Protein AF-A0AAN6L8X5-F1 (afdb_monomer)

Radius of gyration: 24.96 Å; Cα contacts (8 Å, |Δi|>4): 840; chains: 1; bounding box: 61×48×76 Å

Nearest PDB structures (foldseek):
  3a3d-assembly1_A  TM=3.861E-01  e=4.926E-01  Haemophilus influenzae
  4qfw-assembly2_B  TM=2.317E-01  e=5.188E-02  Yersinia pestis
  4w77-assembly3_A  TM=3.077E-01  e=1.398E+00  synthetic construct
  4zf5-assembly2_B  TM=2.383E-01  e=9.518E-01  Aequorea victoria
  2rh7-assembly1_B  TM=3.268E-01  e=8.555E+00  Renilla reniformis

Foldseek 3Di:
DWWKKKFWKWKKAFDDDDDDDPDPQDDWDWDDTPQKIWIAGADQDPQRIWIARNVPRHTFWTDNFQAWDAAPDDPPRIWTHGFNDWDQDPQWTWTWDWTADPVGTIMIMIIIMHMDGPDDDDDWWYTKDWTDDPDAPQQKWKDFAPPPDTDPLPDAADPQDQCNHSVFQWRWDWQVNGPQGKMKMARLVFQKIKMKGFFPFDADDPDDDQALDAEEALNRRIWTWTWGPPPHTTTIIGPPYKGACHDDRDRPHGIRHYYYDPDHPRMHMTTIMMIIDGDNDPVVVVVVNVCSSCVSVVDDDDPDPPVVVLVVLLVVLLVQQDQDPNATWGFLDADPDPRHRDGRDQDDDPSHCGLVSLVSLLVVCVVPVVVSSNVSSVRSVVD

Solvent-accessible surface area (backbone atoms only — not comparable to full-atom values): 21533 Å² total; per-residue (Å²): 132,89,66,28,26,37,23,60,13,25,36,44,44,69,70,94,79,93,74,91,70,89,72,78,90,56,75,71,48,76,51,68,24,80,68,29,31,41,39,38,27,31,43,94,54,83,59,24,28,34,32,29,34,67,88,76,66,49,71,68,29,42,31,68,54,56,38,70,48,81,55,92,85,57,100,70,36,66,31,58,23,41,32,65,41,70,47,82,55,99,80,19,50,31,33,31,31,57,28,58,38,98,88,69,50,52,43,38,38,44,32,38,35,36,60,46,67,93,84,74,84,84,89,68,41,16,50,48,68,48,48,35,50,103,61,81,74,83,53,46,36,44,46,47,44,69,53,83,67,79,35,58,86,82,61,90,52,64,84,87,45,77,82,20,55,73,84,59,50,41,41,28,40,39,36,94,73,25,89,57,50,38,28,36,43,31,39,72,84,79,19,46,33,42,35,43,32,68,30,96,66,73,67,42,63,85,66,88,70,91,51,48,60,76,48,70,45,75,63,45,48,29,37,8,42,26,38,34,48,66,96,47,36,24,38,37,56,39,77,39,33,34,26,16,55,43,41,95,60,32,78,91,40,44,60,31,45,42,36,62,68,96,52,86,91,54,69,54,77,54,26,10,38,40,42,50,56,78,42,96,44,69,69,59,46,56,52,49,53,50,47,55,54,46,66,69,64,57,70,89,79,79,89,68,59,70,67,55,57,48,47,55,52,51,52,51,47,60,69,51,50,43,69,62,96,84,42,59,41,48,60,64,40,56,44,82,91,85,56,52,79,70,39,83,49,88,42,66,64,98,92,17,60,51,63,65,51,20,50,51,30,29,54,48,12,68,76,70,67,40,55,71,38,26,50,52,16,47,50,42,71,77,108

Secondary structure (DSSP, 8-state):
---EEEE--EEEE------------PPPEEEEETTEEEEE--SS-S-SEEEEETTT--EEEEES--EEEE-SSSSS-EEEE--SEEEEETTEEEEEEEEE-TT--EEEEEE--EEE-TT-----------B--SS-TTSEEEEESS--S-EETT----TTSTT--SS-SB-BEEGGG-SS--EEEEETTT-EEEEEEESS-----SS---SS--EE-TT----EEEEE-SSS-EEEEESSPPEESS-SS-TTSSEE-EE----TT------EEEEEEE-S-HHHHHHHHHHHHHHHH--------HHHHHHHHHHHHHHH-EEETTEEE--SEE-TTT--EEE----EETTEEHHHHHHHHHHHHHHH--HHHHHHHHHHH--

Sequence (383 aa):
MKFSSLAAVAALAATNTLARHLQPRQEPVTLQSGDYELVITPGDAEPSVAMRETASGTVLFVEEQPLQILLNGDVTNTANGKYAAVVTEDGALVGTGDVLSASGSVFSFKTATRSHPMADSQSGVQLPLHLWPDQPARSSRLRISGSWHLVRLQGTRSPGVLAGDLNNNYFYIREMRMPLPFVMMQDSTSGQHLSLGPQDASPASPVDEPNGNWWIDEGITYASLGAQRVPSTKLAIVYPGIEGEKNYINPAAPFVYRSHPVTNGVTHSYSFRINAAPSADFGLDVRQSWRYHHDMVNPEIASVPANDVYRASIDLLGFYGADYNGWPGFPFSCNLPDGDIREITFQMGFIGQQLPAAHLLLRDGYLTGQSNLADMGRRILDF

pLDDT: mean 77.01, std 19.14, range [24.61, 97.38]

Structure (mmCIF, N/CA/C/O backbone):
data_AF-A0AAN6L8X5-F1
#
_entry.id   AF-A0AAN6L8X5-F1
#
loop_
_atom_site.group_PDB
_atom_site.id
_atom_site.type_symbol
_atom_site.label_atom_id
_atom_site.label_alt_id
_atom_site.label_comp_id
_atom_site.label_asym_id
_atom_site.label_entity_id
_atom_site.label_seq_id
_atom_site.pdbx_PDB_ins_code
_atom_site.Cartn_x
_atom_site.Cartn_y
_atom_site.Cartn_z
_atom_site.occupancy
_atom_site.B_iso_or_equiv
_atom_site.auth_seq_id
_atom_site.auth_comp_id
_atom_site.auth_asym_id
_atom_site.auth_atom_id
_atom_site.pdbx_PDB_model_num
ATOM 1 N N . MET A 1 1 ? -13.142 16.633 -14.896 1.00 27.97 1 MET A N 1
ATOM 2 C CA . MET A 1 1 ? -11.721 16.373 -15.214 1.00 27.97 1 MET A CA 1
ATOM 3 C C . MET A 1 1 ? -11.650 14.992 -15.828 1.00 27.97 1 MET A C 1
ATOM 5 O O . MET A 1 1 ? -12.413 14.139 -15.388 1.00 27.97 1 MET A O 1
ATOM 9 N N . LYS A 1 2 ? -10.810 14.789 -16.845 1.00 24.64 2 LYS A N 1
ATOM 10 C CA . LYS A 1 2 ? -10.403 13.435 -17.227 1.00 24.64 2 LYS A CA 1
ATOM 11 C C . LYS A 1 2 ? -9.330 12.992 -16.232 1.00 24.64 2 LYS A C 1
ATOM 13 O O . LYS A 1 2 ? -8.522 13.821 -15.825 1.00 24.64 2 LYS A O 1
ATOM 18 N N . PHE A 1 3 ? -9.352 11.725 -15.851 1.00 29.25 3 PHE A N 1
ATOM 19 C CA . PHE A 1 3 ? -8.258 11.067 -15.145 1.00 29.25 3 PHE A CA 1
ATOM 20 C C . PHE A 1 3 ? -7.893 9.809 -15.927 1.00 29.25 3 PHE A C 1
ATOM 22 O O . PHE A 1 3 ? -8.706 9.284 -16.694 1.00 29.25 3 PHE A O 1
ATOM 29 N N . SER A 1 4 ? -6.661 9.363 -15.750 1.00 30.55 4 SER A N 1
ATOM 30 C CA . SER A 1 4 ? -5.992 8.419 -16.638 1.00 30.55 4 SER A CA 1
ATOM 31 C C . SER A 1 4 ? -5.134 7.487 -15.807 1.00 30.55 4 SER A C 1
ATOM 33 O O . SER A 1 4 ? -4.302 7.936 -15.018 1.00 30.55 4 SER A O 1
ATOM 35 N N . SER A 1 5 ? -5.356 6.186 -15.976 1.00 28.25 5 SER A N 1
ATOM 36 C CA . SER A 1 5 ? -4.703 5.163 -15.166 1.00 28.25 5 SER A CA 1
ATOM 37 C C . SER A 1 5 ? -4.109 4.039 -16.004 1.00 28.25 5 SER A C 1
ATOM 39 O O . SER A 1 5 ? -4.535 3.783 -17.137 1.00 28.25 5 SER A O 1
ATOM 41 N N . LEU A 1 6 ? -3.090 3.397 -15.441 1.00 28.36 6 LEU A N 1
ATOM 42 C CA . LEU A 1 6 ? -2.337 2.292 -16.028 1.00 28.36 6 LEU A CA 1
ATOM 43 C C . LEU A 1 6 ? -2.210 1.191 -14.970 1.00 28.36 6 LEU A C 1
ATOM 45 O O . LEU A 1 6 ? -1.718 1.449 -13.873 1.00 28.36 6 LEU A O 1
ATOM 49 N N . ALA A 1 7 ? -2.653 -0.026 -15.271 1.00 27.33 7 ALA A N 1
ATOM 50 C CA . ALA A 1 7 ? -2.494 -1.169 -14.372 1.00 27.33 7 ALA A CA 1
ATOM 51 C C . ALA A 1 7 ? -1.092 -1.781 -14.547 1.00 27.33 7 ALA A C 1
ATOM 53 O O . ALA A 1 7 ? -0.765 -2.154 -15.677 1.00 27.33 7 ALA A O 1
ATOM 54 N N . ALA A 1 8 ? -0.288 -1.865 -13.464 1.00 28.52 8 ALA A N 1
ATOM 55 C CA . ALA A 1 8 ? 1.081 -2.472 -13.406 1.00 28.52 8 ALA A CA 1
ATOM 56 C C . ALA A 1 8 ? 1.635 -3.225 -11.956 1.00 28.52 8 ALA A C 1
ATOM 58 O O . ALA A 1 8 ? 2.113 -2.522 -10.130 1.00 28.52 8 ALA A O 1
ATOM 59 N N . VAL A 1 9 ? 1.625 -4.587 -12.569 1.00 28.22 9 VAL A N 1
ATOM 60 C CA . VAL A 1 9 ? 1.765 -5.316 -13.976 1.00 28.22 9 VAL A CA 1
ATOM 61 C C . VAL A 1 9 ? 2.654 -6.621 -14.402 1.00 28.22 9 VAL A C 1
ATOM 63 O O . VAL A 1 9 ? 3.324 -6.485 -15.411 1.00 28.22 9 VAL A O 1
ATOM 66 N N . ALA A 1 10 ? 2.702 -7.884 -13.871 1.00 30.39 10 ALA A N 1
ATOM 67 C CA . ALA A 1 10 ? 3.521 -9.106 -14.261 1.00 30.39 10 ALA A CA 1
ATOM 68 C C . ALA A 1 10 ? 3.290 -10.476 -13.522 1.00 30.39 10 ALA A C 1
ATOM 70 O O . ALA A 1 10 ? 2.243 -10.625 -12.914 1.00 30.39 10 ALA A O 1
ATOM 71 N N . ALA A 1 11 ? 4.238 -11.453 -13.636 1.00 26.97 11 ALA A N 1
ATOM 72 C CA . ALA A 1 11 ? 4.412 -12.777 -12.972 1.00 26.97 11 ALA A CA 1
ATOM 73 C C . ALA A 1 11 ? 5.887 -13.330 -13.038 1.00 26.97 11 ALA A C 1
ATOM 75 O O . ALA A 1 11 ? 6.664 -12.873 -13.883 1.00 26.97 11 ALA A O 1
ATOM 76 N N . LEU A 1 12 ? 6.261 -14.339 -12.211 1.00 28.70 12 LEU A N 1
ATOM 77 C CA . LEU A 1 12 ? 7.632 -14.926 -12.073 1.00 28.70 12 LEU A CA 1
ATOM 78 C C . LEU A 1 12 ? 7.730 -16.451 -12.369 1.00 28.70 12 LEU A C 1
ATOM 80 O O . LEU A 1 12 ? 6.858 -17.210 -11.941 1.00 28.70 12 LEU A O 1
ATOM 84 N N . ALA A 1 13 ? 8.826 -16.917 -12.992 1.00 27.70 13 ALA A N 1
ATOM 85 C CA . ALA A 1 13 ? 9.200 -18.343 -13.079 1.00 27.70 13 ALA A CA 1
ATOM 86 C C . ALA A 1 13 ? 10.732 -18.580 -13.116 1.00 27.70 13 ALA A C 1
ATOM 88 O O . ALA A 1 13 ? 11.485 -17.747 -13.620 1.00 27.70 13 ALA A O 1
ATOM 89 N N . ALA A 1 14 ? 11.194 -19.741 -12.632 1.00 26.75 14 ALA A N 1
ATOM 90 C CA . ALA A 1 14 ? 12.594 -20.181 -12.719 1.00 26.75 14 ALA A CA 1
ATOM 91 C C . ALA A 1 14 ? 12.763 -21.280 -13.787 1.00 26.75 14 ALA A C 1
ATOM 93 O O . ALA A 1 14 ? 12.100 -22.316 -13.716 1.00 26.75 14 ALA A O 1
ATOM 94 N N . THR A 1 15 ? 13.652 -21.081 -14.770 1.00 30.70 15 THR A N 1
ATOM 95 C CA . THR A 1 15 ? 13.952 -22.087 -15.811 1.00 30.70 15 THR A CA 1
ATOM 96 C C . THR A 1 15 ? 15.445 -22.144 -16.155 1.00 30.70 15 THR A C 1
ATOM 98 O O . THR A 1 15 ? 16.135 -21.129 -16.169 1.00 30.70 15 THR A O 1
ATOM 101 N N . ASN A 1 16 ? 15.954 -23.348 -16.445 1.00 29.39 16 ASN A N 1
ATOM 102 C CA . ASN A 1 16 ? 17.363 -23.590 -16.776 1.00 29.39 16 ASN A CA 1
ATOM 103 C C . ASN A 1 16 ? 17.564 -23.758 -18.291 1.00 29.39 16 ASN A C 1
ATOM 105 O O . ASN A 1 16 ? 17.591 -24.884 -18.789 1.00 29.39 16 ASN A O 1
ATOM 109 N N . THR A 1 17 ? 17.780 -22.660 -19.021 1.00 34.81 17 THR A N 1
ATOM 110 C CA . THR A 1 17 ? 18.290 -22.728 -20.406 1.00 34.81 17 THR A CA 1
ATOM 111 C C . THR A 1 17 ? 19.145 -21.513 -20.749 1.00 34.81 17 THR A C 1
ATOM 113 O O . THR A 1 17 ? 18.705 -20.379 -20.597 1.00 34.81 17 THR A O 1
ATOM 116 N N . LEU A 1 18 ? 20.370 -21.740 -21.235 1.00 35.28 18 LEU A N 1
ATOM 117 C CA . LEU A 1 18 ? 21.362 -20.683 -21.454 1.00 35.28 18 LEU A CA 1
ATOM 118 C C . LEU A 1 18 ? 21.709 -20.566 -22.948 1.00 35.28 18 LEU A C 1
ATOM 120 O O . LEU A 1 18 ? 22.565 -21.286 -23.457 1.00 35.28 18 LEU A O 1
ATOM 124 N N . ALA A 1 19 ? 21.030 -19.659 -23.658 1.00 30.92 19 ALA A N 1
ATOM 125 C CA . ALA A 1 19 ? 21.279 -19.385 -25.076 1.00 30.92 19 ALA A CA 1
ATOM 126 C C . ALA A 1 19 ? 20.909 -17.937 -25.459 1.00 30.92 19 ALA A C 1
ATOM 128 O O . ALA A 1 19 ? 19.864 -17.685 -26.058 1.00 30.92 19 ALA A O 1
ATOM 129 N N . ARG A 1 20 ? 21.782 -16.964 -25.153 1.00 38.56 20 ARG A N 1
ATOM 130 C CA . ARG A 1 20 ? 21.631 -15.581 -25.649 1.00 38.56 20 ARG A CA 1
ATOM 131 C C . ARG A 1 20 ? 21.895 -15.514 -27.159 1.00 38.56 20 ARG A C 1
ATOM 133 O O . ARG A 1 20 ? 23.014 -15.253 -27.592 1.00 38.56 20 ARG A O 1
ATOM 140 N N . HIS A 1 21 ? 20.858 -15.725 -27.967 1.00 38.75 21 HIS A N 1
ATOM 141 C CA . HIS A 1 21 ? 20.820 -15.162 -29.316 1.00 38.75 21 HIS A CA 1
ATOM 142 C C . HIS A 1 21 ? 20.677 -13.638 -29.226 1.00 38.75 21 HIS A C 1
ATOM 144 O O . HIS A 1 21 ? 19.890 -13.132 -28.427 1.00 38.75 21 HIS A O 1
ATOM 150 N N . LEU A 1 22 ? 21.417 -12.916 -30.068 1.00 38.94 22 LEU A N 1
ATOM 151 C CA . LEU A 1 22 ? 21.209 -11.486 -30.290 1.00 38.94 22 LEU A CA 1
ATOM 152 C C . LEU A 1 22 ? 19.864 -11.300 -31.003 1.00 38.94 22 LEU A C 1
ATOM 154 O O . LEU A 1 22 ? 19.776 -11.452 -32.221 1.00 38.94 22 LEU A O 1
ATOM 158 N N . GLN A 1 23 ? 18.812 -11.015 -30.237 1.00 49.84 23 GLN A N 1
ATOM 159 C CA . GLN A 1 23 ? 17.533 -10.599 -30.804 1.00 49.84 23 GLN A CA 1
ATOM 160 C C . GLN A 1 23 ? 17.700 -9.229 -31.490 1.00 49.84 23 GLN A C 1
ATOM 162 O O . GLN A 1 23 ? 18.494 -8.404 -31.025 1.00 49.84 23 GLN A O 1
ATOM 167 N N . PRO A 1 24 ? 17.006 -8.976 -32.615 1.00 51.03 24 PRO A N 1
ATOM 168 C CA . PRO A 1 24 ? 17.066 -7.680 -33.279 1.00 51.03 24 PRO A CA 1
ATOM 169 C C . PRO A 1 24 ? 16.532 -6.590 -32.347 1.00 51.03 24 PRO A C 1
ATOM 171 O O . PRO A 1 24 ? 15.583 -6.821 -31.599 1.00 51.03 24 PRO A O 1
ATOM 174 N N . ARG A 1 25 ? 17.118 -5.387 -32.417 1.00 59.53 25 ARG A N 1
ATOM 175 C CA . ARG A 1 25 ? 16.628 -4.226 -31.666 1.00 59.53 25 ARG A CA 1
ATOM 176 C C . ARG A 1 25 ? 15.164 -3.976 -32.032 1.00 59.53 25 ARG A C 1
ATOM 178 O O . ARG A 1 25 ? 14.868 -3.630 -33.172 1.00 59.53 25 ARG A O 1
ATOM 185 N N . GLN A 1 26 ? 14.279 -4.155 -31.061 1.00 74.25 26 GLN A N 1
ATOM 186 C CA . GLN A 1 26 ? 12.863 -3.858 -31.202 1.00 74.25 26 GLN A CA 1
ATOM 187 C C . GLN A 1 26 ? 12.611 -2.369 -30.899 1.00 74.25 26 GLN A C 1
ATOM 189 O O . GLN A 1 26 ? 13.264 -1.780 -30.038 1.00 74.25 26 GLN A O 1
ATOM 194 N N . GLU A 1 27 ? 11.687 -1.756 -31.639 1.00 81.69 27 GLU A N 1
ATOM 195 C CA . GLU A 1 27 ? 11.293 -0.354 -31.448 1.00 81.69 27 GLU A CA 1
ATOM 196 C C . GLU A 1 27 ? 10.488 -0.147 -30.146 1.00 81.69 27 GLU A C 1
ATOM 198 O O . GLU A 1 27 ? 9.870 -1.099 -29.655 1.00 81.69 27 GLU A O 1
ATOM 203 N N . PRO A 1 28 ? 10.457 1.078 -29.580 1.00 85.94 28 PRO A N 1
ATOM 204 C CA . PRO A 1 28 ? 9.641 1.383 -28.408 1.00 85.94 28 PRO A CA 1
ATOM 205 C C . PRO A 1 28 ? 8.152 1.128 -28.666 1.00 85.94 28 PRO A C 1
ATOM 207 O O . PRO A 1 28 ? 7.621 1.494 -29.716 1.00 85.94 28 PRO A O 1
ATOM 210 N N . VAL A 1 29 ? 7.461 0.556 -27.680 1.00 89.75 29 VAL A N 1
ATOM 211 C CA . VAL A 1 29 ? 6.019 0.277 -27.742 1.00 89.75 29 VAL A CA 1
ATOM 212 C C . VAL A 1 29 ? 5.287 1.198 -26.770 1.00 89.75 29 VAL A C 1
ATOM 214 O O . VAL A 1 29 ? 5.741 1.386 -25.639 1.00 89.75 29 VAL A O 1
ATOM 217 N N . THR A 1 30 ? 4.171 1.795 -27.199 1.00 88.62 30 THR A N 1
ATOM 218 C CA . THR A 1 30 ? 3.439 2.800 -26.412 1.00 88.62 30 THR A CA 1
ATOM 219 C C . THR A 1 30 ? 2.013 2.377 -26.065 1.00 88.62 30 THR A C 1
ATOM 221 O O . THR A 1 30 ? 1.383 1.580 -26.759 1.00 88.62 30 THR A O 1
ATOM 224 N N . LEU A 1 31 ? 1.505 2.915 -24.956 1.00 85.62 31 LEU A N 1
ATOM 225 C CA . LEU A 1 31 ? 0.158 2.688 -24.442 1.00 85.62 31 LEU A CA 1
ATOM 226 C C . LEU A 1 31 ? -0.405 4.000 -23.903 1.00 85.62 31 LEU A C 1
ATOM 228 O O . LEU A 1 31 ? 0.054 4.515 -22.882 1.00 85.62 31 LEU A O 1
ATOM 232 N N . GLN A 1 32 ? -1.411 4.539 -24.586 1.00 85.19 32 GLN A N 1
ATOM 233 C CA . GLN A 1 32 ? -2.042 5.794 -24.196 1.00 85.19 32 GLN A CA 1
ATOM 234 C C . GLN A 1 32 ? -3.137 5.568 -23.141 1.00 85.19 32 GLN A C 1
ATOM 236 O O . GLN A 1 32 ? -3.928 4.624 -23.226 1.00 85.19 32 GLN A O 1
ATOM 241 N N . SER A 1 33 ? -3.204 6.468 -22.160 1.00 82.31 33 SER A N 1
ATOM 242 C CA . SER A 1 33 ? -4.281 6.573 -21.178 1.00 82.31 33 SER A CA 1
ATOM 243 C C . SER A 1 33 ? -4.623 8.051 -20.999 1.00 82.31 33 SER A C 1
ATOM 245 O O . SER A 1 33 ? -3.868 8.809 -20.393 1.00 82.31 33 SER A O 1
ATOM 247 N N . GLY A 1 34 ? -5.752 8.481 -21.568 1.00 83.06 34 GLY A N 1
ATOM 248 C CA . GLY A 1 34 ? -6.164 9.887 -21.562 1.00 83.06 34 GLY A CA 1
ATOM 249 C C . GLY A 1 34 ? -5.117 10.812 -22.192 1.00 83.06 34 GLY A C 1
ATOM 250 O O . GLY A 1 34 ? -4.750 10.643 -23.355 1.00 83.06 34 GLY A O 1
ATOM 251 N N . ASP A 1 35 ? -4.663 11.794 -21.414 1.00 83.69 35 ASP A N 1
ATOM 252 C CA . ASP A 1 35 ? -3.731 12.837 -21.854 1.00 83.69 35 ASP A CA 1
ATOM 253 C C . ASP A 1 35 ? -2.241 12.446 -21.625 1.00 83.69 35 ASP A C 1
ATOM 255 O O . ASP A 1 35 ? -1.339 13.263 -21.826 1.00 83.69 35 ASP A O 1
ATOM 259 N N . TYR A 1 36 ? -1.978 11.186 -21.238 1.00 85.06 36 TYR A N 1
ATOM 260 C CA . TYR A 1 36 ? -0.645 10.616 -20.999 1.00 85.06 36 TYR A CA 1
ATOM 261 C C . TYR A 1 36 ? -0.388 9.337 -21.814 1.00 85.06 36 TYR A C 1
ATOM 263 O O . TYR A 1 36 ? -1.306 8.585 -22.148 1.00 85.06 36 TYR A O 1
ATOM 271 N N . GLU A 1 37 ? 0.887 9.035 -22.057 1.00 86.81 37 GLU A N 1
ATOM 272 C CA . GLU A 1 37 ? 1.368 7.768 -22.619 1.00 86.81 37 GLU A CA 1
ATOM 273 C C . GLU A 1 37 ? 2.371 7.077 -21.684 1.00 86.81 37 GLU A C 1
ATOM 275 O O . GLU A 1 37 ? 3.183 7.731 -21.027 1.00 86.81 37 GLU A O 1
ATOM 280 N N . LEU A 1 38 ? 2.343 5.743 -21.657 1.00 87.31 38 LEU A N 1
ATOM 281 C CA . LEU A 1 38 ? 3.457 4.914 -21.207 1.00 87.31 38 LEU A CA 1
ATOM 282 C C . LEU A 1 38 ? 4.240 4.437 -22.432 1.00 87.31 38 LEU A C 1
ATOM 284 O O . LEU A 1 38 ? 3.647 3.950 -23.391 1.00 87.31 38 LEU A O 1
ATOM 288 N N . VAL A 1 39 ? 5.561 4.546 -22.376 1.00 88.69 39 VAL A N 1
ATOM 289 C CA . VAL A 1 39 ? 6.516 4.103 -23.395 1.00 88.69 39 VAL A CA 1
ATOM 290 C C . VAL A 1 39 ? 7.398 3.028 -22.770 1.00 88.69 39 VAL A C 1
ATOM 292 O O . VAL A 1 39 ? 7.983 3.260 -21.710 1.00 88.69 39 VAL A O 1
ATOM 295 N N . ILE A 1 40 ? 7.513 1.869 -23.416 1.00 88.56 40 ILE A N 1
ATOM 296 C CA . ILE A 1 40 ? 8.405 0.785 -22.993 1.00 88.56 40 ILE A CA 1
ATOM 297 C C . ILE A 1 40 ? 9.413 0.510 -24.112 1.00 88.56 40 ILE A C 1
ATOM 299 O O . ILE A 1 40 ? 9.027 0.227 -25.248 1.00 88.56 40 ILE A O 1
ATOM 303 N N . THR A 1 41 ? 10.702 0.581 -23.786 1.00 89.31 41 THR A N 1
ATOM 304 C CA . THR A 1 41 ? 11.815 0.325 -24.705 1.00 89.31 41 THR A CA 1
ATOM 305 C C . THR A 1 41 ? 12.472 -1.017 -24.354 1.00 89.31 41 THR A C 1
ATOM 307 O O . THR A 1 41 ? 13.076 -1.125 -23.288 1.00 89.31 41 THR A O 1
ATOM 310 N N . PRO A 1 42 ? 12.369 -2.052 -25.205 1.00 86.75 42 PRO A N 1
ATOM 311 C CA . PRO A 1 42 ? 13.086 -3.313 -25.006 1.00 86.75 42 PRO A CA 1
ATOM 312 C C . PRO A 1 42 ? 14.590 -3.208 -25.323 1.00 86.75 42 PRO A C 1
ATOM 314 O O . PRO A 1 42 ? 15.038 -2.361 -26.101 1.00 86.75 42 PRO A O 1
ATOM 317 N N . GLY A 1 43 ? 15.367 -4.135 -24.762 1.00 83.31 43 GLY A N 1
ATOM 318 C CA . GLY A 1 43 ? 16.819 -4.233 -24.915 1.00 83.31 43 GLY A CA 1
ATOM 319 C C . GLY A 1 43 ? 17.598 -3.266 -24.020 1.00 83.31 43 GLY A C 1
ATOM 320 O O . GLY A 1 43 ? 17.068 -2.692 -23.075 1.00 83.31 43 GLY A O 1
ATOM 321 N N . ASP A 1 44 ? 18.885 -3.076 -24.318 1.00 77.12 44 ASP A N 1
ATOM 322 C CA . ASP A 1 44 ? 19.800 -2.294 -23.470 1.00 77.12 44 ASP A CA 1
ATOM 323 C C . ASP A 1 44 ? 19.604 -0.765 -23.545 1.00 77.12 44 ASP A C 1
ATOM 325 O O . ASP A 1 44 ? 20.260 -0.030 -22.808 1.00 77.12 44 ASP A O 1
ATOM 329 N N . ALA A 1 45 ? 18.702 -0.264 -24.395 1.00 69.75 45 ALA A N 1
ATOM 330 C CA . ALA A 1 45 ? 18.448 1.169 -24.560 1.00 69.75 45 ALA A CA 1
ATOM 331 C C . ALA A 1 45 ? 17.885 1.832 -23.286 1.00 69.75 45 ALA A C 1
ATOM 333 O O . ALA A 1 45 ? 17.219 1.180 -22.485 1.00 69.75 45 ALA A O 1
ATOM 334 N N . GLU A 1 46 ? 18.119 3.139 -23.127 1.00 69.50 46 GLU A N 1
ATOM 335 C CA . GLU A 1 46 ? 17.504 3.952 -22.069 1.00 69.50 46 GLU A CA 1
ATOM 336 C C . GLU A 1 46 ? 16.589 5.044 -22.649 1.00 69.50 46 GLU A C 1
ATOM 338 O O . GLU A 1 46 ? 16.913 5.613 -23.699 1.00 69.50 46 GLU A O 1
ATOM 343 N N . PRO A 1 47 ? 15.480 5.391 -21.968 1.00 64.44 47 PRO A N 1
ATOM 344 C CA . PRO A 1 47 ? 14.936 4.725 -20.780 1.00 64.44 47 PRO A CA 1
ATOM 345 C C . PRO A 1 47 ? 14.160 3.440 -21.129 1.00 64.44 47 PRO A C 1
ATOM 347 O O . PRO A 1 47 ? 13.368 3.431 -22.079 1.00 64.44 47 PRO A O 1
ATOM 350 N N . SER A 1 48 ? 14.330 2.383 -20.329 1.00 79.75 48 SER A N 1
ATOM 351 C CA . SER A 1 48 ? 13.578 1.120 -20.474 1.00 79.75 48 SER A CA 1
ATOM 352 C C . SER A 1 48 ? 12.061 1.286 -20.300 1.00 79.75 48 SER A C 1
ATOM 354 O O . SER A 1 48 ? 11.282 0.670 -21.024 1.00 79.75 48 SER A O 1
ATOM 356 N N . VAL A 1 49 ? 11.619 2.137 -19.369 1.00 85.69 49 VAL A N 1
ATOM 357 C CA . VAL A 1 49 ? 10.217 2.563 -19.215 1.00 85.69 49 VAL A CA 1
ATOM 358 C C . VAL A 1 49 ? 10.174 4.067 -18.972 1.00 85.69 49 VAL A C 1
ATOM 360 O O . VAL A 1 49 ? 10.953 4.590 -18.177 1.00 85.69 49 VAL A O 1
ATOM 363 N N . ALA A 1 50 ? 9.239 4.774 -19.602 1.00 85.44 50 ALA A N 1
ATOM 364 C CA . ALA A 1 50 ? 8.948 6.171 -19.293 1.00 85.44 50 ALA A CA 1
ATOM 365 C C . ALA A 1 50 ? 7.453 6.473 -19.430 1.00 85.44 50 ALA A C 1
ATOM 367 O O . ALA A 1 50 ? 6.801 5.947 -20.326 1.00 85.44 50 ALA A O 1
ATOM 368 N N . MET A 1 51 ? 6.915 7.369 -18.603 1.00 84.25 51 MET A N 1
ATOM 369 C CA . MET A 1 51 ? 5.557 7.902 -18.778 1.00 84.25 51 MET A CA 1
ATOM 370 C C . MET A 1 51 ? 5.609 9.402 -19.048 1.00 84.25 51 MET A C 1
ATOM 372 O O . MET A 1 51 ? 6.400 10.119 -18.426 1.00 84.25 51 MET A O 1
ATOM 376 N N . ARG A 1 52 ? 4.794 9.874 -19.993 1.00 84.62 52 ARG A N 1
ATOM 377 C CA . ARG A 1 52 ? 4.876 11.225 -20.563 1.00 84.62 52 ARG A CA 1
ATOM 378 C C . ARG A 1 52 ? 3.495 11.839 -20.745 1.00 84.62 52 ARG A C 1
ATOM 380 O O . ARG A 1 52 ? 2.532 11.127 -21.007 1.00 84.62 52 ARG A O 1
ATOM 387 N N . GLU A 1 53 ? 3.397 13.156 -20.630 1.00 83.44 53 GLU A N 1
ATOM 388 C CA . GLU A 1 53 ? 2.207 13.915 -21.027 1.00 83.44 53 GLU A CA 1
ATOM 389 C C . GLU A 1 53 ? 2.205 14.087 -22.551 1.00 83.44 53 GLU A C 1
ATOM 391 O O . GLU A 1 53 ? 3.106 14.713 -23.115 1.00 83.44 53 GLU A O 1
ATOM 396 N N . THR A 1 54 ? 1.189 13.553 -23.231 1.00 85.44 54 THR A N 1
ATOM 397 C CA . THR A 1 54 ? 1.140 13.472 -24.702 1.00 85.44 54 THR A CA 1
ATOM 398 C C . THR A 1 54 ? 1.113 14.854 -25.365 1.00 85.44 54 THR A C 1
ATOM 400 O O . THR A 1 54 ? 1.616 15.021 -26.472 1.00 85.44 54 THR A O 1
ATOM 403 N N . ALA A 1 55 ? 0.548 15.862 -24.692 1.00 84.44 55 ALA A N 1
ATOM 404 C CA . ALA A 1 55 ? 0.403 17.215 -25.232 1.00 84.44 55 ALA A CA 1
ATOM 405 C C . ALA A 1 55 ? 1.682 18.072 -25.153 1.00 84.44 55 ALA A C 1
ATOM 407 O O . ALA A 1 55 ? 1.858 18.968 -25.977 1.00 84.44 55 ALA A O 1
ATOM 408 N N . SER A 1 56 ? 2.556 17.828 -24.170 1.00 83.50 56 SER A N 1
ATOM 409 C CA . SER A 1 56 ? 3.768 18.632 -23.937 1.00 83.50 56 SER A CA 1
ATOM 410 C C . SER A 1 56 ? 5.072 17.875 -24.200 1.00 83.50 56 SER A C 1
ATOM 412 O O . SER A 1 56 ? 6.126 18.497 -24.318 1.00 83.50 56 SER A O 1
ATOM 414 N N . GLY A 1 57 ? 5.024 16.539 -24.257 1.00 83.75 57 GLY A N 1
ATOM 415 C CA . GLY A 1 57 ? 6.208 15.679 -24.256 1.00 83.75 57 GLY A CA 1
ATOM 416 C C . GLY A 1 57 ? 6.923 15.611 -22.900 1.00 83.75 57 GLY A C 1
ATOM 417 O O . GLY A 1 57 ? 7.962 14.957 -22.801 1.00 83.75 57 GL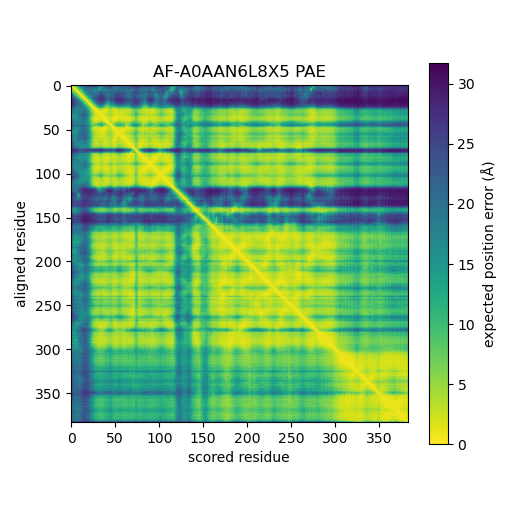Y A O 1
ATOM 418 N N . THR A 1 58 ? 6.394 16.260 -21.853 1.00 80.38 58 THR A N 1
ATOM 419 C CA . THR A 1 58 ? 6.998 16.259 -20.512 1.00 80.38 58 THR A CA 1
ATOM 420 C C . THR A 1 58 ? 7.044 14.838 -19.969 1.00 80.38 58 THR A C 1
ATOM 422 O O . THR A 1 58 ? 6.016 14.168 -19.890 1.00 80.38 58 THR A O 1
ATOM 425 N N . VAL A 1 59 ? 8.230 14.383 -19.569 1.00 80.12 59 VAL A N 1
ATOM 426 C CA . VAL A 1 59 ? 8.427 13.078 -18.929 1.00 80.12 59 VAL A CA 1
ATOM 427 C C . VAL A 1 59 ? 8.108 13.202 -17.439 1.00 80.12 59 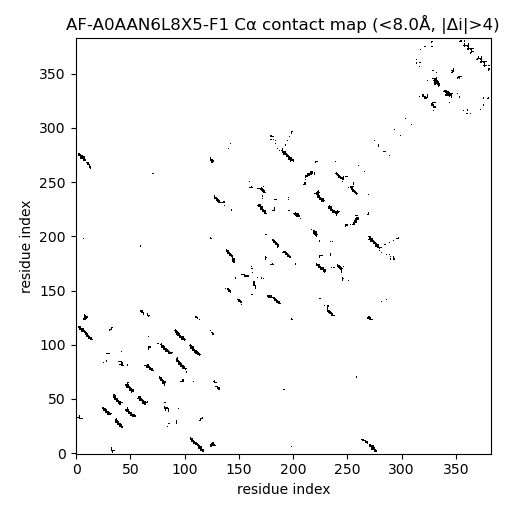VAL A C 1
ATOM 429 O O . VAL A 1 59 ? 8.717 14.015 -16.748 1.00 80.12 59 VAL A O 1
ATOM 432 N N . LEU A 1 60 ? 7.163 12.401 -16.943 1.00 74.31 60 LEU A N 1
ATOM 433 C CA . LEU A 1 60 ? 6.778 12.366 -15.528 1.00 74.31 60 LEU A CA 1
ATOM 434 C C . LEU A 1 60 ? 7.628 11.361 -14.748 1.00 74.31 60 LEU A C 1
ATOM 436 O O . LEU A 1 60 ? 8.049 11.647 -13.633 1.00 74.31 60 LEU A O 1
ATOM 440 N N . PHE A 1 61 ? 7.911 10.194 -15.329 1.00 76.00 61 PHE A N 1
ATOM 441 C CA . PHE A 1 61 ? 8.848 9.242 -14.738 1.00 76.00 61 PHE A CA 1
ATOM 442 C C . PHE A 1 61 ? 9.670 8.500 -15.786 1.00 76.00 61 PHE A C 1
ATOM 444 O O . PHE A 1 61 ? 9.270 8.380 -16.946 1.00 76.00 61 PHE A O 1
ATOM 451 N N . VAL A 1 62 ? 10.791 7.958 -15.315 1.00 78.12 62 VAL A N 1
ATOM 452 C CA . VAL A 1 62 ? 11.647 6.972 -15.977 1.00 78.12 62 VAL A CA 1
ATOM 453 C C . VAL A 1 62 ? 11.903 5.838 -14.983 1.00 78.12 62 VAL A C 1
ATOM 455 O O . VAL A 1 62 ? 12.086 6.106 -13.797 1.00 78.12 62 VAL A O 1
ATOM 458 N N . GLU A 1 63 ? 11.949 4.601 -15.470 1.00 79.69 63 GLU A N 1
ATOM 459 C CA . GLU A 1 63 ? 12.639 3.491 -14.811 1.00 79.69 63 GLU A CA 1
ATOM 460 C C . GLU A 1 63 ? 13.556 2.815 -15.841 1.00 79.69 63 GLU A C 1
ATOM 462 O O . GLU A 1 63 ? 13.127 2.435 -16.932 1.00 79.69 63 GLU A O 1
ATOM 467 N N . GLU A 1 64 ? 14.834 2.704 -15.497 1.00 81.88 64 GLU A N 1
ATOM 468 C CA . GLU A 1 64 ? 15.896 2.149 -16.345 1.00 81.88 64 GLU A CA 1
ATOM 469 C C . GLU A 1 64 ? 15.994 0.629 -16.173 1.00 81.88 64 GLU A C 1
ATOM 471 O O . GLU A 1 64 ? 16.340 -0.098 -17.104 1.00 81.88 64 GLU A O 1
ATOM 476 N N . GLN A 1 65 ? 15.648 0.128 -14.984 1.00 80.69 65 GLN A N 1
ATOM 477 C CA . GLN A 1 65 ? 15.782 -1.276 -14.596 1.00 80.69 65 GLN A CA 1
ATOM 478 C C . GLN A 1 65 ? 14.445 -1.785 -14.028 1.00 80.69 65 GLN A C 1
ATOM 480 O O . GLN A 1 65 ? 14.314 -1.952 -12.816 1.00 80.69 65 GLN A O 1
ATOM 485 N N . PRO A 1 66 ? 13.420 -1.996 -14.879 1.00 79.94 66 PRO A N 1
ATOM 486 C CA . PRO A 1 66 ? 12.050 -2.311 -14.456 1.00 79.94 66 PRO A CA 1
ATOM 487 C C . PRO A 1 66 ? 11.846 -3.769 -14.010 1.00 79.94 66 PRO A C 1
ATOM 489 O O . PRO A 1 66 ? 10.737 -4.149 -13.636 1.00 79.94 66 PRO A O 1
ATOM 492 N N . LEU A 1 67 ? 12.890 -4.601 -14.072 1.00 85.19 67 LEU A N 1
ATOM 493 C CA . LEU A 1 67 ? 12.916 -5.929 -13.465 1.00 85.19 67 LEU A CA 1
ATOM 494 C C . LEU A 1 67 ? 13.907 -5.895 -12.301 1.00 85.19 67 LEU A C 1
ATOM 496 O O . LEU A 1 67 ? 15.101 -5.722 -12.533 1.00 85.19 67 LEU A O 1
ATOM 500 N N . GLN A 1 68 ? 13.432 -6.051 -11.065 1.00 81.62 68 GLN A N 1
ATOM 501 C CA . GLN A 1 68 ? 14.278 -6.083 -9.865 1.00 81.62 68 GLN A CA 1
ATOM 502 C C . GLN A 1 68 ? 13.823 -7.211 -8.939 1.00 81.62 68 GLN A C 1
ATOM 504 O O . GLN A 1 68 ? 12.624 -7.460 -8.800 1.00 81.62 68 GLN A O 1
ATOM 509 N N . ILE A 1 69 ? 14.774 -7.883 -8.292 1.00 82.94 69 ILE A N 1
ATOM 510 C CA . ILE A 1 69 ? 14.515 -8.879 -7.247 1.00 82.94 69 ILE A CA 1
ATOM 511 C C . ILE A 1 69 ? 15.474 -8.673 -6.075 1.00 82.94 69 ILE A C 1
ATOM 513 O O . ILE A 1 69 ? 16.675 -8.474 -6.268 1.00 82.94 69 ILE A O 1
ATOM 517 N N . LEU A 1 70 ? 14.939 -8.739 -4.852 1.00 81.06 70 LEU A N 1
ATOM 518 C CA . LEU A 1 70 ? 15.740 -8.863 -3.639 1.00 81.06 70 LEU A CA 1
ATOM 519 C C . LEU A 1 70 ? 15.860 -10.347 -3.279 1.00 81.06 70 LEU A C 1
ATOM 521 O O . LEU A 1 70 ? 14.858 -11.042 -3.121 1.00 81.06 70 LEU A O 1
ATOM 525 N N . LEU A 1 71 ? 17.091 -10.814 -3.138 1.00 78.81 71 LEU A N 1
ATOM 526 C CA . LEU A 1 71 ? 17.451 -12.170 -2.755 1.00 78.81 71 LEU A CA 1
ATOM 527 C C . LEU A 1 71 ? 17.923 -12.186 -1.299 1.00 78.81 71 LEU A C 1
ATOM 529 O O . LEU A 1 71 ? 18.424 -11.190 -0.783 1.00 78.81 71 LEU A O 1
ATOM 533 N N . ASN A 1 72 ? 17.770 -13.329 -0.638 1.00 75.56 72 ASN A N 1
ATOM 534 C CA . ASN A 1 72 ? 18.300 -13.554 0.701 1.00 75.56 72 ASN A CA 1
ATOM 535 C C . ASN A 1 72 ? 19.594 -14.370 0.598 1.00 75.56 72 ASN A C 1
ATOM 537 O O . ASN A 1 72 ? 19.524 -15.570 0.327 1.00 75.56 72 ASN A O 1
ATOM 541 N N . GLY A 1 73 ? 20.756 -13.742 0.816 1.00 62.50 73 GLY A N 1
ATOM 542 C CA . GLY A 1 73 ? 21.965 -14.501 1.151 1.00 62.50 73 GLY A CA 1
ATOM 543 C C . GLY A 1 73 ? 23.330 -13.930 0.765 1.00 62.50 73 GLY A C 1
ATOM 544 O O . GLY A 1 73 ? 24.312 -14.600 1.072 1.00 62.50 73 GLY A O 1
ATOM 545 N N . ASP A 1 74 ? 23.446 -12.762 0.119 1.00 41.50 74 ASP A N 1
ATOM 546 C CA . ASP A 1 74 ? 24.755 -12.305 -0.388 1.00 41.50 74 ASP A CA 1
ATOM 547 C C . ASP A 1 74 ? 24.983 -10.782 -0.317 1.00 41.50 74 ASP A C 1
ATOM 549 O O . ASP A 1 74 ? 24.065 -9.985 -0.123 1.00 41.50 74 ASP A O 1
ATOM 553 N N . VAL A 1 75 ? 26.242 -10.355 -0.453 1.00 41.50 75 VAL A N 1
ATOM 554 C CA . VAL A 1 75 ? 26.710 -8.989 -0.134 1.00 41.50 75 VAL A CA 1
ATOM 555 C C . VAL A 1 75 ? 26.076 -7.911 -1.034 1.00 41.50 75 VAL A C 1
ATOM 557 O O . VAL A 1 75 ? 25.976 -6.751 -0.637 1.00 41.50 75 VAL A O 1
ATOM 560 N N . THR A 1 76 ? 25.566 -8.293 -2.207 1.00 49.88 76 THR A N 1
ATOM 561 C CA . THR A 1 76 ? 24.679 -7.473 -3.048 1.00 49.88 76 THR A CA 1
ATOM 562 C C . THR A 1 76 ? 23.334 -8.180 -3.235 1.00 49.88 76 THR A C 1
ATOM 564 O O . THR A 1 76 ? 23.112 -8.850 -4.242 1.00 49.88 76 THR A O 1
ATOM 567 N N . ASN A 1 77 ? 22.430 -8.039 -2.260 1.00 67.31 77 ASN A N 1
ATOM 568 C CA . ASN A 1 77 ? 21.137 -8.741 -2.252 1.00 67.31 77 ASN A CA 1
ATOM 569 C C . ASN A 1 77 ? 20.176 -8.354 -3.401 1.00 67.31 77 ASN A C 1
ATOM 571 O O . ASN A 1 77 ? 19.193 -9.059 -3.597 1.00 67.31 77 ASN A O 1
ATOM 575 N N . THR A 1 78 ? 20.405 -7.276 -4.159 1.00 76.25 78 THR A N 1
ATOM 576 C CA . THR A 1 78 ? 19.521 -6.880 -5.276 1.00 76.25 78 THR A CA 1
ATOM 577 C C . THR A 1 78 ? 20.111 -7.279 -6.627 1.00 76.25 78 THR A C 1
ATOM 579 O O . THR A 1 78 ? 21.256 -6.938 -6.922 1.00 76.25 78 THR A O 1
ATOM 582 N N . ALA A 1 79 ? 19.314 -7.940 -7.469 1.00 80.38 79 ALA A N 1
ATOM 583 C CA . ALA A 1 79 ? 19.630 -8.205 -8.872 1.00 80.38 79 ALA A CA 1
ATOM 584 C C . ALA A 1 79 ? 18.598 -7.526 -9.789 1.00 80.38 79 ALA A C 1
ATOM 586 O O . ALA A 1 79 ? 17.403 -7.538 -9.492 1.00 80.38 79 ALA A O 1
ATOM 587 N N . ASN A 1 80 ? 19.068 -6.951 -10.902 1.00 84.81 80 ASN A N 1
ATOM 588 C CA . ASN A 1 80 ? 18.290 -6.067 -11.775 1.00 84.81 80 ASN A CA 1
ATOM 589 C C . ASN A 1 80 ? 18.378 -6.482 -13.256 1.00 84.81 80 ASN A C 1
ATOM 591 O O . ASN A 1 80 ? 19.330 -7.147 -13.669 1.00 84.81 80 ASN A O 1
ATOM 595 N N . GLY A 1 81 ? 17.410 -6.050 -14.067 1.00 83.44 81 GLY A N 1
ATOM 596 C CA . GLY A 1 81 ? 17.337 -6.333 -15.501 1.00 83.44 81 GLY A CA 1
ATOM 597 C C . GLY A 1 81 ? 16.321 -5.469 -16.258 1.00 83.44 81 GLY A C 1
ATOM 598 O O . GLY A 1 81 ? 15.719 -4.540 -15.712 1.00 83.44 81 GLY A O 1
ATOM 599 N N . LYS A 1 82 ? 16.145 -5.794 -17.542 1.00 88.06 82 LYS A N 1
ATOM 600 C CA . LYS A 1 82 ? 15.316 -5.074 -18.522 1.00 88.06 82 LYS A CA 1
ATOM 601 C C . LYS A 1 82 ? 14.437 -6.037 -19.318 1.00 88.06 82 LYS A C 1
ATOM 603 O O . LYS A 1 82 ? 14.682 -7.243 -19.331 1.00 88.06 82 LYS A O 1
ATOM 608 N N . TYR A 1 83 ? 13.456 -5.505 -20.045 1.00 88.56 83 TYR A N 1
ATOM 609 C CA . TYR A 1 83 ? 12.709 -6.288 -21.029 1.00 88.56 83 TYR A CA 1
ATOM 610 C C . TYR A 1 83 ? 13.605 -6.691 -22.197 1.00 88.56 83 TYR A C 1
ATOM 612 O O . TYR A 1 83 ? 14.189 -5.836 -22.855 1.00 88.56 83 TYR A O 1
ATOM 620 N N . ALA A 1 84 ? 13.670 -7.987 -22.486 1.00 89.69 84 ALA A N 1
ATOM 621 C CA . ALA A 1 84 ? 14.238 -8.502 -23.726 1.00 89.69 84 ALA A CA 1
ATOM 622 C C . ALA A 1 84 ? 13.309 -8.212 -24.919 1.00 89.69 84 ALA A C 1
ATOM 624 O O . ALA A 1 84 ? 13.783 -7.844 -25.989 1.00 89.69 84 ALA A O 1
ATOM 625 N N . ALA A 1 85 ? 11.992 -8.317 -24.711 1.00 89.00 85 ALA A N 1
ATOM 626 C CA . ALA A 1 85 ? 10.965 -8.047 -25.716 1.00 89.00 85 ALA A CA 1
ATOM 627 C C . ALA A 1 85 ? 9.713 -7.422 -25.082 1.00 89.00 85 ALA A C 1
ATOM 629 O O . ALA A 1 85 ? 9.446 -7.639 -23.897 1.00 89.00 85 ALA A O 1
ATOM 630 N N . VAL A 1 86 ? 8.939 -6.674 -25.876 1.00 89.00 86 VAL A N 1
ATOM 631 C CA . VAL A 1 86 ? 7.623 -6.126 -25.493 1.00 89.00 86 VAL A CA 1
ATOM 632 C C . VAL A 1 86 ? 6.636 -6.319 -26.642 1.00 89.00 86 VAL A C 1
ATOM 634 O O . VAL A 1 86 ? 6.861 -5.826 -27.740 1.00 89.00 86 VAL A O 1
ATOM 637 N N . VAL A 1 87 ? 5.527 -7.013 -26.421 1.00 87.44 87 VAL A N 1
ATOM 638 C CA . VAL A 1 87 ? 4.492 -7.278 -27.436 1.00 87.44 87 VAL A CA 1
ATOM 639 C C . VAL A 1 87 ? 3.148 -6.685 -27.019 1.00 87.44 87 VAL A C 1
ATOM 641 O O . VAL A 1 87 ? 2.956 -6.317 -25.866 1.00 87.44 87 VAL A O 1
ATOM 644 N N . THR A 1 88 ? 2.202 -6.558 -27.952 1.00 86.12 88 THR A N 1
ATOM 645 C CA . THR A 1 88 ? 0.812 -6.203 -27.620 1.00 86.12 88 THR A CA 1
ATOM 646 C C . THR A 1 88 ? -0.053 -7.460 -27.654 1.00 86.12 88 THR A C 1
ATOM 648 O O . THR A 1 88 ? -0.297 -8.004 -28.728 1.00 86.12 88 THR A O 1
ATOM 651 N N . GLU A 1 89 ? -0.513 -7.916 -26.489 1.00 84.56 89 GLU A N 1
ATOM 652 C CA . GLU A 1 89 ? -1.392 -9.085 -26.316 1.00 84.56 89 GLU A CA 1
ATOM 653 C C . GLU A 1 89 ? -2.720 -8.620 -25.700 1.00 84.56 89 GLU A C 1
ATOM 655 O O . GLU A 1 89 ? -2.724 -7.961 -24.662 1.00 84.56 89 GLU A O 1
ATOM 660 N N . ASP A 1 90 ? -3.854 -8.921 -26.339 1.00 82.69 90 ASP A N 1
ATOM 661 C CA . ASP A 1 90 ? -5.214 -8.621 -25.849 1.00 82.69 90 ASP A CA 1
ATOM 662 C C . ASP A 1 90 ? -5.437 -7.176 -25.351 1.00 82.69 90 ASP A C 1
ATOM 664 O O . ASP A 1 90 ? -6.162 -6.945 -24.381 1.00 82.69 90 ASP A O 1
ATOM 668 N N . GLY A 1 91 ? -4.787 -6.187 -25.975 1.00 76.25 91 GLY A N 1
ATOM 669 C CA . GLY A 1 91 ? -4.851 -4.777 -25.562 1.00 76.25 91 GLY A CA 1
ATOM 670 C C . GLY A 1 91 ? -3.973 -4.410 -24.355 1.00 76.25 91 GLY A C 1
ATOM 671 O O . GLY A 1 91 ? -4.205 -3.377 -23.729 1.00 76.25 91 GLY A O 1
ATOM 672 N N . ALA A 1 92 ? -2.981 -5.236 -24.017 1.00 81.94 92 ALA A N 1
ATOM 673 C CA . ALA A 1 92 ? -1.957 -4.959 -23.013 1.00 81.94 92 ALA A CA 1
ATOM 674 C C . ALA A 1 92 ? -0.545 -4.936 -23.620 1.00 81.94 92 ALA A C 1
ATOM 676 O O . ALA A 1 92 ? -0.253 -5.714 -24.527 1.00 81.94 92 ALA A O 1
ATOM 677 N N . LEU A 1 93 ? 0.355 -4.113 -23.069 1.00 85.31 93 LEU A N 1
ATOM 678 C CA . LEU A 1 93 ? 1.793 -4.207 -23.355 1.00 85.31 93 LEU A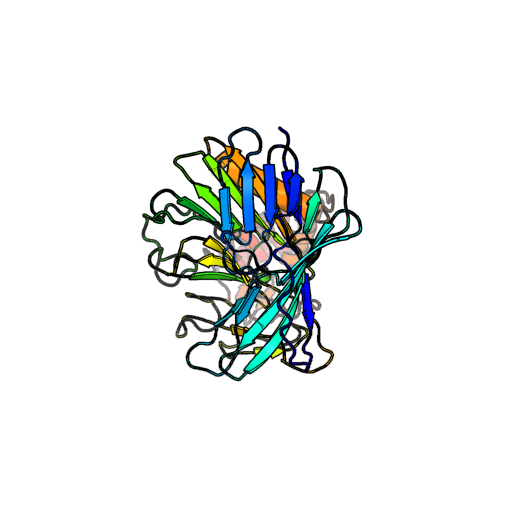 CA 1
ATOM 679 C C . LEU A 1 93 ? 2.426 -5.304 -22.505 1.00 85.31 93 LEU A C 1
ATOM 681 O O . LEU A 1 93 ? 2.649 -5.106 -21.315 1.00 85.31 93 LEU A O 1
ATOM 685 N N . VAL A 1 94 ? 2.716 -6.449 -23.109 1.00 85.62 94 VAL A N 1
ATOM 686 C CA . VAL A 1 94 ? 3.359 -7.598 -22.471 1.00 85.62 94 VAL A CA 1
ATOM 687 C C . VAL A 1 94 ? 4.867 -7.529 -22.658 1.00 85.62 94 VAL A C 1
ATOM 689 O O . VAL A 1 94 ? 5.380 -7.818 -23.735 1.00 85.62 94 VAL A O 1
ATOM 692 N N . GLY A 1 95 ? 5.585 -7.125 -21.612 1.00 86.75 95 GLY A N 1
ATOM 693 C CA . GLY A 1 95 ? 7.041 -7.210 -21.560 1.00 86.75 95 GLY A CA 1
ATOM 694 C C . GLY A 1 95 ? 7.501 -8.584 -21.078 1.00 86.75 95 GLY A C 1
ATOM 695 O O . GLY A 1 95 ? 6.832 -9.245 -20.290 1.00 86.75 95 GLY A O 1
ATOM 696 N N . THR A 1 96 ? 8.670 -9.030 -21.513 1.00 87.88 96 THR A N 1
ATOM 697 C CA . THR A 1 96 ? 9.313 -10.248 -20.994 1.00 87.88 96 THR A CA 1
ATOM 698 C C . THR A 1 96 ? 10.811 -10.031 -20.877 1.00 87.88 96 THR A C 1
ATOM 700 O O . THR A 1 96 ? 11.402 -9.410 -21.762 1.00 87.88 96 THR A O 1
ATOM 703 N N . GLY A 1 97 ? 11.438 -10.539 -19.821 1.00 87.50 97 GLY A N 1
ATOM 704 C CA . GLY A 1 97 ? 12.888 -10.461 -19.636 1.00 87.50 97 GLY A CA 1
ATOM 705 C C . GLY A 1 97 ? 13.369 -11.235 -18.413 1.00 87.50 97 GLY A C 1
ATOM 706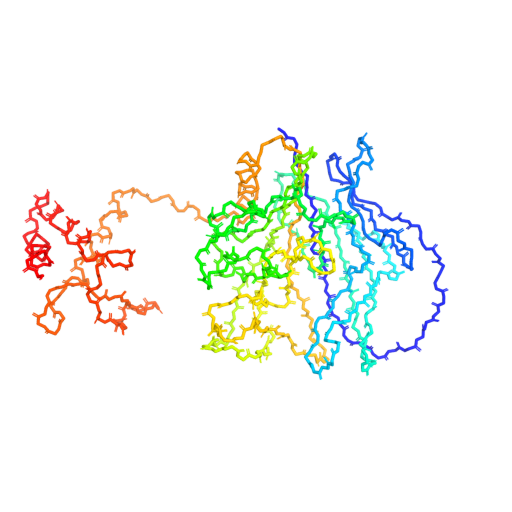 O O . GLY A 1 97 ? 12.570 -11.632 -17.567 1.00 87.50 97 GLY A O 1
ATOM 707 N N . ASP A 1 98 ? 14.682 -11.429 -18.331 1.00 85.50 98 ASP A N 1
ATOM 708 C CA . ASP A 1 98 ? 15.332 -12.213 -17.281 1.00 85.50 98 ASP A CA 1
ATOM 709 C C . ASP A 1 98 ? 16.237 -11.339 -16.406 1.00 85.50 98 ASP A C 1
ATOM 711 O O . ASP A 1 98 ? 16.936 -10.447 -16.896 1.00 85.50 98 ASP A O 1
ATOM 715 N N . VAL A 1 99 ? 16.287 -11.660 -15.115 1.00 83.50 99 VAL A N 1
ATOM 716 C CA . VAL A 1 99 ? 17.263 -11.133 -14.154 1.00 83.50 99 VAL A CA 1
ATOM 717 C C . VAL A 1 99 ? 18.231 -12.247 -13.757 1.00 83.50 99 VAL A C 1
ATOM 719 O O . VAL A 1 99 ? 17.813 -13.373 -13.491 1.00 83.50 99 VAL A O 1
ATOM 722 N N . LEU A 1 100 ? 19.526 -11.930 -13.703 1.00 84.69 100 LEU A N 1
ATOM 723 C CA . LEU A 1 100 ? 20.595 -12.852 -13.310 1.00 84.69 100 LEU A CA 1
ATOM 724 C C . LEU A 1 100 ? 21.161 -12.435 -11.946 1.00 84.69 100 LEU A C 1
ATOM 726 O O . LEU A 1 100 ? 21.580 -11.288 -11.783 1.00 84.69 100 LEU A O 1
ATOM 730 N N . SER A 1 101 ? 21.203 -13.347 -10.973 1.00 80.19 101 SER A N 1
ATOM 731 C CA . SER A 1 101 ? 21.855 -13.089 -9.681 1.00 80.19 101 SER A CA 1
ATOM 732 C C . SER A 1 101 ? 23.383 -13.140 -9.781 1.00 80.19 101 SER A C 1
ATOM 734 O O . SER A 1 101 ? 23.945 -13.775 -10.673 1.00 80.19 101 SER A O 1
ATOM 736 N N . ALA A 1 102 ? 24.074 -12.562 -8.792 1.00 79.31 102 ALA A N 1
ATOM 737 C CA . ALA A 1 102 ? 25.523 -12.732 -8.629 1.00 79.31 102 ALA A CA 1
ATOM 738 C C . ALA A 1 102 ? 25.944 -14.214 -8.490 1.00 79.31 102 ALA A C 1
ATOM 740 O O . ALA A 1 102 ? 27.037 -14.592 -8.904 1.00 79.31 102 ALA A O 1
ATOM 741 N N . SER A 1 103 ? 25.050 -15.061 -7.966 1.00 77.62 103 SER A N 1
ATOM 742 C CA . SER A 1 103 ? 25.210 -16.517 -7.853 1.00 77.62 103 SER A CA 1
ATOM 743 C C . SER A 1 103 ? 24.853 -17.309 -9.125 1.00 77.62 103 SER A C 1
ATOM 745 O O . SER A 1 103 ? 24.965 -18.533 -9.125 1.00 77.62 103 SER A O 1
ATOM 747 N N . GLY A 1 104 ? 24.446 -16.644 -10.213 1.00 81.25 104 GLY A N 1
ATOM 748 C CA . GLY A 1 104 ? 24.143 -17.272 -11.505 1.00 81.25 104 GLY A CA 1
ATOM 749 C C . GLY A 1 104 ? 22.721 -17.829 -11.667 1.00 81.25 104 GLY A C 1
ATOM 750 O O . GLY A 1 104 ? 22.435 -18.451 -12.688 1.00 81.25 104 GLY A O 1
ATOM 751 N N . SER A 1 105 ? 21.824 -17.602 -10.705 1.00 80.12 105 SER A N 1
ATOM 752 C CA . SER A 1 105 ? 20.407 -17.974 -10.805 1.00 80.12 105 SER A CA 1
ATOM 753 C C . SER A 1 105 ? 19.660 -17.041 -11.759 1.00 80.12 105 SER A C 1
ATOM 755 O O . SER A 1 105 ? 19.838 -15.823 -11.699 1.00 80.12 105 SER A O 1
ATOM 757 N N . VAL A 1 106 ? 18.797 -17.607 -12.607 1.00 83.31 106 VAL A N 1
ATOM 758 C CA . VAL A 1 106 ? 17.977 -16.867 -13.580 1.00 83.31 106 VAL A CA 1
ATOM 759 C C . VAL A 1 106 ? 16.532 -16.769 -13.092 1.00 83.31 106 VAL A C 1
ATOM 761 O O . VAL A 1 106 ? 15.923 -17.773 -12.723 1.00 83.31 106 VAL A O 1
ATOM 764 N N . PHE A 1 107 ? 15.987 -15.555 -13.125 1.00 80.56 107 PHE A N 1
ATOM 765 C CA . PHE A 1 107 ? 14.622 -15.223 -12.731 1.00 80.56 107 PHE A CA 1
ATOM 766 C C . PHE A 1 107 ? 13.892 -14.599 -13.920 1.00 80.56 107 PHE A C 1
ATOM 768 O O . PHE A 1 107 ? 14.198 -13.467 -14.300 1.00 80.56 107 PHE A O 1
ATOM 775 N N . SER A 1 108 ? 12.941 -15.323 -14.509 1.00 81.62 108 SER A N 1
ATOM 776 C CA . SER A 1 108 ? 12.170 -14.849 -15.661 1.00 81.62 108 SER A CA 1
ATOM 777 C C . SER A 1 108 ? 10.929 -14.082 -15.211 1.00 81.62 108 SER A C 1
ATOM 779 O O . SER A 1 108 ? 10.139 -14.579 -14.405 1.00 81.62 108 SER A O 1
ATOM 781 N N . PHE A 1 109 ? 10.733 -12.892 -15.775 1.00 83.31 109 PHE A N 1
ATOM 782 C CA . PHE A 1 109 ? 9.577 -12.024 -15.553 1.00 83.31 109 PHE A CA 1
ATOM 783 C C . PHE A 1 109 ? 8.731 -11.949 -16.835 1.00 83.31 109 PHE A C 1
ATOM 785 O O . PHE A 1 109 ? 9.247 -11.566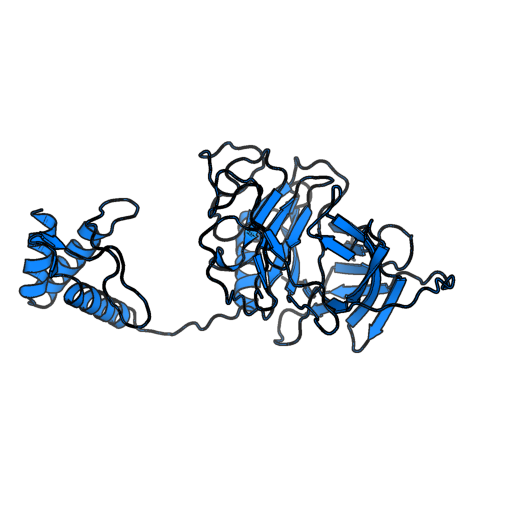 -17.890 1.00 83.31 109 PHE A O 1
ATOM 792 N N . LYS A 1 110 ? 7.421 -12.229 -16.749 1.00 83.25 110 LYS A N 1
ATOM 793 C CA . LYS A 1 110 ? 6.440 -11.832 -17.783 1.00 83.25 110 LYS A CA 1
ATOM 794 C C . LYS A 1 110 ? 5.574 -10.710 -17.245 1.00 83.25 110 LYS A C 1
ATOM 796 O O . LYS A 1 110 ? 4.798 -10.928 -16.327 1.00 83.25 110 LYS A O 1
ATOM 801 N N . THR A 1 111 ? 5.679 -9.537 -17.846 1.00 80.69 111 THR A N 1
ATOM 802 C CA . THR A 1 111 ? 4.884 -8.351 -17.547 1.00 80.69 111 THR A CA 1
ATOM 803 C C . THR A 1 111 ? 3.691 -8.213 -18.483 1.00 80.69 111 THR A C 1
ATOM 805 O O . THR A 1 111 ? 3.622 -8.853 -19.527 1.00 80.69 111 THR A O 1
ATOM 808 N N . ALA A 1 112 ? 2.718 -7.407 -18.080 1.00 80.62 112 ALA A N 1
ATOM 809 C CA . ALA A 1 112 ? 1.678 -6.846 -18.937 1.00 80.62 112 ALA A CA 1
ATOM 810 C C . ALA A 1 112 ? 1.459 -5.380 -18.509 1.00 80.62 112 ALA A C 1
ATOM 812 O O . ALA A 1 112 ? 2.025 -4.938 -17.512 1.00 80.62 112 ALA A O 1
ATOM 813 N N . THR A 1 113 ? 0.667 -4.587 -19.225 1.00 80.31 113 THR A N 1
ATOM 814 C CA . THR A 1 113 ? 0.208 -3.261 -18.764 1.00 80.31 113 THR A CA 1
ATOM 815 C C . THR A 1 113 ? -1.029 -2.866 -19.558 1.00 80.31 113 THR A C 1
ATOM 817 O O . THR A 1 113 ? -1.027 -3.007 -20.777 1.00 80.31 113 THR A O 1
ATOM 820 N N . ARG A 1 114 ? -2.076 -2.365 -18.894 1.00 81.56 114 ARG A N 1
ATOM 821 C CA . ARG A 1 114 ? -3.356 -1.970 -19.521 1.00 81.56 114 ARG A CA 1
ATOM 822 C C . ARG A 1 114 ? -3.724 -0.539 -19.147 1.00 81.56 114 ARG A C 1
ATOM 824 O O . ARG A 1 114 ? -3.596 -0.180 -17.977 1.00 81.56 114 ARG A O 1
ATOM 831 N N . SER A 1 115 ? -4.221 0.262 -20.090 1.00 77.69 115 SER A N 1
ATOM 832 C CA . SER A 1 115 ? -4.823 1.560 -19.770 1.00 77.69 115 SER A CA 1
ATOM 833 C C . SER A 1 115 ? -6.279 1.375 -19.344 1.00 77.69 115 SER A C 1
ATOM 835 O O . SER A 1 115 ? -7.028 0.623 -19.961 1.00 77.69 115 SER A O 1
ATOM 837 N N . HIS A 1 116 ? -6.665 2.033 -18.251 1.00 66.38 116 HIS A N 1
ATOM 838 C CA . HIS A 1 116 ? -7.984 1.883 -17.638 1.00 66.38 116 HIS A CA 1
ATOM 839 C C . HIS A 1 116 ? -8.755 3.214 -17.683 1.00 66.38 116 HIS A C 1
ATOM 841 O O . HIS A 1 116 ? -8.314 4.192 -17.060 1.00 66.38 116 HIS A O 1
ATOM 847 N N . PRO A 1 117 ? -9.897 3.282 -18.401 1.00 51.84 117 PRO A N 1
ATOM 848 C CA . PRO A 1 117 ? -10.810 4.414 -18.322 1.00 51.84 117 PRO A CA 1
ATOM 849 C C . PRO A 1 117 ? -11.534 4.418 -16.970 1.00 51.84 117 PRO A C 1
ATOM 851 O O . PRO A 1 117 ? -11.738 3.382 -16.343 1.00 51.84 117 PRO A O 1
ATOM 854 N N . MET A 1 118 ? -11.951 5.600 -16.519 1.00 45.44 118 MET A N 1
ATOM 855 C CA . MET A 1 118 ? -12.415 5.837 -15.145 1.00 45.44 118 MET A CA 1
ATOM 856 C C . MET A 1 118 ? -13.849 5.336 -14.832 1.00 45.44 118 MET A C 1
ATOM 858 O O . MET A 1 118 ? -14.539 5.954 -14.023 1.00 45.44 118 MET A O 1
ATOM 862 N N . ALA A 1 119 ? -14.324 4.283 -15.508 1.00 31.19 119 ALA A N 1
ATOM 863 C CA . ALA A 1 119 ? -15.735 3.871 -15.505 1.00 31.19 119 ALA A CA 1
ATOM 864 C C . ALA A 1 119 ? -16.002 2.356 -15.396 1.00 31.19 119 ALA A C 1
ATOM 866 O O . ALA A 1 119 ? -17.102 1.996 -14.985 1.00 31.19 119 ALA A O 1
ATOM 867 N N . ASP A 1 120 ? -15.040 1.485 -15.726 1.00 30.92 120 ASP A N 1
ATOM 868 C CA . ASP A 1 120 ? -15.248 0.029 -15.742 1.00 30.92 120 ASP A CA 1
ATOM 869 C C . ASP A 1 120 ? -14.458 -0.707 -14.650 1.00 30.92 120 ASP A C 1
ATOM 871 O O . ASP A 1 120 ? -13.351 -0.322 -14.255 1.00 30.92 120 ASP A O 1
ATOM 875 N N . SER A 1 121 ? -15.058 -1.794 -14.166 1.00 35.84 121 SER A N 1
ATOM 876 C CA . SER A 1 121 ? -14.489 -2.697 -13.163 1.00 35.84 121 SER A CA 1
ATOM 877 C C . SER A 1 121 ? -13.892 -3.955 -13.810 1.00 35.84 121 SER A C 1
ATOM 879 O O . SER 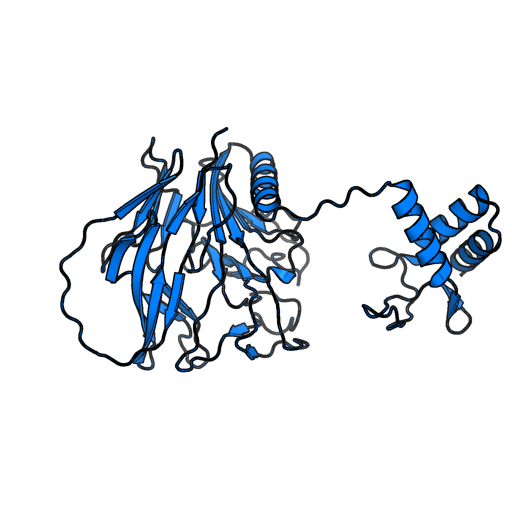A 1 121 ? -14.322 -4.363 -14.886 1.00 35.84 121 SER A O 1
ATOM 881 N N . GLN A 1 122 ? -12.967 -4.602 -13.087 1.00 29.52 122 GLN A N 1
ATOM 882 C CA . GLN A 1 122 ? -12.266 -5.861 -13.413 1.00 29.52 122 GLN A CA 1
ATOM 883 C C . GLN A 1 122 ? -11.046 -5.787 -14.366 1.00 29.52 122 GLN A C 1
ATOM 885 O O . GLN A 1 122 ? -10.927 -4.922 -15.229 1.00 29.52 122 GLN A O 1
ATOM 890 N N . SER A 1 123 ? -10.151 -6.776 -14.193 1.00 24.61 123 SER A N 1
ATOM 891 C CA . SER A 1 123 ? -8.822 -6.992 -14.814 1.00 24.61 123 SER A CA 1
ATOM 892 C C . SER A 1 123 ? -7.673 -6.070 -14.331 1.00 24.61 123 SER A C 1
ATOM 894 O O . SER A 1 123 ? -7.803 -4.854 -14.318 1.00 24.61 123 SER A O 1
ATOM 896 N N . GLY A 1 124 ? -6.535 -6.657 -13.912 1.00 26.45 124 GLY A N 1
ATOM 897 C CA . GLY A 1 124 ? -5.407 -5.990 -13.208 1.00 26.45 124 GLY A CA 1
ATOM 898 C C . GLY A 1 124 ? -4.020 -6.579 -13.559 1.00 26.45 124 GLY A C 1
ATOM 899 O O . GLY A 1 124 ? -3.725 -6.634 -14.753 1.00 26.45 124 GLY A O 1
ATOM 900 N N . VAL A 1 125 ? -3.236 -7.079 -12.559 1.00 30.19 125 VAL A N 1
ATOM 901 C CA . VAL A 1 125 ? -1.968 -7.919 -12.613 1.00 30.19 125 VAL A CA 1
ATOM 902 C C . VAL A 1 125 ? -0.616 -7.220 -12.138 1.00 30.19 125 VAL A C 1
ATOM 904 O O . VAL A 1 125 ? -0.705 -6.102 -11.641 1.00 30.19 125 VAL A O 1
ATOM 907 N N . GLN A 1 126 ? 0.594 -7.864 -12.109 1.00 37.16 126 GLN A N 1
ATOM 908 C CA . GLN A 1 126 ? 1.676 -7.756 -11.033 1.00 37.16 126 GLN A CA 1
ATOM 909 C C . GLN A 1 126 ? 3.307 -7.606 -11.212 1.00 37.16 126 GLN A C 1
ATOM 911 O O . GLN A 1 126 ? 4.016 -8.553 -10.889 1.00 37.16 126 GLN A O 1
ATOM 916 N N . LEU A 1 127 ? 3.963 -6.497 -11.705 1.00 30.48 127 LEU A N 1
ATOM 917 C CA . LEU A 1 127 ? 5.450 -6.135 -11.762 1.00 30.48 127 LEU A CA 1
ATOM 918 C C . LEU A 1 127 ? 6.049 -5.305 -10.554 1.00 30.48 127 LEU A C 1
ATOM 920 O O . LEU A 1 127 ? 5.435 -5.254 -9.495 1.00 30.48 127 LEU A O 1
ATOM 924 N N . PRO A 1 128 ? 7.229 -4.631 -10.654 1.00 31.67 128 PRO A N 1
ATOM 925 C CA . PRO A 1 128 ? 7.628 -3.524 -9.749 1.00 31.67 128 PRO A CA 1
ATOM 926 C C . PRO A 1 128 ? 8.129 -2.239 -10.473 1.00 31.67 128 PRO A C 1
ATOM 928 O O . PRO A 1 128 ? 9.213 -2.221 -11.051 1.00 31.67 128 PRO A O 1
ATOM 931 N N . LEU A 1 129 ? 7.362 -1.136 -10.449 1.00 34.19 129 LEU A N 1
ATOM 932 C CA . LEU A 1 129 ? 7.760 0.153 -11.060 1.00 34.19 129 LEU A CA 1
ATOM 933 C C . LEU A 1 129 ? 8.168 1.168 -9.988 1.00 34.19 129 LEU A C 1
ATOM 935 O O . LEU A 1 129 ? 7.399 1.424 -9.059 1.00 34.19 129 LEU A O 1
ATOM 939 N N . HIS A 1 130 ? 9.333 1.803 -10.152 1.00 40.53 130 HIS A N 1
ATOM 940 C CA . HIS A 1 130 ? 9.779 2.879 -9.269 1.00 40.53 130 HIS A CA 1
ATOM 941 C C . HIS A 1 130 ? 9.870 4.217 -10.018 1.00 40.53 130 HIS A C 1
ATOM 943 O O . HIS A 1 130 ? 10.405 4.279 -11.119 1.00 40.53 130 HIS A O 1
ATOM 949 N N . LEU A 1 131 ? 9.326 5.292 -9.433 1.00 39.53 131 LEU A N 1
ATOM 950 C CA . LEU A 1 131 ? 8.926 6.477 -10.201 1.00 39.53 131 LEU A CA 1
ATOM 951 C C . LEU A 1 131 ? 9.286 7.830 -9.533 1.00 39.53 131 LEU A C 1
ATOM 953 O O . LEU A 1 131 ? 8.591 8.241 -8.602 1.00 39.53 131 LEU A O 1
ATOM 957 N N . TRP A 1 132 ? 10.365 8.487 -9.995 1.00 40.41 132 TRP A N 1
ATOM 958 C CA . TRP A 1 132 ? 10.639 9.949 -10.151 1.00 40.41 132 TRP A CA 1
ATOM 959 C C . TRP A 1 132 ? 12.084 10.104 -10.751 1.00 40.41 132 TRP A C 1
ATOM 961 O O . TRP A 1 132 ? 12.775 9.088 -10.857 1.00 40.41 132 TRP A O 1
ATOM 971 N N . PRO A 1 133 ? 12.549 11.280 -11.239 1.00 35.44 133 PRO A N 1
ATOM 972 C CA . PRO A 1 133 ? 13.624 11.369 -12.242 1.00 35.44 133 PRO A CA 1
ATOM 973 C C . PRO A 1 133 ? 15.029 11.686 -11.685 1.00 35.44 133 PRO A C 1
ATOM 975 O O . PRO A 1 133 ? 15.231 11.864 -10.483 1.00 35.44 133 PRO A O 1
ATOM 978 N N . ASP A 1 134 ? 15.992 11.839 -12.603 1.00 32.59 134 ASP A N 1
ATOM 979 C CA . ASP A 1 134 ? 17.375 12.296 -12.382 1.00 32.59 134 ASP A CA 1
ATOM 980 C C . ASP A 1 134 ? 17.470 13.798 -12.015 1.00 32.59 134 ASP A C 1
ATOM 982 O O . ASP A 1 134 ? 18.102 14.605 -12.695 1.00 32.59 134 ASP A O 1
ATOM 986 N N . GLN A 1 135 ? 16.777 14.213 -10.950 1.00 34.94 135 GLN A N 1
ATOM 987 C CA . GLN A 1 135 ? 16.895 15.538 -10.331 1.00 34.94 135 GLN A CA 1
ATOM 988 C C . GLN A 1 135 ? 16.797 15.434 -8.797 1.00 34.94 135 GLN A C 1
ATOM 990 O O . GLN A 1 135 ? 16.063 14.594 -8.268 1.00 34.94 135 GLN A O 1
ATOM 995 N N . PRO A 1 136 ? 17.528 16.273 -8.037 1.00 37.78 136 PRO A N 1
ATOM 996 C CA . PRO A 1 136 ? 17.646 16.114 -6.592 1.00 37.78 136 PRO A CA 1
ATOM 997 C C . PRO A 1 136 ? 16.325 16.372 -5.852 1.00 37.78 136 PRO A C 1
ATOM 999 O O . PRO A 1 136 ? 15.645 17.366 -6.089 1.00 37.78 136 PRO A O 1
ATOM 1002 N N . ALA A 1 137 ? 16.049 15.518 -4.862 1.00 43.69 137 ALA A N 1
ATOM 1003 C CA . ALA A 1 137 ? 14.816 15.342 -4.072 1.00 43.69 137 ALA A CA 1
ATOM 1004 C C . ALA A 1 137 ? 14.186 16.565 -3.354 1.00 43.69 137 ALA A C 1
ATOM 1006 O O . ALA A 1 137 ? 13.361 16.393 -2.458 1.00 43.69 137 ALA A O 1
ATOM 1007 N N . ARG A 1 138 ? 14.605 17.802 -3.635 1.00 45.19 138 ARG A N 1
ATOM 1008 C CA . ARG A 1 138 ? 14.309 18.989 -2.814 1.00 45.19 138 ARG A CA 1
ATOM 1009 C C . ARG A 1 138 ? 12.998 19.707 -3.169 1.00 45.19 138 ARG A C 1
ATOM 1011 O O . ARG A 1 138 ? 12.561 20.524 -2.361 1.00 45.19 138 ARG A O 1
ATOM 1018 N N . SER A 1 139 ? 12.367 19.407 -4.310 1.00 53.88 139 SER A N 1
ATOM 1019 C CA . SER A 1 139 ? 11.072 19.984 -4.728 1.00 53.88 139 SER A CA 1
ATOM 1020 C C . SER A 1 139 ? 9.858 19.070 -4.492 1.00 53.88 139 SER A C 1
ATOM 1022 O O . SER A 1 139 ? 8.719 19.539 -4.576 1.00 53.88 139 SER A O 1
ATOM 1024 N N . SER A 1 140 ? 10.063 17.787 -4.179 1.00 65.06 140 SER A N 1
ATOM 1025 C CA . SER A 1 140 ? 8.977 16.805 -4.065 1.00 65.06 140 SER A CA 1
ATOM 1026 C C . SER A 1 140 ? 8.207 16.890 -2.740 1.00 65.06 140 SER A C 1
ATOM 1028 O O . SER A 1 140 ? 8.769 17.137 -1.668 1.00 65.06 140 SER A O 1
ATOM 1030 N N . ARG A 1 141 ? 6.902 16.617 -2.803 1.00 73.88 141 ARG A N 1
ATOM 1031 C CA . ARG A 1 141 ? 5.995 16.426 -1.659 1.00 73.88 141 ARG A CA 1
ATOM 1032 C C . ARG A 1 141 ? 5.495 14.985 -1.660 1.00 73.88 141 ARG A C 1
ATOM 1034 O O . ARG A 1 141 ? 5.093 14.488 -2.708 1.00 73.88 141 ARG A O 1
ATOM 1041 N N . LEU A 1 142 ? 5.504 14.329 -0.501 1.00 74.62 142 LEU A N 1
ATOM 1042 C CA . LEU A 1 142 ? 5.147 12.911 -0.355 1.00 74.62 142 LEU A CA 1
ATOM 1043 C C . LEU A 1 142 ? 3.920 12.735 0.560 1.00 74.62 142 LEU A C 1
ATOM 1045 O O . LEU A 1 142 ? 3.761 13.415 1.581 1.00 74.62 142 LEU A O 1
ATOM 1049 N N . ARG A 1 143 ? 3.057 11.784 0.203 1.00 75.81 143 ARG A N 1
ATOM 1050 C CA . ARG A 1 143 ? 1.961 11.263 1.024 1.00 75.81 143 ARG A CA 1
ATOM 1051 C C . ARG A 1 143 ? 2.048 9.739 1.048 1.00 75.81 143 ARG A C 1
ATOM 1053 O O . ARG A 1 143 ? 2.158 9.103 0.007 1.00 75.81 143 ARG A O 1
ATOM 1060 N N . ILE A 1 144 ? 1.942 9.175 2.245 1.00 76.19 144 ILE A N 1
ATOM 1061 C CA . ILE A 1 144 ? 1.713 7.749 2.483 1.00 76.19 144 ILE A CA 1
ATOM 1062 C C . ILE A 1 144 ? 0.407 7.651 3.274 1.00 76.19 144 ILE A C 1
ATOM 1064 O O . ILE A 1 144 ? 0.164 8.485 4.153 1.00 76.19 144 ILE A O 1
ATOM 1068 N N . SER A 1 145 ? -0.462 6.697 2.949 1.00 64.31 145 SER A N 1
ATOM 1069 C CA . SER A 1 145 ? -1.714 6.514 3.688 1.00 64.31 145 SER A CA 1
ATOM 1070 C C . SER A 1 145 ? -1.479 6.022 5.125 1.00 64.31 145 SER A C 1
ATOM 1072 O O . SER A 1 145 ? -0.409 5.517 5.462 1.00 64.31 145 SER A O 1
ATOM 1074 N N . GLY A 1 146 ? -2.440 6.267 6.022 1.00 53.34 146 GLY A N 1
ATOM 1075 C CA . GLY A 1 146 ? -2.303 6.087 7.481 1.00 53.34 146 GLY A CA 1
ATOM 1076 C C . GLY A 1 146 ? -1.374 7.114 8.151 1.00 53.34 146 GLY A C 1
ATOM 1077 O O . GLY A 1 146 ? -1.708 7.679 9.191 1.00 53.34 146 GLY A O 1
ATOM 1078 N N . SER A 1 147 ? -0.258 7.456 7.504 1.00 54.03 147 SER A N 1
ATOM 1079 C CA . SER A 1 147 ? 0.641 8.547 7.887 1.00 54.03 147 SER A CA 1
ATOM 1080 C C . SER A 1 147 ? 0.007 9.911 7.587 1.00 54.03 147 SER A C 1
ATOM 1082 O O . SER A 1 147 ? 0.272 10.546 6.563 1.00 54.03 147 SER A O 1
ATOM 1084 N N . TRP A 1 148 ? -0.831 10.400 8.506 1.00 44.81 148 TRP A N 1
ATOM 1085 C CA . TRP A 1 148 ? -1.559 11.670 8.358 1.00 44.81 148 TRP A CA 1
ATOM 1086 C C . TRP A 1 148 ? -0.669 12.894 8.086 1.00 44.81 148 TRP A C 1
ATOM 1088 O O . TRP A 1 148 ? -1.140 13.877 7.512 1.00 44.81 148 TRP A O 1
ATOM 1098 N N . HIS A 1 149 ? 0.615 12.827 8.436 1.00 45.03 149 HIS A N 1
ATOM 1099 C CA . HIS A 1 149 ? 1.573 13.924 8.356 1.00 45.03 149 HIS A CA 1
ATOM 1100 C C . HIS A 1 149 ? 2.037 14.236 6.920 1.00 45.03 149 HIS A C 1
ATOM 1102 O O . HIS A 1 149 ? 2.851 13.517 6.338 1.00 45.03 149 HIS A O 1
ATOM 1108 N N . LEU A 1 150 ? 1.611 15.387 6.399 1.00 42.56 150 LEU A N 1
ATOM 1109 C CA . LEU A 1 150 ? 2.074 15.985 5.142 1.00 42.56 150 LEU A CA 1
ATOM 1110 C C . LEU A 1 150 ? 3.617 16.051 5.085 1.00 42.56 150 LEU A C 1
ATOM 1112 O O . LEU A 1 150 ? 4.243 16.764 5.875 1.00 42.56 150 LEU A O 1
ATOM 1116 N N . VAL A 1 151 ? 4.253 15.281 4.192 1.00 48.50 151 VAL A N 1
ATOM 1117 C CA . VAL A 1 151 ? 5.721 15.249 4.065 1.00 48.50 151 VAL A CA 1
ATOM 1118 C C . VAL A 1 151 ? 6.173 16.359 3.115 1.00 48.50 151 VAL A C 1
ATOM 1120 O O . VAL A 1 151 ? 6.354 16.154 1.915 1.00 48.50 151 VAL A O 1
ATOM 1123 N N . ARG A 1 152 ? 6.414 17.545 3.684 1.00 45.81 152 ARG A N 1
ATOM 1124 C CA . ARG A 1 152 ? 7.511 18.397 3.203 1.00 45.81 152 ARG A CA 1
ATOM 1125 C C . ARG A 1 152 ? 8.813 17.773 3.698 1.00 45.81 152 ARG A C 1
ATOM 1127 O O . ARG A 1 152 ? 8.924 17.517 4.894 1.00 45.81 152 ARG A O 1
ATOM 1134 N N . LEU A 1 153 ? 9.799 17.590 2.821 1.00 49.22 153 LEU A N 1
ATOM 1135 C CA . LEU A 1 153 ? 11.114 16.992 3.121 1.00 49.22 153 LEU A CA 1
ATOM 1136 C C . LEU A 1 153 ? 12.047 17.925 3.937 1.00 49.22 153 LEU A C 1
ATOM 1138 O O . LEU A 1 153 ? 13.236 18.033 3.657 1.00 49.22 153 LEU A O 1
ATOM 1142 N N . GLN A 1 154 ? 11.488 18.668 4.902 1.00 40.66 154 GLN A N 1
ATOM 1143 C CA . GLN A 1 154 ? 12.129 19.795 5.601 1.00 40.66 154 GLN A CA 1
ATOM 1144 C C . GLN A 1 154 ? 11.679 19.965 7.072 1.00 40.66 154 GLN A C 1
ATOM 1146 O O . GLN A 1 154 ? 11.937 21.007 7.668 1.00 40.66 154 GLN A O 1
ATOM 1151 N N . GLY A 1 155 ? 10.981 18.989 7.668 1.00 44.12 155 GLY A N 1
ATOM 1152 C CA . GLY A 1 155 ? 10.497 19.075 9.054 1.00 44.12 155 GLY A CA 1
ATOM 1153 C C . GLY A 1 155 ? 10.898 17.867 9.897 1.00 44.12 155 GLY A C 1
ATOM 1154 O O . GLY A 1 155 ? 10.589 16.735 9.528 1.00 44.12 155 GLY A O 1
ATOM 1155 N N . THR A 1 156 ? 11.545 18.108 11.038 1.00 43.62 156 THR A N 1
ATOM 1156 C CA . THR A 1 156 ? 11.773 17.091 12.073 1.00 43.62 156 THR A CA 1
ATOM 1157 C C . THR A 1 156 ? 10.455 16.695 12.742 1.00 43.62 156 THR A C 1
ATOM 1159 O O . THR A 1 156 ? 9.555 17.517 12.922 1.00 43.62 156 THR A O 1
ATOM 1162 N N . ARG A 1 157 ? 10.324 15.416 13.105 1.00 58.59 157 ARG A N 1
ATOM 1163 C CA . ARG A 1 157 ? 9.178 14.858 13.842 1.00 58.59 157 ARG A CA 1
ATOM 1164 C C . ARG A 1 157 ? 9.698 13.999 15.000 1.00 58.59 157 ARG A C 1
ATOM 1166 O O . ARG A 1 157 ? 10.908 13.839 15.158 1.00 58.59 157 ARG A O 1
ATOM 1173 N N . SER A 1 158 ? 8.793 13.453 15.810 1.00 56.50 158 SER A N 1
ATOM 1174 C CA . SER A 1 158 ? 9.138 12.574 16.932 1.00 56.50 158 SER A CA 1
ATOM 1175 C C . SER A 1 158 ? 10.054 11.415 16.493 1.00 56.50 158 SER A C 1
ATOM 1177 O O . SER A 1 158 ? 9.716 10.717 15.529 1.00 56.50 158 SER A O 1
ATOM 1179 N N . PRO A 1 159 ? 11.188 11.174 17.183 1.00 59.88 159 PRO A N 1
ATOM 1180 C CA . PRO A 1 159 ? 12.047 10.022 16.921 1.00 59.88 159 PRO A CA 1
ATOM 1181 C C . PRO A 1 159 ? 11.288 8.686 16.977 1.00 59.88 159 PRO A C 1
ATOM 1183 O O . PRO A 1 159 ? 10.282 8.553 17.668 1.00 59.88 159 PRO A O 1
ATOM 1186 N N . GLY A 1 160 ? 11.777 7.689 16.237 1.00 62.91 160 GLY A N 1
ATOM 1187 C CA . GLY A 1 160 ? 11.218 6.328 16.200 1.00 62.91 160 GLY A CA 1
ATOM 1188 C C . GLY A 1 160 ? 10.005 6.111 15.280 1.00 62.91 160 GLY A C 1
ATOM 1189 O O . GLY A 1 160 ? 9.805 4.992 14.821 1.00 62.91 160 GLY A O 1
ATOM 1190 N N . VAL A 1 161 ? 9.228 7.146 14.941 1.00 67.75 161 VAL A N 1
ATOM 1191 C CA . VAL A 1 161 ? 8.013 6.998 14.107 1.00 67.75 161 VAL A CA 1
ATOM 1192 C C . VAL A 1 161 ? 8.355 6.669 12.639 1.00 67.75 161 VAL A C 1
ATOM 1194 O O . VAL A 1 161 ? 9.335 7.189 12.092 1.00 67.75 161 VAL A O 1
ATOM 1197 N N . LEU A 1 162 ? 7.527 5.848 11.971 1.00 69.94 162 LEU A N 1
ATOM 1198 C CA . LEU A 1 162 ? 7.603 5.625 10.517 1.00 69.94 162 LEU A CA 1
ATOM 1199 C C . LEU A 1 162 ? 7.502 6.956 9.760 1.00 69.94 162 LEU A C 1
ATOM 1201 O O . LEU A 1 162 ? 6.644 7.785 10.057 1.00 69.94 162 LEU A O 1
ATOM 1205 N N . ALA A 1 163 ? 8.407 7.185 8.803 1.00 65.50 163 ALA A N 1
ATOM 1206 C CA . ALA A 1 163 ? 8.564 8.479 8.123 1.00 65.50 163 ALA A CA 1
ATOM 1207 C C . ALA A 1 163 ? 8.655 9.700 9.082 1.00 65.50 163 ALA A C 1
ATOM 1209 O O . ALA A 1 163 ? 8.293 10.825 8.722 1.00 65.50 163 ALA A O 1
ATOM 1210 N N . GLY A 1 164 ? 9.126 9.486 10.319 1.00 62.19 164 GLY A N 1
ATOM 1211 C CA . GLY A 1 164 ? 9.368 10.526 11.325 1.00 62.19 164 GLY A CA 1
ATOM 1212 C C . GLY A 1 164 ? 10.691 11.276 11.130 1.00 62.19 164 GLY A C 1
ATOM 1213 O O . GLY A 1 164 ? 10.808 12.443 11.491 1.00 62.19 164 GLY A O 1
ATOM 1214 N N . ASP A 1 165 ? 11.670 10.630 10.498 1.00 71.31 165 ASP A N 1
ATOM 1215 C CA . ASP A 1 165 ? 12.912 11.260 10.050 1.00 71.31 165 ASP A CA 1
ATOM 1216 C C . ASP A 1 165 ? 12.965 11.196 8.528 1.00 71.31 165 ASP A C 1
ATOM 1218 O O . ASP A 1 165 ? 12.728 10.143 7.940 1.00 71.31 165 ASP A O 1
ATOM 1222 N N . LEU A 1 166 ? 13.247 12.332 7.901 1.00 66.88 166 LEU A N 1
ATOM 1223 C CA . LEU A 1 166 ? 13.220 12.507 6.451 1.00 66.88 166 LEU A CA 1
ATOM 1224 C C . LEU A 1 166 ? 14.621 12.357 5.832 1.00 66.88 166 LEU A C 1
ATOM 1226 O O . LEU A 1 166 ? 14.758 12.388 4.609 1.00 66.88 166 LEU A O 1
ATOM 1230 N N . ASN A 1 167 ? 15.645 12.147 6.669 1.00 72.75 167 ASN A N 1
ATOM 1231 C CA . ASN A 1 167 ? 16.993 11.767 6.250 1.00 72.75 167 ASN A CA 1
ATOM 1232 C C . ASN A 1 167 ? 17.107 10.274 5.904 1.00 72.75 167 ASN A C 1
ATOM 1234 O O . ASN A 1 167 ? 18.021 9.917 5.162 1.00 72.75 167 ASN A O 1
ATOM 1238 N N . ASN A 1 168 ? 16.168 9.438 6.373 1.00 78.38 168 ASN A N 1
ATOM 1239 C CA . ASN A 1 168 ? 16.014 8.036 5.968 1.00 78.38 168 ASN A CA 1
ATOM 1240 C C . ASN A 1 168 ? 16.017 7.890 4.429 1.00 78.38 168 ASN A C 1
ATOM 1242 O O . ASN A 1 168 ? 15.431 8.706 3.709 1.00 78.38 168 ASN A O 1
ATOM 1246 N N . ASN A 1 169 ? 16.652 6.838 3.919 1.00 82.31 169 ASN A N 1
ATOM 1247 C CA . ASN A 1 169 ? 16.728 6.512 2.496 1.00 82.31 169 ASN A CA 1
ATOM 1248 C C . ASN A 1 169 ? 15.510 5.720 2.010 1.00 82.31 169 ASN A C 1
ATOM 1250 O O . ASN A 1 169 ? 15.200 5.788 0.824 1.00 82.31 169 ASN A O 1
ATOM 1254 N N . TYR A 1 170 ? 14.823 4.995 2.898 1.00 83.50 170 TYR A N 1
ATOM 1255 C CA . TYR A 1 170 ? 13.686 4.136 2.554 1.00 83.50 170 TYR A CA 1
ATOM 1256 C C . TYR A 1 170 ? 12.515 4.319 3.528 1.00 83.50 170 TYR A C 1
ATOM 1258 O O . TYR A 1 170 ? 12.707 4.457 4.741 1.00 83.50 170 TYR A O 1
ATOM 1266 N N . PHE A 1 171 ? 11.303 4.305 2.971 1.00 84.75 171 PHE A N 1
ATOM 1267 C CA . PHE A 1 171 ? 10.025 4.516 3.657 1.00 84.75 171 PHE A CA 1
ATOM 1268 C C . PHE A 1 171 ? 9.011 3.432 3.266 1.00 84.75 171 PHE A C 1
ATOM 1270 O O . PHE A 1 171 ? 7.905 3.744 2.825 1.00 84.75 171 PHE A O 1
ATOM 1277 N N . TYR A 1 172 ? 9.402 2.162 3.357 1.00 86.94 172 TYR A N 1
ATOM 1278 C CA . TYR A 1 172 ? 8.548 1.028 3.013 1.00 86.94 172 TYR A CA 1
ATOM 1279 C C . TYR A 1 172 ? 7.618 0.693 4.179 1.00 86.94 172 TYR A C 1
ATOM 1281 O O . TYR A 1 172 ? 8.071 0.357 5.276 1.00 86.94 172 TYR A O 1
ATOM 1289 N N . ILE A 1 173 ? 6.311 0.793 3.936 1.00 87.81 173 ILE A N 1
ATOM 1290 C CA . ILE A 1 173 ? 5.259 0.515 4.913 1.00 87.81 173 ILE A CA 1
ATOM 1291 C C . ILE A 1 173 ? 4.320 -0.533 4.315 1.00 87.81 173 ILE A C 1
ATOM 1293 O O . ILE A 1 173 ? 3.825 -0.369 3.201 1.00 87.81 173 ILE A O 1
ATOM 1297 N N . ARG A 1 174 ? 4.070 -1.609 5.064 1.00 90.00 174 ARG A N 1
ATOM 1298 C CA . ARG A 1 174 ? 3.169 -2.699 4.659 1.00 90.00 174 ARG A CA 1
ATOM 1299 C C . ARG A 1 174 ? 1.771 -2.166 4.379 1.00 90.00 174 ARG A C 1
ATOM 1301 O O . ARG A 1 174 ? 1.258 -1.370 5.169 1.00 90.00 174 ARG A O 1
ATOM 1308 N N . GLU A 1 175 ? 1.118 -2.658 3.335 1.00 89.88 175 GLU A N 1
ATOM 1309 C CA . GLU A 1 175 ? -0.241 -2.225 2.994 1.00 89.88 175 GLU A CA 1
ATOM 1310 C C . GLU A 1 175 ? -1.254 -2.535 4.107 1.00 89.88 175 GLU A C 1
ATOM 1312 O O . GLU A 1 175 ? -2.098 -1.699 4.410 1.00 89.88 175 GLU A O 1
ATOM 1317 N N . MET A 1 176 ? -1.067 -3.647 4.833 1.00 88.06 176 MET A N 1
ATOM 1318 C CA . MET A 1 176 ? -1.864 -4.025 6.014 1.00 88.06 176 MET A CA 1
ATOM 1319 C C . MET A 1 176 ? -1.754 -3.039 7.197 1.00 88.06 176 MET A C 1
ATOM 1321 O O . MET A 1 176 ? -2.495 -3.160 8.168 1.00 88.06 176 MET A O 1
ATOM 1325 N N . ARG A 1 177 ? -0.834 -2.060 7.157 1.00 84.50 177 ARG A N 1
ATOM 1326 C CA . ARG A 1 177 ? -0.762 -0.948 8.129 1.00 84.50 177 ARG A CA 1
ATOM 1327 C C . ARG A 1 177 ? -1.449 0.332 7.635 1.00 84.50 177 ARG A C 1
ATOM 1329 O O . ARG A 1 177 ? -1.410 1.345 8.335 1.00 84.50 177 ARG A O 1
ATOM 1336 N N . MET A 1 178 ? -2.040 0.330 6.441 1.00 86.06 178 MET A N 1
ATOM 1337 C CA . MET A 1 178 ? -2.706 1.490 5.847 1.00 86.06 178 MET A CA 1
ATOM 1338 C C . MET A 1 178 ? -4.234 1.314 5.872 1.00 86.06 178 MET A C 1
ATOM 1340 O O . MET A 1 178 ? -4.724 0.280 5.436 1.00 86.06 178 MET A O 1
ATOM 1344 N N . PRO A 1 179 ? -5.017 2.329 6.291 1.00 84.94 179 PRO A N 1
ATOM 1345 C CA . PRO A 1 179 ? -6.486 2.264 6.281 1.00 84.94 179 PRO A CA 1
ATOM 1346 C C . PRO A 1 179 ? -7.088 2.321 4.864 1.00 84.94 179 PRO A C 1
ATOM 1348 O O . PRO A 1 179 ? -8.262 2.037 4.673 1.00 84.94 179 PRO A O 1
ATOM 1351 N N . LEU A 1 180 ? -6.283 2.736 3.885 1.00 89.12 180 LEU A N 1
ATOM 1352 C CA . LEU A 1 180 ? -6.544 2.654 2.451 1.00 89.12 180 LEU A CA 1
ATOM 1353 C C . LEU A 1 180 ? -5.164 2.640 1.780 1.00 89.12 180 LEU A C 1
ATOM 1355 O O . LEU A 1 180 ? -4.511 3.686 1.801 1.00 89.12 180 LEU A O 1
ATOM 1359 N N . PRO A 1 181 ? -4.651 1.509 1.283 1.00 90.19 181 PRO A N 1
ATOM 1360 C CA . PRO A 1 181 ? -3.259 1.415 0.852 1.00 90.19 181 PRO A CA 1
ATOM 1361 C C . PRO A 1 181 ? -2.987 2.222 -0.421 1.00 90.19 181 PRO A C 1
ATOM 1363 O O . PRO A 1 181 ? -3.409 1.853 -1.506 1.00 90.19 181 PRO A O 1
ATOM 1366 N N . PHE A 1 182 ? -2.258 3.334 -0.294 1.00 90.81 182 PHE A N 1
ATOM 1367 C CA . PHE A 1 182 ? -1.658 4.035 -1.431 1.00 90.81 182 PHE A CA 1
ATOM 1368 C C . PHE A 1 182 ? -0.509 4.951 -0.994 1.00 90.81 182 PHE A C 1
ATOM 1370 O O . PHE A 1 182 ? -0.424 5.395 0.161 1.00 90.81 182 PHE A O 1
ATOM 1377 N N . VAL A 1 183 ? 0.348 5.280 -1.958 1.00 88.44 183 VAL A N 1
ATOM 1378 C CA . VAL A 1 183 ? 1.397 6.302 -1.853 1.00 88.44 183 VAL A CA 1
ATOM 1379 C C . VAL A 1 183 ? 1.307 7.288 -3.008 1.00 88.44 183 VAL A C 1
ATOM 1381 O O . VAL A 1 183 ? 0.815 6.961 -4.085 1.00 88.44 183 VAL A O 1
ATOM 1384 N N . MET A 1 184 ? 1.753 8.520 -2.776 1.00 86.31 184 MET A N 1
ATOM 1385 C CA . MET A 1 184 ? 1.633 9.619 -3.729 1.00 86.31 184 MET A CA 1
ATOM 1386 C C . MET A 1 184 ? 2.809 10.588 -3.621 1.00 86.31 184 MET A C 1
ATOM 1388 O O . MET A 1 184 ? 3.179 10.998 -2.519 1.00 86.31 184 MET A O 1
ATOM 1392 N N . MET A 1 185 ? 3.339 11.017 -4.765 1.00 82.62 185 MET A N 1
ATOM 1393 C CA . MET A 1 185 ? 4.352 12.063 -4.877 1.00 82.62 185 MET A CA 1
ATOM 1394 C C . MET A 1 185 ? 3.881 13.158 -5.842 1.00 82.62 185 MET A C 1
ATOM 1396 O O . MET A 1 185 ? 3.294 12.862 -6.877 1.00 82.62 185 MET A O 1
ATOM 1400 N N . GLN A 1 186 ? 4.142 14.419 -5.500 1.00 83.31 186 GLN A N 1
ATOM 1401 C CA . GLN A 1 186 ? 3.942 15.590 -6.361 1.00 83.31 186 GLN A CA 1
ATOM 1402 C C . GLN A 1 186 ? 5.275 16.338 -6.465 1.00 83.31 186 GLN A C 1
ATOM 1404 O O . GLN A 1 186 ? 5.896 16.599 -5.430 1.00 83.31 186 GLN A O 1
ATOM 1409 N N . ASP A 1 187 ? 5.700 16.745 -7.661 1.00 77.81 187 ASP A N 1
ATOM 1410 C CA . ASP A 1 187 ? 6.722 17.792 -7.783 1.00 77.81 187 ASP A CA 1
ATOM 1411 C C . ASP A 1 187 ? 6.071 19.169 -7.614 1.00 77.81 187 ASP A C 1
ATOM 1413 O O . ASP A 1 187 ? 5.155 19.540 -8.347 1.00 77.81 187 ASP A O 1
ATOM 1417 N N . SER A 1 188 ? 6.562 19.959 -6.658 1.00 75.06 188 SER A N 1
ATOM 1418 C CA . SER A 1 188 ? 5.978 21.274 -6.373 1.00 75.06 188 SER A CA 1
ATOM 1419 C C . SER A 1 188 ? 6.419 22.405 -7.309 1.00 75.06 188 SER A C 1
ATOM 1421 O O . SER A 1 188 ? 6.031 23.550 -7.080 1.00 75.06 188 SER A O 1
ATOM 1423 N N . THR A 1 189 ? 7.185 22.090 -8.358 1.00 77.06 189 THR A N 1
ATOM 1424 C CA . THR A 1 189 ? 7.578 23.027 -9.424 1.00 77.06 189 THR A CA 1
ATOM 1425 C C . THR A 1 189 ? 6.568 23.015 -10.573 1.00 77.06 189 THR A C 1
ATOM 1427 O O . THR A 1 189 ? 6.116 24.066 -11.018 1.00 77.06 189 THR A O 1
ATOM 1430 N N . SER A 1 190 ? 6.202 21.817 -11.032 1.00 76.62 190 SER A N 1
ATOM 1431 C CA . SER A 1 190 ? 5.289 21.557 -12.151 1.00 76.62 190 SER A CA 1
ATOM 1432 C C . SER A 1 190 ? 3.840 21.321 -11.722 1.00 76.62 190 SER A C 1
ATOM 1434 O O . SER A 1 190 ? 2.927 21.540 -12.513 1.00 76.62 190 SER A O 1
ATOM 1436 N N . GLY A 1 191 ? 3.615 20.848 -10.492 1.00 78.69 191 GLY A N 1
ATOM 1437 C CA . GLY A 1 191 ? 2.300 20.387 -10.044 1.00 78.69 191 GLY A CA 1
ATOM 1438 C C . GLY A 1 191 ? 1.872 19.038 -10.638 1.00 78.69 191 GLY A C 1
ATOM 1439 O O . GLY A 1 191 ? 0.754 18.599 -10.385 1.00 78.69 191 GLY A O 1
ATOM 1440 N N . GLN A 1 192 ? 2.727 18.358 -11.411 1.00 79.19 192 GLN A N 1
ATOM 1441 C CA . GLN A 1 192 ? 2.457 16.982 -11.834 1.00 79.19 192 GLN A CA 1
ATOM 1442 C C . GLN A 1 192 ? 2.545 16.054 -10.614 1.00 79.19 192 GLN A C 1
ATOM 1444 O O . GLN A 1 192 ? 3.498 16.134 -9.825 1.00 79.19 192 GLN A O 1
ATOM 1449 N N . HIS A 1 193 ? 1.563 15.162 -10.466 1.00 82.00 193 HIS A N 1
ATOM 1450 C CA . HIS A 1 193 ? 1.559 14.145 -9.422 1.00 82.00 193 HIS A CA 1
ATOM 1451 C C . HIS A 1 193 ? 1.472 12.727 -9.967 1.00 82.00 193 HIS A C 1
ATOM 1453 O O . HIS A 1 193 ? 1.034 12.465 -11.088 1.00 82.00 193 HIS A O 1
ATOM 1459 N N . LEU A 1 194 ? 1.846 11.801 -9.094 1.00 83.50 194 LEU A N 1
ATOM 1460 C CA . LEU A 1 194 ? 1.838 10.375 -9.334 1.00 83.50 194 LEU A CA 1
ATOM 1461 C C . LEU A 1 194 ? 1.388 9.651 -8.068 1.00 83.50 194 LEU A C 1
ATOM 1463 O O . LEU A 1 194 ? 1.786 10.019 -6.961 1.00 83.50 194 LEU A O 1
ATOM 1467 N N . SER A 1 195 ? 0.562 8.623 -8.219 1.00 87.88 195 SER A N 1
ATOM 1468 C CA . SER A 1 195 ? 0.080 7.804 -7.107 1.00 87.88 195 SER A CA 1
ATOM 1469 C C . SER A 1 195 ? 0.033 6.326 -7.480 1.00 87.88 195 SER A C 1
ATOM 1471 O O . SER A 1 195 ? -0.281 5.981 -8.620 1.00 87.88 195 SER A O 1
ATOM 1473 N N . LEU A 1 196 ? 0.347 5.473 -6.506 1.00 87.06 196 LEU A N 1
ATOM 1474 C CA . LEU A 1 196 ? 0.404 4.017 -6.622 1.00 87.06 196 LEU A CA 1
ATOM 1475 C C . LEU A 1 196 ? -0.439 3.375 -5.520 1.00 87.06 196 LEU A C 1
ATOM 1477 O O . LEU A 1 196 ? -0.324 3.773 -4.358 1.00 87.06 196 LEU A O 1
ATOM 1481 N N . GLY A 1 197 ? -1.227 2.365 -5.880 1.00 88.75 197 GLY A N 1
ATOM 1482 C CA . GLY A 1 197 ? -2.020 1.551 -4.957 1.00 88.75 197 GLY A CA 1
ATOM 1483 C C . GLY A 1 197 ? -2.218 0.124 -5.491 1.00 88.75 197 GLY A C 1
ATOM 1484 O O . GLY A 1 197 ? -2.080 -0.087 -6.704 1.00 88.75 197 GLY A O 1
ATOM 1485 N N . PRO A 1 198 ? -2.524 -0.852 -4.616 1.00 88.44 198 PRO A N 1
ATOM 1486 C CA . PRO A 1 198 ? -2.918 -2.189 -5.033 1.00 88.44 198 PRO A CA 1
ATOM 1487 C C . PRO A 1 198 ? -4.232 -2.139 -5.812 1.00 88.44 198 PRO A C 1
ATOM 1489 O O . PRO A 1 198 ? -5.112 -1.345 -5.500 1.00 88.44 198 PRO A O 1
ATOM 1492 N N . GLN A 1 199 ? -4.404 -3.036 -6.773 1.00 84.94 199 GLN A N 1
ATOM 1493 C CA . GLN A 1 199 ? -5.687 -3.309 -7.421 1.00 84.94 199 GLN A CA 1
ATOM 1494 C C . GLN A 1 199 ? -6.024 -4.768 -7.146 1.00 84.94 199 GLN A C 1
ATOM 1496 O O . GLN A 1 199 ? -5.138 -5.603 -7.265 1.00 84.94 199 GLN A O 1
ATOM 1501 N N . ASP A 1 200 ? -7.269 -5.088 -6.796 1.00 79.94 200 ASP A N 1
ATOM 1502 C CA . ASP A 1 200 ? -7.736 -6.470 -6.594 1.00 79.94 200 ASP A CA 1
ATOM 1503 C C . ASP A 1 200 ? -6.876 -7.299 -5.602 1.00 79.94 200 ASP A C 1
ATOM 1505 O O . ASP A 1 200 ? -6.814 -8.526 -5.693 1.00 79.94 200 ASP A O 1
ATOM 1509 N N . ALA A 1 201 ? -6.167 -6.645 -4.671 1.00 77.69 201 ALA A N 1
ATOM 1510 C CA . ALA A 1 201 ? -5.269 -7.319 -3.736 1.00 77.69 201 ALA A CA 1
ATOM 1511 C C . ALA A 1 201 ? -6.028 -7.916 -2.543 1.00 77.69 201 ALA A C 1
ATOM 1513 O O . ALA A 1 201 ? -6.894 -7.276 -1.949 1.00 77.69 201 ALA A O 1
ATOM 1514 N N . SER A 1 202 ? -5.626 -9.127 -2.153 1.00 85.69 202 SER A N 1
ATOM 1515 C CA . SER A 1 202 ? -6.099 -9.833 -0.958 1.00 85.69 202 SER A CA 1
ATOM 1516 C C . SER A 1 202 ? -4.919 -10.050 0.006 1.00 85.69 202 SER A C 1
ATOM 1518 O O . SER A 1 202 ? -4.387 -11.166 0.075 1.00 85.69 202 SER A O 1
ATOM 1520 N N . PRO A 1 203 ? -4.445 -8.993 0.695 1.00 90.06 203 PRO A N 1
ATOM 1521 C CA . PRO A 1 203 ? -3.254 -9.062 1.535 1.00 90.06 203 PRO A CA 1
ATOM 1522 C C . PRO A 1 203 ? -3.480 -9.942 2.768 1.00 90.06 203 PRO A C 1
ATOM 1524 O O . PRO A 1 203 ? -4.328 -9.649 3.609 1.00 90.06 203 PRO A O 1
ATOM 1527 N N . ALA A 1 204 ? -2.690 -11.005 2.885 1.00 90.81 204 ALA A N 1
ATOM 1528 C CA . ALA A 1 204 ? -2.707 -11.941 3.999 1.00 90.81 204 ALA A CA 1
ATOM 1529 C C . ALA A 1 204 ? -1.284 -12.389 4.371 1.00 90.81 204 ALA A C 1
ATOM 1531 O O . ALA A 1 204 ? -0.331 -12.223 3.603 1.00 90.81 204 ALA A O 1
ATOM 1532 N N . SER A 1 205 ? -1.159 -12.961 5.567 1.00 91.44 205 SER A N 1
ATOM 1533 C CA . SER A 1 205 ? 0.043 -13.628 6.068 1.00 91.44 205 SER A CA 1
ATOM 1534 C C . SER A 1 205 ? -0.413 -14.874 6.844 1.00 91.44 205 SER A C 1
ATOM 1536 O O . SER A 1 205 ? -1.233 -14.723 7.752 1.00 91.44 205 SER A O 1
ATOM 1538 N N . PRO A 1 206 ? 0.021 -16.097 6.483 1.00 88.56 206 PRO A N 1
ATOM 1539 C CA . PRO A 1 206 ? -0.386 -17.331 7.166 1.00 88.56 206 PRO A CA 1
ATOM 1540 C C . PRO A 1 206 ? 0.473 -17.629 8.404 1.00 88.56 206 PRO A C 1
ATOM 1542 O O . PRO A 1 206 ? 0.126 -18.493 9.207 1.00 88.56 206 PRO A O 1
ATOM 1545 N N . VAL A 1 207 ? 1.599 -16.927 8.547 1.00 84.69 207 VAL A N 1
ATOM 1546 C CA . VAL A 1 207 ? 2.513 -17.012 9.685 1.00 84.69 207 VAL A CA 1
ATOM 1547 C C . VAL A 1 207 ? 2.207 -15.903 10.688 1.00 84.69 207 VAL A C 1
ATOM 1549 O O . VAL A 1 207 ? 1.922 -14.771 10.301 1.00 84.69 207 VAL A O 1
ATOM 1552 N N . ASP A 1 208 ? 2.321 -16.205 11.983 1.00 83.12 208 ASP A N 1
ATOM 1553 C CA . ASP A 1 208 ? 2.480 -15.145 12.979 1.00 83.12 208 ASP A CA 1
ATOM 1554 C C . ASP A 1 208 ? 3.857 -14.487 12.796 1.00 83.12 208 ASP A C 1
ATOM 1556 O O . ASP A 1 208 ? 4.860 -15.144 12.506 1.00 83.12 208 ASP A O 1
ATOM 1560 N N . GLU A 1 209 ? 3.914 -13.172 12.979 1.00 85.56 209 GLU A N 1
ATOM 1561 C CA . GLU A 1 209 ? 5.092 -12.352 12.707 1.00 85.56 209 GLU A CA 1
ATOM 1562 C C . GLU A 1 209 ? 5.581 -11.586 13.952 1.00 85.56 209 GLU A C 1
ATOM 1564 O O . GLU A 1 209 ? 5.826 -10.376 13.878 1.00 85.56 209 GLU A O 1
ATOM 1569 N N . PRO A 1 210 ? 5.775 -12.246 15.110 1.00 82.31 210 PRO A N 1
ATOM 1570 C CA . PRO A 1 210 ? 5.961 -11.571 16.395 1.00 82.31 210 PRO A CA 1
ATOM 1571 C C . PRO A 1 210 ? 7.351 -10.933 16.549 1.00 82.31 210 PRO A C 1
ATOM 1573 O O . PRO A 1 210 ? 7.678 -10.379 17.597 1.00 82.31 210 PRO A O 1
ATOM 1576 N N . ASN A 1 211 ? 8.220 -11.064 15.542 1.00 86.25 211 ASN A N 1
ATOM 1577 C CA . ASN A 1 211 ? 9.618 -10.666 15.598 1.00 86.25 211 ASN A CA 1
ATOM 1578 C C . ASN A 1 211 ? 10.163 -10.212 14.232 1.00 86.25 211 ASN A C 1
ATOM 1580 O O . ASN A 1 211 ? 9.599 -10.462 13.162 1.00 86.25 211 ASN A O 1
ATOM 1584 N N . GLY A 1 212 ? 11.311 -9.536 14.283 1.00 84.06 212 GLY A N 1
ATOM 1585 C CA . GLY A 1 212 ? 11.999 -9.000 13.111 1.00 84.06 212 GLY A CA 1
ATOM 1586 C C . GLY A 1 212 ? 12.768 -10.021 12.269 1.00 84.06 212 GLY A C 1
ATOM 1587 O O . GLY A 1 212 ? 13.628 -9.599 11.500 1.00 84.06 212 GLY A O 1
ATOM 1588 N N . ASN A 1 213 ? 12.515 -11.329 12.411 1.00 87.12 213 ASN A N 1
ATOM 1589 C CA . ASN A 1 213 ? 13.165 -12.339 11.575 1.00 87.12 213 ASN A CA 1
ATOM 1590 C C . ASN A 1 213 ? 12.829 -12.117 10.092 1.00 87.12 213 ASN A C 1
ATOM 1592 O O . ASN A 1 213 ? 11.783 -11.553 9.748 1.00 87.12 213 ASN A O 1
ATOM 1596 N N . TRP A 1 214 ? 13.704 -12.602 9.210 1.00 86.69 214 TRP A N 1
ATOM 1597 C CA . TRP A 1 214 ? 13.393 -12.748 7.791 1.00 86.69 214 TRP A CA 1
ATOM 1598 C C . TRP A 1 214 ? 12.505 -13.984 7.626 1.00 86.69 214 TRP A C 1
ATOM 1600 O O . TRP A 1 214 ? 12.976 -15.107 7.789 1.00 86.69 214 TRP A O 1
ATOM 1610 N N . TRP A 1 215 ? 11.220 -13.778 7.338 1.00 87.69 215 TRP A N 1
ATOM 1611 C CA . TRP A 1 215 ? 10.276 -14.873 7.102 1.00 87.69 215 TRP A CA 1
ATOM 1612 C C . TRP A 1 215 ? 10.181 -15.175 5.603 1.00 87.69 215 TRP A C 1
ATOM 1614 O O . TRP A 1 215 ? 10.186 -14.254 4.779 1.00 87.69 215 TRP A O 1
ATOM 1624 N N . ILE A 1 216 ? 10.135 -16.466 5.268 1.00 87.38 216 ILE A N 1
ATOM 1625 C CA . ILE A 1 216 ? 10.069 -16.981 3.898 1.00 87.38 216 ILE A CA 1
ATOM 1626 C C . ILE A 1 216 ? 8.883 -17.941 3.825 1.00 87.38 216 ILE A C 1
ATOM 1628 O O . ILE A 1 216 ? 8.961 -19.039 4.369 1.00 87.38 216 ILE A O 1
ATOM 1632 N N . ASP A 1 217 ? 7.792 -17.513 3.196 1.00 88.94 217 ASP A N 1
ATOM 1633 C CA . ASP A 1 217 ? 6.539 -18.271 3.103 1.00 88.94 217 ASP A CA 1
ATOM 1634 C C . ASP A 1 217 ? 5.748 -17.793 1.875 1.00 88.94 217 ASP A C 1
ATOM 1636 O O . ASP A 1 217 ? 5.647 -16.589 1.639 1.00 88.94 217 ASP A O 1
ATOM 1640 N N . GLU A 1 218 ? 5.234 -18.720 1.060 1.00 86.38 218 GLU A N 1
ATOM 1641 C CA . GLU A 1 218 ? 4.550 -18.412 -0.207 1.00 86.38 218 GLU A CA 1
ATOM 1642 C C . GLU A 1 218 ? 3.161 -17.775 -0.041 1.00 86.38 218 GLU A C 1
ATOM 1644 O O . GLU A 1 218 ? 2.720 -17.042 -0.927 1.00 86.38 218 GLU A O 1
ATOM 1649 N N . GLY A 1 219 ? 2.495 -17.992 1.096 1.00 89.31 219 GLY A N 1
ATOM 1650 C CA . GLY A 1 219 ? 1.180 -17.430 1.402 1.00 89.31 219 GLY A CA 1
ATOM 1651 C C . GLY A 1 219 ? 1.219 -15.977 1.879 1.00 89.31 219 GLY A C 1
ATOM 1652 O O . GLY A 1 219 ? 0.163 -15.382 2.086 1.00 89.31 219 GLY A O 1
ATOM 1653 N N . ILE A 1 220 ? 2.406 -15.380 2.041 1.00 90.25 220 ILE A N 1
ATOM 1654 C CA . ILE A 1 220 ? 2.555 -13.941 2.294 1.00 90.25 220 ILE A CA 1
ATOM 1655 C C . ILE A 1 220 ? 2.171 -13.187 1.013 1.00 90.25 220 ILE A C 1
ATOM 1657 O O . ILE A 1 220 ? 2.985 -12.998 0.105 1.00 90.25 220 ILE A O 1
ATOM 1661 N N . THR A 1 221 ? 0.914 -12.757 0.930 1.00 91.19 221 THR A N 1
ATOM 1662 C CA . THR A 1 221 ? 0.328 -12.124 -0.264 1.00 91.19 221 THR A CA 1
ATOM 1663 C C . THR A 1 221 ? 0.296 -10.599 -0.205 1.00 91.19 221 THR A C 1
ATOM 1665 O O . THR A 1 221 ? -0.119 -9.972 -1.177 1.00 91.19 221 THR A O 1
ATOM 1668 N N . TYR A 1 222 ? 0.762 -9.990 0.889 1.00 92.00 222 TYR A N 1
ATOM 1669 C CA . TYR A 1 222 ? 0.815 -8.535 1.035 1.00 92.00 222 TYR A CA 1
ATOM 1670 C C . TYR A 1 222 ? 2.134 -7.915 0.526 1.00 92.00 222 TYR A C 1
ATOM 1672 O O . TYR A 1 222 ? 3.216 -8.501 0.638 1.00 92.00 222 TYR A O 1
ATOM 1680 N N . ALA A 1 223 ? 2.064 -6.679 0.035 1.00 90.81 223 ALA A N 1
ATOM 1681 C CA . ALA A 1 223 ? 3.193 -5.827 -0.326 1.00 90.81 223 ALA A CA 1
ATOM 1682 C C . ALA A 1 223 ? 3.423 -4.684 0.680 1.00 90.81 223 ALA A C 1
ATOM 1684 O O . ALA A 1 223 ? 2.635 -4.415 1.593 1.00 90.81 223 ALA A O 1
ATOM 1685 N N . SER A 1 224 ? 4.523 -3.965 0.478 1.00 88.88 224 SER A N 1
ATOM 1686 C CA . SER A 1 224 ? 4.786 -2.668 1.092 1.00 88.88 224 SER A CA 1
ATOM 1687 C C . SER A 1 224 ? 4.803 -1.577 0.037 1.00 88.88 224 SER A C 1
ATOM 1689 O O . SER A 1 224 ? 5.440 -1.716 -1.006 1.00 88.88 224 SER A O 1
ATOM 1691 N N . LEU A 1 225 ? 4.148 -0.461 0.340 1.00 89.12 225 LEU A N 1
ATOM 1692 C CA . LEU A 1 225 ? 4.152 0.739 -0.482 1.00 89.12 225 LEU A CA 1
ATOM 1693 C C . LEU A 1 225 ? 4.989 1.811 0.214 1.00 89.12 225 LEU A C 1
ATOM 1695 O O . LEU A 1 225 ? 5.029 1.896 1.446 1.00 89.12 225 LEU A O 1
ATOM 1699 N N . GLY A 1 226 ? 5.673 2.642 -0.563 1.00 86.00 226 GLY A N 1
ATOM 1700 C CA . GLY A 1 226 ? 6.549 3.649 0.015 1.00 86.00 226 GLY A CA 1
ATOM 1701 C C . GLY A 1 226 ? 7.196 4.588 -0.984 1.00 86.00 226 GLY A C 1
ATOM 1702 O O . GLY A 1 226 ? 6.756 4.763 -2.120 1.00 86.00 226 GLY A O 1
ATOM 1703 N N . ALA A 1 227 ? 8.293 5.176 -0.525 1.00 81.00 227 ALA A N 1
ATOM 1704 C CA . ALA A 1 227 ? 9.265 5.854 -1.363 1.00 81.00 227 ALA A CA 1
ATOM 1705 C C . ALA A 1 227 ? 10.679 5.457 -0.925 1.00 81.00 227 ALA A C 1
ATOM 1707 O O . ALA A 1 227 ? 10.908 5.107 0.236 1.00 81.00 227 ALA A O 1
ATOM 1708 N N . GLN A 1 228 ? 11.628 5.569 -1.845 1.00 79.62 228 GLN A N 1
ATOM 1709 C CA . GLN A 1 228 ? 13.061 5.545 -1.563 1.00 79.62 228 GLN A CA 1
ATOM 1710 C C . GLN A 1 228 ? 13.709 6.852 -2.037 1.00 79.62 228 GLN A C 1
ATOM 1712 O O . GLN A 1 228 ? 13.097 7.613 -2.789 1.00 79.62 228 GLN A O 1
ATOM 1717 N N . ARG A 1 229 ? 14.932 7.124 -1.576 1.00 76.06 229 ARG A N 1
ATOM 1718 C CA . ARG A 1 229 ? 15.746 8.309 -1.910 1.00 76.06 229 ARG A CA 1
ATOM 1719 C C . ARG A 1 229 ? 17.120 7.977 -2.501 1.00 76.06 229 ARG A C 1
ATOM 1721 O O . ARG A 1 229 ? 17.826 8.899 -2.898 1.00 76.06 229 ARG A O 1
ATOM 1728 N N . VAL A 1 230 ? 17.489 6.696 -2.542 1.00 72.81 230 VAL A N 1
ATOM 1729 C CA . VAL A 1 230 ? 18.771 6.181 -3.048 1.00 72.81 230 VAL A CA 1
ATOM 1730 C C . VAL A 1 230 ? 18.485 5.058 -4.063 1.00 72.81 230 VAL A C 1
ATOM 1732 O O . VAL A 1 230 ? 17.614 4.227 -3.786 1.00 72.81 230 VAL A O 1
ATOM 1735 N N . PRO A 1 231 ? 19.175 5.007 -5.224 1.00 65.88 231 PRO A N 1
ATOM 1736 C CA . PRO A 1 231 ? 20.113 6.019 -5.735 1.00 65.88 231 PRO A CA 1
ATOM 1737 C C . PRO A 1 231 ? 19.426 7.346 -6.102 1.00 65.88 231 PRO A C 1
ATOM 1739 O O . PRO A 1 231 ? 20.038 8.401 -5.976 1.00 65.88 231 PRO A O 1
ATOM 1742 N N . SER A 1 232 ? 18.143 7.301 -6.467 1.00 69.62 232 SER A N 1
ATOM 1743 C CA . SER A 1 232 ? 17.293 8.457 -6.761 1.00 69.62 232 SER A CA 1
ATOM 1744 C C . SER A 1 232 ? 16.047 8.467 -5.869 1.00 69.62 232 SER A C 1
ATOM 1746 O O . SER A 1 232 ? 15.743 7.494 -5.170 1.00 69.62 232 SER A O 1
ATOM 1748 N N . THR A 1 233 ? 15.317 9.585 -5.862 1.00 74.31 233 THR A N 1
ATOM 1749 C CA . THR A 1 233 ? 14.000 9.638 -5.215 1.00 74.31 233 THR A CA 1
ATOM 1750 C C . THR A 1 233 ? 12.950 9.040 -6.122 1.00 74.31 233 THR A C 1
ATOM 1752 O O . THR A 1 233 ? 12.791 9.499 -7.244 1.00 74.31 233 THR A O 1
ATOM 1755 N N . LYS A 1 234 ? 12.234 8.029 -5.631 1.00 76.38 234 LYS A N 1
ATOM 1756 C CA . LYS A 1 234 ? 11.206 7.331 -6.399 1.00 76.38 234 LYS A CA 1
ATOM 1757 C C . LYS A 1 234 ? 10.127 6.735 -5.492 1.00 76.38 234 LYS A C 1
ATOM 1759 O O . LYS A 1 234 ? 10.436 6.271 -4.392 1.00 76.38 234 LYS A O 1
ATOM 1764 N N . LEU A 1 235 ? 8.860 6.775 -5.924 1.00 82.31 235 LEU A N 1
ATOM 1765 C CA . LEU A 1 235 ? 7.810 5.931 -5.328 1.00 82.31 235 LEU A CA 1
ATOM 1766 C C . LEU A 1 235 ? 8.174 4.455 -5.528 1.00 82.31 235 LEU A C 1
ATOM 1768 O O . LEU A 1 235 ? 8.878 4.138 -6.484 1.00 82.31 235 LEU A O 1
ATOM 1772 N N . ALA A 1 236 ? 7.705 3.572 -4.647 1.00 80.88 236 ALA A N 1
ATOM 1773 C CA . ALA A 1 236 ? 7.999 2.144 -4.720 1.00 80.88 236 ALA A CA 1
ATOM 1774 C C . ALA A 1 236 ? 6.830 1.276 -4.233 1.00 80.88 236 ALA A C 1
ATOM 1776 O O . ALA A 1 236 ? 6.135 1.620 -3.272 1.00 80.88 236 ALA A O 1
ATOM 1777 N N . ILE A 1 237 ? 6.694 0.115 -4.871 1.00 86.06 237 ILE A N 1
ATOM 1778 C CA . ILE A 1 237 ? 5.958 -1.058 -4.400 1.00 86.06 237 ILE A CA 1
ATOM 1779 C C . ILE A 1 237 ? 6.994 -2.174 -4.237 1.00 86.06 237 ILE A C 1
ATOM 1781 O O . ILE A 1 237 ? 7.825 -2.377 -5.120 1.00 86.06 237 ILE A O 1
ATOM 1785 N N . VAL A 1 238 ? 6.963 -2.878 -3.107 1.00 86.31 238 VAL A N 1
ATOM 1786 C CA . VAL A 1 238 ? 7.899 -3.958 -2.771 1.00 86.31 238 VAL A CA 1
ATOM 1787 C C . VAL A 1 238 ? 7.097 -5.169 -2.315 1.00 86.31 238 VAL A C 1
ATOM 1789 O O . VAL A 1 238 ? 6.387 -5.092 -1.313 1.00 86.31 238 VAL A O 1
ATOM 1792 N N . TYR A 1 239 ? 7.202 -6.275 -3.048 1.00 87.31 239 TYR A N 1
ATOM 1793 C CA . TYR A 1 239 ? 6.403 -7.479 -2.832 1.00 87.31 239 TYR A CA 1
ATOM 1794 C C . TYR A 1 239 ? 7.293 -8.737 -2.793 1.00 87.31 239 TYR A C 1
ATOM 1796 O O . TYR A 1 239 ? 8.132 -8.890 -3.683 1.00 87.31 239 TYR A O 1
ATOM 1804 N N . PRO A 1 240 ? 7.120 -9.636 -1.801 1.00 84.88 240 PRO A N 1
ATOM 1805 C CA . PRO A 1 240 ? 6.286 -9.478 -0.603 1.00 84.88 240 PRO A CA 1
ATOM 1806 C C . PRO A 1 240 ? 6.831 -8.397 0.353 1.00 84.88 240 PRO A C 1
ATOM 1808 O O . PRO A 1 240 ? 7.979 -7.961 0.253 1.00 84.88 240 PRO A O 1
ATOM 1811 N N . GLY A 1 241 ? 5.977 -7.891 1.244 1.00 84.00 241 GLY A N 1
ATOM 1812 C CA . GLY A 1 241 ? 6.198 -6.599 1.903 1.00 84.00 241 GLY A CA 1
ATOM 1813 C C . GLY A 1 241 ? 7.340 -6.537 2.928 1.00 84.00 241 GLY A C 1
ATOM 1814 O O . GLY A 1 241 ? 7.279 -7.151 3.996 1.00 84.00 241 GLY A O 1
ATOM 1815 N N . ILE A 1 242 ? 8.334 -5.688 2.644 1.00 86.06 242 ILE A N 1
ATOM 1816 C CA . ILE A 1 242 ? 9.440 -5.299 3.542 1.00 86.06 242 ILE A CA 1
ATOM 1817 C C . ILE A 1 242 ? 9.056 -4.041 4.339 1.00 86.06 242 ILE A C 1
ATOM 1819 O O . ILE A 1 242 ? 8.488 -3.109 3.777 1.00 86.06 242 ILE A O 1
ATOM 1823 N N . GLU A 1 243 ? 9.389 -3.959 5.627 1.00 87.44 243 GLU A N 1
ATOM 1824 C CA . GLU A 1 243 ? 9.177 -2.750 6.445 1.00 87.44 243 GLU A CA 1
ATOM 1825 C C . GLU A 1 243 ? 10.527 -2.140 6.859 1.00 87.44 243 GLU A C 1
ATOM 1827 O O . GLU A 1 243 ? 11.356 -2.847 7.430 1.00 87.44 243 GLU A O 1
ATOM 1832 N N . GLY A 1 244 ? 10.776 -0.859 6.560 1.00 85.38 244 GLY A N 1
ATOM 1833 C CA . GLY A 1 244 ? 12.054 -0.181 6.845 1.00 85.38 244 GLY A CA 1
ATOM 1834 C C . GLY A 1 244 ? 12.211 1.173 6.133 1.00 85.38 244 GLY A C 1
ATOM 1835 O O . GLY A 1 244 ? 11.403 1.528 5.281 1.00 85.38 244 GLY A O 1
ATOM 1836 N N . GLU A 1 245 ? 13.208 2.016 6.423 1.00 82.62 245 GLU A N 1
ATOM 1837 C CA . GLU A 1 245 ? 14.334 1.899 7.384 1.00 82.62 245 GLU A CA 1
ATOM 1838 C C . GLU A 1 245 ? 13.937 2.069 8.868 1.00 82.62 245 GLU A C 1
ATOM 1840 O O . GLU A 1 245 ? 14.786 2.094 9.760 1.00 82.62 245 GLU A O 1
ATOM 1845 N N . LYS A 1 246 ? 12.643 2.242 9.144 1.00 84.94 246 LYS A N 1
ATOM 1846 C CA . LYS A 1 246 ? 12.042 2.091 10.474 1.00 84.94 246 LYS A CA 1
ATOM 1847 C C . LYS A 1 246 ? 10.890 1.099 10.352 1.00 84.94 246 LYS A C 1
ATOM 1849 O O . LYS A 1 246 ? 10.257 1.037 9.301 1.00 84.94 246 LYS A O 1
ATOM 1854 N N . ASN A 1 247 ? 10.634 0.332 11.405 1.00 85.81 247 ASN A N 1
ATOM 1855 C CA . ASN A 1 247 ? 9.578 -0.677 11.444 1.00 85.81 247 ASN A CA 1
ATOM 1856 C C . ASN A 1 247 ? 9.030 -0.825 12.877 1.00 85.81 247 ASN A C 1
ATOM 1858 O O . ASN A 1 247 ? 9.722 -0.495 13.842 1.00 85.81 247 ASN A O 1
ATOM 1862 N N . TYR A 1 248 ? 7.807 -1.337 13.018 1.00 81.69 248 TYR A N 1
ATOM 1863 C CA . TYR A 1 248 ? 7.136 -1.519 14.312 1.00 81.69 248 TYR A CA 1
ATOM 1864 C C . TYR A 1 248 ? 7.324 -2.905 14.963 1.00 81.69 248 TYR A C 1
ATOM 1866 O O . TYR A 1 248 ? 6.714 -3.153 15.998 1.00 81.69 248 TYR A O 1
ATOM 1874 N N . ILE A 1 249 ? 8.124 -3.817 14.392 1.00 87.31 249 ILE A N 1
ATOM 1875 C CA . ILE A 1 249 ? 8.264 -5.203 14.899 1.00 87.31 249 ILE A CA 1
ATOM 1876 C C . ILE A 1 249 ? 9.603 -5.418 15.618 1.00 87.31 249 ILE A C 1
ATOM 1878 O O . ILE A 1 249 ? 9.658 -6.013 16.689 1.00 87.31 249 ILE A O 1
ATOM 1882 N N . ASN A 1 250 ? 10.693 -4.901 15.056 1.00 87.81 250 ASN A N 1
ATOM 1883 C CA . ASN A 1 250 ? 12.009 -4.860 15.678 1.00 87.81 250 ASN A CA 1
ATOM 1884 C C . ASN A 1 250 ? 12.628 -3.463 15.485 1.00 87.81 250 ASN A C 1
ATOM 1886 O O . ASN A 1 250 ? 13.357 -3.251 14.513 1.00 87.81 250 ASN A O 1
ATOM 1890 N N . PRO A 1 251 ? 12.387 -2.517 16.413 1.00 84.19 251 PRO A N 1
ATOM 1891 C CA . PRO A 1 251 ? 12.951 -1.166 16.352 1.00 84.19 251 PRO A CA 1
ATOM 1892 C C . PRO A 1 251 ? 14.486 -1.092 16.426 1.00 84.19 251 PRO A C 1
ATOM 1894 O O . PRO A 1 251 ? 15.045 -0.025 16.182 1.00 84.19 251 PRO A O 1
ATOM 1897 N N . ALA A 1 252 ? 15.174 -2.190 16.770 1.00 86.75 252 ALA A N 1
ATOM 1898 C CA . ALA A 1 252 ? 16.637 -2.271 16.774 1.00 86.75 252 ALA A CA 1
ATOM 1899 C C . ALA A 1 252 ? 17.229 -2.699 15.414 1.00 86.75 252 ALA A C 1
ATOM 1901 O O . ALA A 1 252 ? 18.434 -2.562 15.207 1.00 86.75 252 ALA A O 1
ATOM 1902 N N . ALA A 1 253 ? 16.404 -3.188 14.482 1.00 87.38 253 ALA A N 1
ATOM 1903 C CA . ALA A 1 253 ? 16.792 -3.453 13.098 1.00 87.38 253 ALA A CA 1
ATOM 1904 C C . ALA A 1 253 ? 16.225 -2.363 12.166 1.00 87.38 253 ALA A C 1
ATOM 1906 O O . ALA A 1 253 ? 15.084 -1.942 12.352 1.00 87.38 253 ALA A O 1
ATOM 1907 N N . PRO A 1 254 ? 16.960 -1.917 11.130 1.00 85.31 254 PRO A N 1
ATOM 1908 C CA . PRO A 1 254 ? 16.427 -0.949 10.168 1.00 85.31 254 PRO A CA 1
ATOM 1909 C C . PRO A 1 254 ? 15.336 -1.558 9.274 1.00 85.31 254 PRO A C 1
ATOM 1911 O O . PRO A 1 254 ? 14.386 -0.873 8.905 1.00 85.31 254 PRO A O 1
ATOM 1914 N N . PHE A 1 255 ? 15.443 -2.849 8.951 1.00 87.38 255 PHE A N 1
ATOM 1915 C CA . PHE A 1 255 ? 14.532 -3.550 8.048 1.00 87.38 255 PHE A CA 1
ATOM 1916 C C . PHE A 1 255 ? 14.004 -4.844 8.663 1.00 87.38 255 PHE A C 1
ATOM 1918 O O . PHE A 1 255 ? 14.729 -5.551 9.364 1.00 87.38 255 PHE A O 1
ATOM 1925 N N . VAL A 1 256 ? 12.759 -5.176 8.328 1.00 89.12 256 VAL A N 1
ATOM 1926 C CA . VAL A 1 256 ? 12.121 -6.468 8.594 1.00 89.12 256 VAL A CA 1
ATOM 1927 C C . VAL A 1 256 ? 11.599 -7.018 7.267 1.00 89.12 256 VAL A C 1
ATOM 1929 O O . VAL A 1 256 ? 10.705 -6.437 6.648 1.00 89.12 256 VAL A O 1
ATOM 1932 N N . TYR A 1 257 ? 12.209 -8.115 6.816 1.00 87.56 257 TYR A N 1
ATOM 1933 C CA . TYR A 1 257 ? 12.095 -8.640 5.453 1.00 87.56 257 TYR A CA 1
ATOM 1934 C C . TYR A 1 257 ? 11.097 -9.787 5.337 1.00 87.56 257 TYR A C 1
ATOM 1936 O O . TYR A 1 257 ? 11.099 -10.699 6.167 1.00 87.56 257 TYR A O 1
ATOM 1944 N N . ARG A 1 258 ? 10.308 -9.797 4.263 1.00 88.06 258 ARG A N 1
ATOM 1945 C CA . ARG A 1 258 ? 9.596 -10.989 3.791 1.00 88.06 258 ARG A CA 1
ATOM 1946 C C . ARG A 1 258 ? 10.112 -11.374 2.417 1.00 88.06 258 ARG A C 1
ATOM 1948 O O . ARG A 1 258 ? 10.559 -10.518 1.655 1.00 88.06 258 ARG A O 1
ATOM 1955 N N . SER A 1 259 ? 10.060 -12.660 2.110 1.00 86.56 259 SER A N 1
ATOM 1956 C CA . SER A 1 259 ? 10.360 -13.192 0.781 1.00 86.56 259 SER A CA 1
ATOM 1957 C C . SER A 1 259 ? 9.517 -14.426 0.513 1.00 86.56 259 SER A C 1
ATOM 1959 O O . SER A 1 259 ? 8.984 -15.040 1.433 1.00 86.56 259 SER A O 1
ATOM 1961 N N . HIS A 1 260 ? 9.435 -14.805 -0.753 1.00 86.88 260 HIS A N 1
ATOM 1962 C CA . HIS A 1 260 ? 8.893 -16.091 -1.162 1.00 86.88 260 HIS A CA 1
ATOM 1963 C C . HIS A 1 260 ? 10.014 -17.128 -1.343 1.00 86.88 260 HIS A C 1
ATOM 1965 O O . HIS A 1 260 ? 11.173 -16.744 -1.541 1.00 86.88 260 HIS A O 1
ATOM 1971 N N . PRO A 1 261 ? 9.716 -18.437 -1.263 1.00 84.25 261 PRO A N 1
ATOM 1972 C CA . PRO A 1 261 ? 10.707 -19.483 -1.49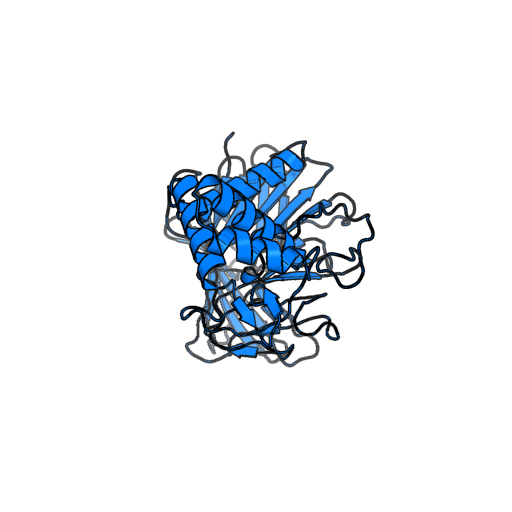5 1.00 84.25 261 PRO A CA 1
ATOM 1973 C C . PRO A 1 261 ? 11.103 -19.574 -2.977 1.00 84.25 261 PRO A C 1
ATOM 1975 O O . PRO A 1 261 ? 10.275 -19.857 -3.840 1.00 84.25 261 PRO A O 1
ATOM 1978 N N . VAL A 1 262 ? 12.397 -19.427 -3.282 1.00 78.94 262 VAL A N 1
ATOM 1979 C CA . VAL A 1 262 ? 12.932 -19.649 -4.639 1.00 78.94 262 VAL A CA 1
ATOM 1980 C C . VAL A 1 262 ? 12.965 -21.154 -4.930 1.00 78.94 262 VAL A C 1
ATOM 1982 O O . VAL A 1 262 ? 13.953 -21.835 -4.660 1.00 78.94 262 VAL A O 1
ATOM 1985 N N . THR A 1 263 ? 11.854 -21.684 -5.442 1.00 76.31 263 THR A N 1
ATOM 1986 C CA . THR A 1 263 ? 11.654 -23.117 -5.706 1.00 76.31 263 THR A CA 1
ATOM 1987 C C . THR A 1 263 ? 10.893 -23.352 -7.014 1.00 76.31 263 THR A C 1
ATOM 1989 O O . THR A 1 263 ? 10.111 -22.516 -7.464 1.00 76.31 263 THR A O 1
ATOM 1992 N N . ASN A 1 264 ? 11.156 -24.488 -7.669 1.00 71.75 264 ASN A N 1
ATOM 1993 C CA . ASN A 1 264 ? 10.575 -24.799 -8.977 1.00 71.75 264 ASN A CA 1
ATOM 1994 C C . ASN A 1 264 ? 9.052 -24.981 -8.891 1.00 71.75 264 ASN A C 1
ATOM 1996 O O . ASN A 1 264 ? 8.570 -25.764 -8.078 1.00 71.75 264 ASN A O 1
ATOM 2000 N N . GLY A 1 265 ? 8.320 -24.331 -9.798 1.00 71.12 265 GLY A N 1
ATOM 2001 C CA . GLY A 1 265 ? 6.859 -24.420 -9.891 1.00 71.12 265 GLY A CA 1
ATOM 2002 C C . GLY A 1 265 ? 6.097 -23.367 -9.082 1.00 71.12 265 GLY A C 1
ATOM 2003 O O . GLY A 1 265 ? 4.884 -23.271 -9.242 1.00 71.12 265 GLY A O 1
ATOM 2004 N N . VAL A 1 266 ? 6.785 -22.557 -8.272 1.00 71.25 266 VAL A N 1
ATOM 2005 C CA . VAL A 1 266 ? 6.173 -21.437 -7.549 1.00 71.25 266 VAL A CA 1
ATOM 2006 C C . VAL A 1 266 ? 6.198 -20.172 -8.422 1.00 71.25 266 VAL A C 1
ATOM 2008 O O . VAL A 1 266 ? 7.207 -19.860 -9.059 1.00 71.25 266 VAL A O 1
ATOM 2011 N N . THR A 1 267 ? 5.077 -19.447 -8.459 1.00 73.62 267 THR A N 1
ATOM 2012 C CA . THR A 1 267 ? 4.876 -18.218 -9.245 1.00 73.62 267 THR A CA 1
ATOM 2013 C C . THR A 1 267 ? 4.177 -17.165 -8.385 1.00 73.62 267 THR A C 1
ATOM 2015 O O . THR A 1 267 ? 3.242 -17.480 -7.653 1.00 73.62 267 THR A O 1
ATOM 2018 N N . HIS A 1 268 ? 4.618 -15.907 -8.486 1.00 76.06 268 HIS A N 1
ATOM 2019 C CA . HIS A 1 268 ? 4.205 -14.817 -7.590 1.00 76.06 268 HIS A CA 1
ATOM 2020 C C . HIS A 1 268 ? 3.489 -13.672 -8.311 1.00 76.06 268 HIS A C 1
ATOM 2022 O O . HIS A 1 268 ? 3.719 -13.438 -9.498 1.00 76.06 268 HIS A O 1
ATOM 2028 N N . SER A 1 269 ? 2.594 -12.996 -7.576 1.00 79.25 269 SER A N 1
ATOM 2029 C CA . SER A 1 269 ? 1.518 -12.167 -8.130 1.00 79.25 269 SER A CA 1
ATOM 2030 C C . SER A 1 269 ? 0.955 -11.162 -7.085 1.00 79.25 269 SER A C 1
ATOM 2032 O O . SER A 1 269 ? 0.098 -11.524 -6.281 1.00 79.25 269 SER A O 1
ATOM 2034 N N . TYR A 1 270 ? 1.355 -9.880 -7.142 1.00 82.00 270 TYR A N 1
ATOM 2035 C CA . TYR A 1 270 ? 0.691 -8.714 -6.499 1.00 82.00 270 TYR A CA 1
ATOM 2036 C C . TYR A 1 270 ? 0.202 -7.573 -7.455 1.00 82.00 270 TYR A C 1
ATOM 2038 O O . TYR A 1 270 ? 1.006 -6.998 -8.180 1.00 82.00 270 TYR A O 1
ATOM 2046 N N . SER A 1 271 ? -1.098 -7.225 -7.469 1.00 81.62 271 SER A N 1
ATOM 2047 C CA . SER A 1 271 ? -1.789 -6.405 -8.511 1.00 81.62 271 SER A CA 1
ATOM 2048 C C . SER A 1 271 ? -1.952 -4.886 -8.210 1.00 81.62 271 SER A C 1
ATOM 2050 O O . SER A 1 271 ? -1.873 -4.493 -7.052 1.00 81.62 271 SER A O 1
ATOM 2052 N N . PHE A 1 272 ? -2.191 -4.005 -9.217 1.00 84.12 272 PHE A N 1
ATOM 2053 C CA . PHE A 1 272 ? -2.108 -2.519 -9.055 1.00 84.12 272 PHE A CA 1
ATOM 2054 C C . PHE A 1 272 ? -2.776 -1.571 -10.058 1.00 84.12 272 PHE A C 1
ATOM 2056 O O . PHE A 1 272 ? -3.026 -1.940 -11.205 1.00 84.12 272 PHE A O 1
ATOM 2063 N N . ARG A 1 273 ? -2.825 -0.273 -9.675 1.00 84.94 273 ARG A N 1
ATOM 2064 C CA . ARG A 1 273 ? -2.842 0.879 -10.602 1.00 84.94 273 ARG A CA 1
ATOM 2065 C C . ARG A 1 273 ? -1.839 1.997 -10.281 1.00 84.94 273 ARG A C 1
ATOM 2067 O O . ARG A 1 273 ? -1.617 2.368 -9.128 1.00 84.94 273 ARG A O 1
ATOM 2074 N N . ILE A 1 274 ? -1.341 2.608 -11.356 1.00 83.69 274 ILE A N 1
ATOM 2075 C CA . ILE A 1 274 ? -0.743 3.945 -11.418 1.00 83.69 274 ILE A CA 1
ATOM 2076 C C . ILE A 1 274 ? -1.847 4.948 -11.783 1.00 83.69 274 ILE A C 1
ATOM 2078 O O . ILE A 1 274 ? -2.586 4.718 -12.743 1.00 83.69 274 ILE A O 1
ATOM 2082 N N . ASN A 1 275 ? -1.930 6.073 -11.072 1.00 85.31 275 ASN A N 1
ATOM 2083 C CA . ASN A 1 275 ? -2.727 7.244 -11.463 1.00 85.31 275 ASN A CA 1
ATOM 2084 C C . ASN A 1 275 ? -1.853 8.505 -11.471 1.00 85.31 275 ASN A C 1
ATOM 2086 O O . ASN A 1 275 ? -1.104 8.739 -10.516 1.00 85.31 275 ASN A O 1
ATOM 2090 N N . ALA A 1 276 ? -1.988 9.308 -12.528 1.00 81.19 276 ALA A N 1
ATOM 2091 C CA . ALA A 1 276 ? -1.255 10.552 -12.739 1.00 81.19 276 ALA A CA 1
ATOM 2092 C C . ALA A 1 276 ? -2.190 11.662 -13.236 1.00 81.19 276 ALA A C 1
ATOM 2094 O O . ALA A 1 276 ? -3.051 11.421 -14.088 1.00 81.19 276 ALA A O 1
ATOM 2095 N N . ALA A 1 277 ? -2.015 12.869 -12.696 1.00 75.06 277 ALA A N 1
ATOM 2096 C CA . ALA A 1 277 ? -2.756 14.066 -13.085 1.00 75.06 277 ALA A CA 1
ATOM 2097 C C . ALA A 1 277 ? -1.995 15.350 -12.671 1.00 75.06 277 ALA A C 1
ATOM 2099 O O . ALA A 1 277 ? -1.103 15.287 -11.818 1.00 75.06 277 ALA A O 1
ATOM 2100 N N . PRO A 1 278 ? -2.355 16.524 -13.229 1.00 73.44 278 PRO A N 1
ATOM 2101 C CA . PRO A 1 278 ? -1.769 17.807 -12.857 1.00 73.44 278 PRO A CA 1
ATOM 2102 C C . PRO A 1 278 ? -2.631 18.570 -11.834 1.00 73.44 27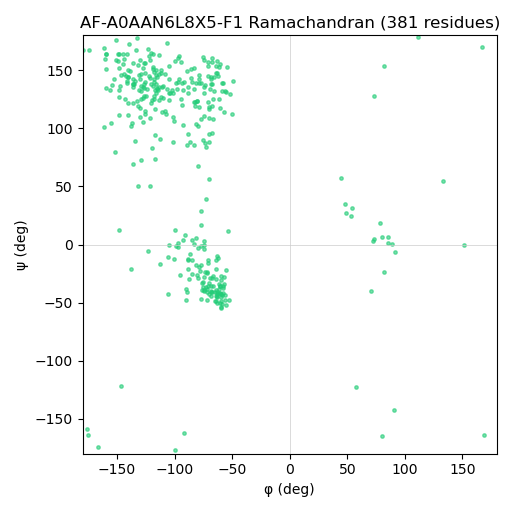8 PRO A C 1
ATOM 2104 O O . PRO A 1 278 ? -3.854 18.664 -11.972 1.00 73.44 278 PRO A O 1
ATOM 2107 N N . SER A 1 279 ? -1.995 19.209 -10.848 1.00 74.62 279 SER A N 1
ATOM 2108 C CA . SER A 1 279 ? -2.641 20.153 -9.927 1.00 74.62 279 SER A CA 1
ATOM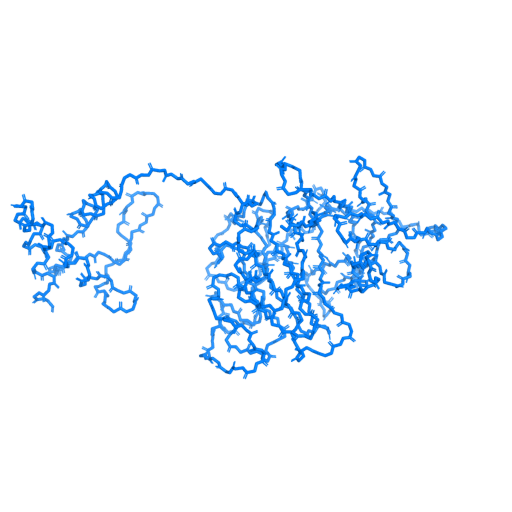 2109 C C . SER A 1 279 ? -1.661 21.170 -9.345 1.00 74.62 279 SER A C 1
ATOM 2111 O O . SER A 1 279 ? -0.588 20.835 -8.852 1.00 74.62 279 SER A O 1
ATOM 2113 N N . ALA A 1 280 ? -2.086 22.432 -9.279 1.00 73.44 280 ALA A N 1
ATOM 2114 C CA . ALA A 1 280 ? -1.351 23.471 -8.559 1.00 73.44 280 ALA A CA 1
ATOM 2115 C C . ALA A 1 280 ? -1.412 23.318 -7.020 1.00 73.44 280 ALA A C 1
ATOM 2117 O O . ALA A 1 280 ? -0.642 23.969 -6.312 1.00 73.44 280 ALA A O 1
ATOM 2118 N N . ASP A 1 281 ? -2.309 22.479 -6.481 1.00 84.44 281 ASP A N 1
ATOM 2119 C CA . ASP A 1 281 ? -2.503 22.308 -5.036 1.00 84.44 281 ASP A CA 1
ATOM 2120 C C . ASP A 1 281 ? -2.412 20.843 -4.573 1.00 84.44 281 ASP A C 1
ATOM 2122 O O . ASP A 1 281 ? -3.118 19.952 -5.051 1.00 84.44 281 ASP A O 1
ATOM 2126 N N . PHE A 1 282 ? -1.557 20.623 -3.571 1.00 83.06 282 PHE A N 1
ATOM 2127 C CA . PHE A 1 282 ? -1.272 19.308 -2.991 1.00 83.06 282 PHE A CA 1
ATOM 2128 C C . PHE A 1 282 ? -2.412 18.767 -2.105 1.00 83.06 282 PHE A C 1
ATOM 2130 O O . PHE A 1 282 ? -2.530 17.560 -1.907 1.00 83.06 282 PHE A O 1
ATOM 2137 N N . GLY A 1 283 ? -3.262 19.635 -1.549 1.00 83.75 283 GLY A N 1
ATOM 2138 C CA . GLY A 1 283 ? -4.438 19.226 -0.778 1.00 83.75 283 GLY A CA 1
ATOM 2139 C C . GLY A 1 283 ? -5.561 18.700 -1.675 1.00 83.75 283 GLY A C 1
ATOM 2140 O O . GLY A 1 283 ? -6.204 17.701 -1.337 1.00 83.75 283 GLY A O 1
ATOM 2141 N N . LEU A 1 284 ? -5.766 19.325 -2.840 1.00 83.75 284 LEU A N 1
ATOM 2142 C CA . LEU A 1 284 ? -6.633 18.806 -3.902 1.00 83.75 284 LEU A CA 1
ATOM 2143 C C . LEU A 1 284 ? -6.145 17.433 -4.374 1.00 83.75 284 LEU A C 1
ATOM 2145 O O . LEU A 1 284 ? -6.955 16.511 -4.446 1.00 83.75 284 LEU A O 1
ATOM 2149 N N . ASP A 1 285 ? -4.839 17.290 -4.592 1.00 83.62 285 ASP A N 1
ATOM 2150 C CA . ASP A 1 285 ? -4.176 16.050 -5.009 1.00 83.62 285 ASP A CA 1
ATOM 2151 C C . ASP A 1 285 ? -4.359 14.903 -4.021 1.00 83.62 285 ASP A C 1
ATOM 2153 O O . ASP A 1 285 ? -4.874 13.846 -4.391 1.00 83.62 285 ASP A O 1
ATOM 2157 N N . VAL A 1 286 ? -4.021 15.112 -2.744 1.00 86.25 286 VAL A N 1
ATOM 2158 C CA . VAL A 1 286 ? -4.208 14.089 -1.702 1.00 86.25 286 VAL A CA 1
ATOM 2159 C C . VAL A 1 286 ? -5.679 13.670 -1.605 1.00 86.25 286 VAL A C 1
ATOM 2161 O O . VAL A 1 286 ? -5.965 12.490 -1.412 1.00 86.25 286 VAL A O 1
ATOM 2164 N N . ARG A 1 287 ? -6.625 14.601 -1.794 1.00 86.38 287 ARG A N 1
ATOM 2165 C CA . ARG A 1 287 ? -8.067 14.304 -1.803 1.00 86.38 287 ARG A CA 1
ATOM 2166 C C . ARG A 1 287 ? -8.520 13.570 -3.071 1.00 86.38 287 ARG A C 1
ATOM 2168 O O . ARG A 1 287 ? -9.417 12.734 -2.985 1.00 86.38 287 ARG A O 1
ATOM 2175 N N . GLN A 1 288 ? -7.957 13.891 -4.235 1.00 86.38 288 GLN A N 1
ATOM 2176 C CA . GLN A 1 288 ? -8.274 13.233 -5.506 1.00 86.38 288 GLN A CA 1
ATOM 2177 C C . GLN A 1 288 ? -7.701 11.818 -5.551 1.00 86.38 288 GLN A C 1
ATOM 2179 O O . GLN A 1 288 ? -8.456 10.892 -5.819 1.00 86.38 288 GLN A O 1
ATOM 2184 N N . SER A 1 289 ? -6.430 11.630 -5.186 1.00 87.31 289 SER A N 1
ATOM 2185 C CA . SER A 1 289 ? -5.825 10.298 -5.076 1.00 87.31 289 SER A CA 1
ATOM 2186 C C . SER A 1 289 ? -6.487 9.447 -3.992 1.00 87.31 289 SER A C 1
ATOM 2188 O O . SER A 1 289 ? -6.743 8.275 -4.243 1.00 87.31 289 SER A O 1
ATOM 2190 N N . TRP A 1 290 ? -6.858 10.011 -2.831 1.00 89.50 290 TRP A N 1
ATOM 2191 C CA . TRP A 1 290 ? -7.636 9.260 -1.833 1.00 89.50 290 TRP A CA 1
ATOM 2192 C C . TRP A 1 290 ? -8.940 8.719 -2.426 1.00 89.50 290 TRP A C 1
ATOM 2194 O O . TRP A 1 290 ? -9.240 7.546 -2.251 1.00 89.50 290 TRP A O 1
ATOM 2204 N N . ARG A 1 291 ? -9.709 9.556 -3.138 1.00 88.56 291 ARG A N 1
ATOM 2205 C CA . ARG A 1 291 ? -10.961 9.125 -3.782 1.00 88.56 291 ARG A CA 1
ATOM 2206 C C . ARG A 1 291 ? -10.705 8.098 -4.875 1.00 88.56 291 ARG A C 1
ATOM 2208 O O . ARG A 1 291 ? -11.291 7.035 -4.827 1.00 88.56 291 ARG A O 1
ATOM 2215 N N . TYR A 1 292 ? -9.760 8.357 -5.773 1.00 87.62 292 TYR A N 1
ATOM 2216 C CA . TYR A 1 292 ? -9.380 7.417 -6.825 1.00 87.62 292 TYR A CA 1
ATOM 2217 C C . TYR A 1 292 ? -9.036 6.018 -6.275 1.00 87.62 292 TYR A C 1
ATOM 2219 O O . TYR A 1 292 ? -9.555 5.023 -6.773 1.00 87.62 292 TYR A O 1
ATOM 2227 N N . HIS A 1 293 ? -8.212 5.929 -5.221 1.00 88.50 293 HIS A N 1
ATOM 2228 C CA . HIS A 1 293 ? -7.842 4.637 -4.629 1.00 88.50 293 HIS A CA 1
ATOM 2229 C C . HIS A 1 293 ? -8.975 4.024 -3.789 1.00 88.50 293 HIS A C 1
ATOM 2231 O O . HIS A 1 293 ? -9.133 2.808 -3.787 1.00 88.50 293 HIS A O 1
ATOM 2237 N N . HIS A 1 294 ? -9.811 4.837 -3.137 1.00 88.69 294 HIS A N 1
ATOM 2238 C CA . HIS A 1 294 ? -11.022 4.383 -2.440 1.00 88.69 294 HIS A CA 1
ATOM 2239 C C . HIS A 1 294 ? -12.043 3.774 -3.411 1.00 88.69 294 HIS A C 1
ATOM 2241 O O . HIS A 1 294 ? -12.536 2.674 -3.185 1.00 88.69 294 HIS A O 1
ATOM 2247 N N . ASP A 1 295 ? -12.322 4.469 -4.510 1.00 87.56 295 ASP A N 1
ATOM 2248 C CA . ASP A 1 295 ? -13.310 4.082 -5.516 1.00 87.56 295 ASP A CA 1
ATOM 2249 C C . ASP A 1 295 ? -12.808 2.881 -6.349 1.00 87.56 295 ASP A C 1
ATOM 2251 O O . ASP A 1 295 ? -13.609 2.097 -6.850 1.00 87.56 295 ASP A O 1
ATOM 2255 N N . MET A 1 296 ? -11.484 2.683 -6.437 1.00 84.00 296 MET A N 1
ATOM 2256 C CA . MET A 1 296 ? -10.850 1.467 -6.967 1.00 84.00 296 MET A CA 1
ATOM 2257 C C . MET A 1 296 ? -10.979 0.264 -6.020 1.00 84.00 296 MET A C 1
ATOM 2259 O O . MET A 1 296 ? -11.210 -0.844 -6.495 1.00 84.00 296 MET A O 1
ATOM 2263 N N . VAL A 1 297 ? -10.826 0.460 -4.704 1.00 83.88 297 VAL A N 1
ATOM 2264 C CA . VAL A 1 297 ? -11.063 -0.597 -3.699 1.00 83.88 297 VAL A CA 1
ATOM 2265 C C . VAL A 1 297 ? -12.555 -0.934 -3.593 1.00 83.88 297 VAL A C 1
ATOM 2267 O O . VAL A 1 297 ? -12.894 -2.069 -3.273 1.00 83.88 297 VAL A O 1
ATOM 2270 N N . ASN A 1 298 ? -13.436 0.035 -3.876 1.00 85.31 298 ASN A N 1
ATOM 2271 C CA . ASN A 1 298 ? -14.895 -0.082 -3.808 1.00 85.31 298 ASN A CA 1
ATOM 2272 C C . ASN A 1 298 ? -15.369 -0.808 -2.524 1.00 85.31 298 ASN A C 1
ATOM 2274 O O . ASN A 1 298 ? -16.023 -1.852 -2.607 1.00 85.31 298 ASN A O 1
ATOM 2278 N N . PRO A 1 299 ? -14.997 -0.304 -1.328 1.00 84.12 299 PRO A N 1
ATOM 2279 C CA . PRO A 1 299 ? -15.308 -0.968 -0.066 1.00 84.12 299 PRO A CA 1
ATOM 2280 C C . PRO A 1 299 ? -16.822 -1.048 0.158 1.00 84.12 299 PRO A C 1
ATOM 2282 O O . PRO A 1 299 ? -17.566 -0.144 -0.226 1.00 84.12 299 PRO A O 1
ATOM 2285 N N . GLU A 1 300 ? -17.288 -2.106 0.824 1.00 87.12 300 GLU A N 1
ATOM 2286 C CA . GLU A 1 300 ? -18.708 -2.260 1.141 1.00 87.12 300 GLU A CA 1
ATOM 2287 C C . GLU A 1 300 ? -19.163 -1.191 2.152 1.00 87.12 300 GLU A C 1
ATOM 2289 O O . GLU A 1 300 ? -18.827 -1.231 3.336 1.00 87.12 300 GLU A O 1
ATOM 2294 N N . ILE A 1 301 ? -19.952 -0.220 1.684 1.00 86.44 301 ILE A N 1
ATOM 2295 C CA . ILE A 1 301 ? -20.535 0.825 2.533 1.00 86.44 301 ILE A CA 1
ATOM 2296 C C . ILE A 1 301 ? -21.890 0.341 3.059 1.00 86.44 301 ILE A C 1
ATOM 2298 O O . ILE A 1 301 ? -22.944 0.635 2.490 1.00 86.44 301 ILE A O 1
ATOM 2302 N N . ALA A 1 302 ? -21.863 -0.393 4.172 1.00 88.00 302 ALA A N 1
ATOM 2303 C CA . ALA A 1 302 ? -23.069 -0.811 4.879 1.00 88.00 302 ALA A CA 1
ATOM 2304 C C . ALA A 1 302 ? -23.882 0.410 5.358 1.00 88.00 302 ALA A C 1
ATOM 2306 O O . ALA A 1 302 ? -23.425 1.207 6.182 1.00 88.00 302 ALA A O 1
ATOM 2307 N N . SER A 1 303 ? -25.112 0.562 4.856 1.00 90.69 303 SER A N 1
ATOM 2308 C CA . SER A 1 303 ? -26.011 1.650 5.258 1.00 90.69 303 SER A CA 1
ATOM 2309 C C . SER A 1 303 ? -26.754 1.284 6.546 1.00 90.69 303 SER A C 1
ATOM 2311 O O . SER A 1 303 ? -27.858 0.743 6.515 1.00 90.69 303 SER A O 1
ATOM 2313 N N . VAL A 1 304 ? -26.122 1.554 7.691 1.00 93.06 304 VAL A N 1
ATOM 2314 C CA . VAL A 1 304 ? -26.682 1.291 9.027 1.00 93.06 304 VAL A CA 1
ATOM 2315 C C . VAL A 1 304 ? -27.200 2.598 9.647 1.00 93.06 304 VAL A C 1
ATOM 2317 O O . VAL A 1 304 ? -26.477 3.599 9.628 1.00 93.06 304 VAL A O 1
ATOM 2320 N N . PRO A 1 305 ? -28.418 2.640 10.224 1.00 94.62 305 PRO A N 1
ATOM 2321 C CA . PRO A 1 305 ? -28.894 3.816 10.946 1.00 94.62 305 PRO A CA 1
ATOM 2322 C C . PRO A 1 305 ? -27.969 4.169 12.118 1.00 94.62 305 PRO A C 1
ATOM 2324 O O . PRO A 1 305 ? -27.628 3.322 12.940 1.00 94.62 305 PRO A O 1
ATOM 2327 N N . ALA A 1 306 ? -27.590 5.445 12.241 1.00 93.56 306 ALA A N 1
ATOM 2328 C CA . ALA A 1 306 ? -26.645 5.891 13.272 1.00 93.56 306 ALA A CA 1
ATOM 2329 C C . ALA A 1 306 ? -27.128 5.618 14.714 1.00 93.56 306 ALA A C 1
ATOM 2331 O O . ALA A 1 306 ? -26.312 5.423 15.613 1.00 93.56 306 ALA A O 1
ATOM 2332 N N . ASN A 1 307 ? -28.448 5.560 14.929 1.00 93.94 307 ASN A N 1
ATOM 2333 C CA . ASN A 1 307 ? -29.035 5.157 16.207 1.00 93.94 307 ASN A CA 1
ATOM 2334 C C . ASN A 1 307 ? -28.770 3.682 16.532 1.00 93.94 307 ASN A C 1
ATOM 2336 O O . ASN A 1 307 ? -28.548 3.369 17.696 1.00 93.94 307 ASN A O 1
ATOM 2340 N N . ASP A 1 308 ? -28.754 2.798 15.538 1.00 95.06 308 ASP A N 1
ATOM 2341 C CA . ASP A 1 308 ? -28.577 1.357 15.740 1.00 95.06 308 ASP A CA 1
ATOM 2342 C C . ASP A 1 308 ? -27.103 1.052 16.038 1.00 95.06 308 ASP A C 1
ATOM 2344 O O . ASP A 1 308 ? -26.798 0.301 16.962 1.00 95.06 308 ASP A O 1
ATOM 2348 N N . VAL A 1 309 ? -26.182 1.744 15.353 1.00 94.06 309 VAL A N 1
ATOM 2349 C CA . VAL A 1 309 ? -24.745 1.747 15.686 1.00 94.06 309 VAL A CA 1
ATOM 2350 C C . VAL A 1 309 ? -24.515 2.267 17.111 1.00 94.06 309 VAL A C 1
ATOM 2352 O O . VAL A 1 309 ? -23.736 1.682 17.864 1.00 94.06 309 VAL A O 1
ATOM 2355 N N . TYR A 1 310 ? -25.209 3.339 17.513 1.00 94.25 310 TYR A N 1
ATOM 2356 C CA . TYR A 1 310 ? -25.138 3.865 18.880 1.00 94.25 310 TYR A CA 1
ATOM 2357 C C . TYR A 1 310 ? -25.686 2.872 19.913 1.00 94.25 310 TYR A C 1
ATOM 2359 O O . TYR A 1 310 ? -25.037 2.651 20.932 1.00 94.25 310 TYR A O 1
ATOM 2367 N N . ARG A 1 311 ? -26.835 2.237 19.643 1.00 95.06 311 ARG A N 1
ATOM 2368 C CA . ARG A 1 311 ? -27.444 1.212 20.509 1.00 95.06 311 ARG A CA 1
ATOM 2369 C C . ARG A 1 311 ? -26.501 0.032 20.700 1.00 95.06 311 ARG A C 1
ATOM 2371 O O . ARG A 1 311 ? -26.085 -0.200 21.827 1.00 95.06 311 ARG A O 1
ATOM 2378 N N . ALA A 1 312 ? -26.036 -0.579 19.611 1.00 95.38 312 ALA A N 1
ATOM 2379 C CA . ALA A 1 312 ? -25.068 -1.672 19.659 1.00 95.38 312 ALA A CA 1
ATOM 2380 C C . ALA A 1 312 ? -23.767 -1.287 20.390 1.00 95.38 312 ALA A C 1
ATOM 2382 O O . ALA A 1 312 ? -23.197 -2.111 21.097 1.00 95.38 312 ALA A O 1
ATOM 2383 N N . SER A 1 313 ? -23.316 -0.030 20.282 1.00 94.50 313 SER A N 1
ATOM 2384 C CA . SER A 1 313 ? -22.157 0.468 21.041 1.00 94.50 313 SER A CA 1
ATOM 2385 C C . SER A 1 313 ? -22.435 0.569 22.548 1.00 94.50 313 SER A C 1
ATOM 2387 O O . SER A 1 313 ? -21.568 0.228 23.348 1.00 94.50 313 SER A O 1
ATOM 2389 N N . ILE A 1 314 ? -23.627 1.022 22.953 1.00 97.00 314 ILE A N 1
ATOM 2390 C CA . ILE A 1 314 ? -24.046 1.051 24.364 1.00 97.00 314 ILE A CA 1
ATOM 2391 C C . ILE A 1 314 ? -24.233 -0.370 24.904 1.00 97.00 314 ILE A C 1
ATOM 2393 O O . ILE A 1 314 ? -23.775 -0.645 26.009 1.00 97.00 314 ILE A O 1
ATOM 2397 N N . ASP A 1 315 ? -24.823 -1.279 24.129 1.00 95.25 315 ASP A N 1
ATOM 2398 C CA . ASP A 1 315 ? -25.028 -2.678 24.519 1.00 95.25 315 ASP A CA 1
ATOM 2399 C C . ASP A 1 315 ? -23.682 -3.411 24.687 1.00 95.25 315 ASP A C 1
ATOM 2401 O O . ASP A 1 315 ? -23.475 -4.121 25.670 1.00 95.25 315 ASP A O 1
ATOM 2405 N N . LEU A 1 316 ? -22.718 -3.164 23.788 1.00 94.12 316 LEU A N 1
ATOM 2406 C CA . LEU A 1 316 ? -21.348 -3.686 23.870 1.00 94.12 316 LEU A CA 1
ATOM 2407 C C . LEU A 1 316 ? -20.605 -3.172 25.115 1.00 94.12 316 LEU A C 1
ATOM 2409 O O . LEU A 1 316 ? -19.941 -3.946 25.806 1.00 94.12 316 LEU A O 1
ATOM 2413 N N . LEU A 1 317 ? -20.739 -1.880 25.433 1.00 94.81 317 LEU A N 1
ATOM 2414 C CA . LEU A 1 317 ? -20.201 -1.308 26.672 1.00 94.81 317 LEU A CA 1
ATOM 2415 C C . LEU A 1 317 ? -20.941 -1.832 27.913 1.00 94.81 317 LEU A C 1
ATOM 2417 O O . LEU A 1 317 ? -20.312 -2.053 28.940 1.00 94.81 317 LEU A O 1
ATOM 2421 N N . GLY A 1 318 ? -22.249 -2.074 27.836 1.00 93.50 318 GLY A N 1
ATOM 2422 C CA . GLY A 1 318 ? -23.035 -2.677 28.915 1.00 93.50 318 GLY A CA 1
ATOM 2423 C C . GLY A 1 318 ? -22.675 -4.143 29.182 1.00 93.50 318 GLY A C 1
ATOM 2424 O O . GLY A 1 318 ? -22.781 -4.593 30.319 1.00 93.50 318 GLY A O 1
ATOM 2425 N N . PHE A 1 319 ? -22.213 -4.869 28.160 1.00 93.06 319 PHE A N 1
ATOM 2426 C CA . PHE A 1 319 ? -21.723 -6.245 28.265 1.00 93.06 319 PHE A CA 1
ATOM 2427 C C . PHE A 1 319 ? -20.309 -6.329 28.864 1.00 93.06 319 PHE A C 1
ATOM 2429 O O . PHE A 1 319 ? -20.073 -7.127 29.769 1.00 93.06 319 PHE A O 1
ATOM 2436 N N . TYR A 1 320 ? -19.372 -5.500 28.388 1.00 94.31 320 TYR A N 1
ATOM 2437 C CA . TYR A 1 320 ? -17.984 -5.486 28.878 1.00 94.31 320 TYR A CA 1
ATOM 2438 C C . TYR A 1 320 ? -17.748 -4.587 30.106 1.00 94.31 320 TYR A C 1
ATOM 2440 O O . TYR A 1 320 ? -16.649 -4.586 30.652 1.00 94.31 320 TYR A O 1
ATOM 2448 N N . GLY A 1 321 ? -18.728 -3.785 30.524 1.00 93.94 321 GLY A N 1
ATOM 2449 C CA . GLY A 1 321 ? -18.647 -2.952 31.723 1.00 93.94 321 GLY A CA 1
ATOM 2450 C C . GLY A 1 321 ? -18.917 -3.783 32.972 1.00 93.94 321 GLY A C 1
ATOM 2451 O O . GLY A 1 321 ? -20.071 -4.090 33.267 1.00 93.94 321 GLY A O 1
ATOM 2452 N N . ALA A 1 322 ? -17.867 -4.148 33.708 1.00 93.75 322 ALA A N 1
ATOM 2453 C CA . ALA A 1 322 ? -17.962 -5.051 34.854 1.00 93.75 322 ALA A CA 1
ATOM 2454 C C . ALA A 1 322 ? -16.884 -4.777 35.920 1.00 93.75 322 ALA A C 1
ATOM 2456 O O . ALA A 1 322 ? -16.000 -3.936 35.750 1.00 93.75 322 ALA A O 1
ATOM 2457 N N . ASP A 1 323 ? -16.962 -5.513 37.030 1.00 94.12 323 ASP A N 1
ATOM 2458 C CA . ASP A 1 323 ? -15.989 -5.458 38.122 1.00 94.12 323 ASP A CA 1
ATOM 2459 C C . ASP A 1 323 ? -14.848 -6.450 37.865 1.00 94.12 323 ASP A C 1
ATOM 2461 O O . ASP A 1 323 ? -14.932 -7.629 38.218 1.00 94.12 323 ASP A O 1
ATOM 2465 N N . TYR A 1 324 ? -13.750 -5.979 37.277 1.00 92.75 324 TYR A N 1
ATOM 2466 C CA . TYR A 1 324 ? -12.564 -6.802 37.050 1.00 92.75 324 TYR A CA 1
ATOM 2467 C C . TYR A 1 324 ? -11.576 -6.645 38.206 1.00 92.75 324 TYR A C 1
ATOM 2469 O O . TYR A 1 324 ? -11.092 -5.552 38.496 1.00 92.75 324 TYR A O 1
ATOM 2477 N N . ASN A 1 325 ? -11.264 -7.753 38.886 1.00 89.81 325 ASN A N 1
ATOM 2478 C CA . ASN A 1 325 ? -10.382 -7.783 40.063 1.00 89.81 325 ASN A CA 1
ATOM 2479 C C . ASN A 1 325 ? -10.807 -6.813 41.191 1.00 89.81 325 ASN A C 1
ATOM 2481 O O . ASN A 1 325 ? -9.963 -6.306 41.928 1.00 89.81 325 ASN A O 1
ATOM 2485 N N . GLY A 1 326 ? -12.117 -6.564 41.325 1.00 89.94 326 GLY A N 1
ATOM 2486 C CA . GLY A 1 326 ? -12.700 -5.660 42.323 1.00 89.94 326 GLY A CA 1
ATOM 2487 C C . GLY A 1 326 ? -12.825 -4.194 41.890 1.00 89.94 326 GLY A C 1
ATOM 2488 O O . GLY A 1 326 ? -13.318 -3.389 42.675 1.00 89.94 326 GLY A O 1
ATOM 2489 N N . TRP A 1 327 ? -12.423 -3.850 40.662 1.00 91.62 327 TRP A N 1
ATOM 2490 C CA . TRP A 1 327 ? -12.478 -2.487 40.130 1.00 91.62 327 TRP A CA 1
ATOM 2491 C C . TRP A 1 327 ? -13.454 -2.387 38.948 1.00 91.62 327 TRP A C 1
ATOM 2493 O O . TRP A 1 327 ? -13.408 -3.242 38.060 1.00 91.62 327 TRP A O 1
ATOM 2503 N N . PRO A 1 328 ? -14.334 -1.372 38.913 1.00 94.69 328 PRO A N 1
ATOM 2504 C CA . PRO A 1 328 ? -15.282 -1.179 37.823 1.00 94.69 328 PRO A CA 1
ATOM 2505 C C . PRO A 1 328 ? -14.565 -0.650 36.575 1.00 94.69 328 PRO A C 1
ATOM 2507 O O . PRO A 1 328 ? -13.761 0.279 36.659 1.00 94.69 328 PRO A O 1
ATOM 2510 N N . GLY A 1 329 ? -14.879 -1.193 35.402 1.00 94.62 329 GLY A N 1
ATOM 2511 C CA . GLY A 1 329 ? -14.335 -0.688 34.143 1.00 94.62 329 GLY A CA 1
ATOM 2512 C C . GLY A 1 329 ? -14.588 -1.604 32.959 1.00 94.62 329 GLY A C 1
ATOM 2513 O O . GLY A 1 329 ? -15.408 -2.517 33.013 1.00 94.62 329 GLY A O 1
ATOM 2514 N N . PHE A 1 330 ? -13.837 -1.355 31.892 1.00 93.88 330 PHE A N 1
ATOM 2515 C CA . PHE A 1 330 ? -13.800 -2.176 30.681 1.00 93.88 330 PHE A CA 1
ATOM 2516 C C . PHE A 1 330 ? -12.432 -2.874 30.557 1.00 93.88 330 PHE A C 1
ATOM 2518 O O . PHE A 1 330 ? -11.424 -2.300 30.987 1.00 93.88 330 PHE A O 1
ATOM 2525 N N . PRO A 1 331 ? -12.342 -4.065 29.939 1.00 92.62 331 PRO A N 1
ATOM 2526 C CA . PRO A 1 331 ? -11.060 -4.645 29.551 1.00 92.62 331 PRO A CA 1
ATOM 2527 C C . PRO A 1 331 ? -10.359 -3.764 28.502 1.00 92.62 331 PRO A C 1
ATOM 2529 O O . PRO A 1 331 ? -10.998 -3.003 27.778 1.00 92.62 331 PRO A O 1
ATOM 2532 N N . PHE A 1 332 ? -9.035 -3.885 28.388 1.00 90.25 332 PHE A N 1
ATOM 2533 C CA . PHE A 1 332 ? -8.264 -3.166 27.366 1.00 90.25 332 PHE A CA 1
ATOM 2534 C C . PHE A 1 332 ? -8.419 -3.796 25.979 1.00 90.25 332 PHE A C 1
ATOM 2536 O O . PHE A 1 332 ? -8.404 -3.097 24.969 1.00 90.25 332 PHE A O 1
ATOM 2543 N N . SER A 1 333 ? -8.567 -5.123 25.917 1.00 90.00 333 SER A N 1
ATOM 2544 C CA . SER A 1 333 ? -8.819 -5.830 24.658 1.00 90.00 333 SER A CA 1
ATOM 2545 C C . SER A 1 333 ? -9.426 -7.213 24.873 1.00 90.00 333 SER A C 1
ATOM 2547 O O . SER A 1 333 ? -9.150 -7.883 25.874 1.00 90.00 333 SER A O 1
ATOM 2549 N N . CYS A 1 334 ? -10.198 -7.642 23.883 1.00 90.69 334 CYS A N 1
ATOM 2550 C CA . CYS A 1 334 ? -10.708 -8.992 23.694 1.00 90.69 334 CYS A CA 1
ATOM 2551 C C . CYS A 1 334 ? -10.094 -9.629 22.436 1.00 90.69 334 CYS A C 1
ATOM 2553 O O . CYS A 1 334 ? -9.525 -8.938 21.586 1.00 90.69 334 CYS A O 1
ATOM 2555 N N . ASN A 1 335 ? -10.191 -10.951 22.336 1.00 88.44 335 ASN A N 1
ATOM 2556 C CA . ASN A 1 335 ? -9.878 -11.718 21.138 1.00 88.44 335 ASN A CA 1
ATOM 2557 C C . ASN A 1 335 ? -11.085 -11.712 20.186 1.00 88.44 335 ASN A C 1
ATOM 2559 O O . ASN A 1 335 ? -12.232 -11.645 20.625 1.00 88.44 335 ASN A O 1
ATOM 2563 N N . LEU A 1 336 ? -10.828 -11.832 18.884 1.00 85.62 336 LEU A N 1
ATOM 2564 C CA . LEU A 1 336 ? -11.856 -12.050 17.863 1.00 85.62 336 LEU A CA 1
ATOM 2565 C C . LEU A 1 336 ? -11.665 -13.444 17.238 1.00 85.62 336 LEU A C 1
ATOM 2567 O O . LEU A 1 336 ? -10.516 -13.869 17.099 1.00 85.62 336 LEU A O 1
ATOM 2571 N N . PRO A 1 337 ? -12.746 -14.139 16.835 1.00 88.06 337 PRO A N 1
ATOM 2572 C CA . PRO A 1 337 ? -14.135 -13.664 16.800 1.00 88.06 337 PRO A CA 1
ATOM 2573 C C . PRO A 1 337 ? -14.881 -13.733 18.144 1.00 88.06 337 PRO A C 1
ATOM 2575 O O . PRO A 1 337 ? -15.902 -13.067 18.286 1.00 88.06 337 PRO A O 1
ATOM 2578 N N . ASP A 1 338 ? -14.394 -14.509 19.114 1.00 89.44 338 ASP A N 1
ATOM 2579 C CA . ASP A 1 338 ? -15.220 -15.012 20.226 1.00 89.44 338 ASP A CA 1
ATOM 2580 C C . ASP A 1 338 ? -15.528 -13.994 21.343 1.00 89.44 338 ASP A C 1
ATOM 2582 O O . ASP A 1 338 ? -16.455 -14.198 22.124 1.00 89.44 338 ASP A O 1
ATOM 2586 N N . GLY A 1 339 ? -14.781 -12.888 21.430 1.00 90.12 339 GLY A N 1
ATOM 2587 C CA . GLY A 1 339 ? -14.962 -11.847 22.453 1.00 90.12 339 GLY A CA 1
ATOM 2588 C C . GLY A 1 339 ? -14.242 -12.107 23.784 1.00 90.12 339 GLY A C 1
ATOM 2589 O O . GLY A 1 339 ? -14.310 -11.275 24.690 1.00 90.12 339 GLY A O 1
ATOM 2590 N N . ASP A 1 340 ? -13.508 -13.216 23.909 1.00 93.06 340 ASP A N 1
ATOM 2591 C CA . ASP A 1 340 ? -12.771 -13.571 25.128 1.00 93.06 340 ASP A CA 1
ATOM 2592 C C . ASP A 1 340 ? -11.803 -12.466 25.571 1.00 93.06 340 ASP A C 1
ATOM 2594 O O . ASP A 1 340 ? -10.998 -11.958 24.788 1.00 93.06 340 ASP A O 1
ATOM 2598 N N . ILE A 1 341 ? -11.847 -12.100 26.853 1.00 93.69 341 ILE A N 1
ATOM 2599 C CA . ILE A 1 341 ? -11.043 -11.002 27.402 1.00 93.69 341 ILE A CA 1
ATOM 2600 C C . ILE A 1 341 ? -9.561 -11.393 27.436 1.00 93.69 341 ILE A C 1
ATOM 2602 O O . ILE A 1 341 ? -9.154 -12.298 28.163 1.00 93.69 341 ILE A O 1
ATOM 2606 N N . ARG A 1 342 ? -8.741 -10.660 26.673 1.00 90.75 342 ARG A N 1
ATOM 2607 C CA . ARG A 1 342 ? -7.296 -10.889 26.529 1.00 90.75 342 ARG A CA 1
ATOM 2608 C C . ARG A 1 342 ? -6.478 -10.115 27.559 1.00 90.75 342 ARG A C 1
ATOM 2610 O O . ARG A 1 342 ? -5.460 -10.605 28.036 1.00 90.75 342 ARG A O 1
ATOM 2617 N N . GLU A 1 343 ? -6.888 -8.885 27.870 1.00 90.81 343 GLU A N 1
ATOM 2618 C CA . GLU A 1 343 ? -6.130 -7.992 28.750 1.00 90.81 343 GLU A CA 1
ATOM 2619 C C . GLU A 1 343 ? -7.046 -7.058 29.547 1.00 90.81 343 GLU A C 1
ATOM 2621 O O . GLU A 1 343 ? -7.926 -6.405 28.986 1.00 90.81 343 GLU A O 1
ATOM 2626 N N . ILE A 1 344 ? -6.791 -6.952 30.853 1.00 91.69 344 ILE A N 1
ATOM 2627 C CA . ILE A 1 344 ? -7.498 -6.070 31.787 1.00 91.69 344 ILE A CA 1
ATOM 2628 C C . ILE A 1 344 ? -6.510 -4.997 32.261 1.00 91.69 344 ILE A C 1
ATOM 2630 O O . ILE A 1 344 ? -5.791 -5.192 33.240 1.00 91.69 344 ILE A O 1
ATOM 2634 N N . THR A 1 345 ? -6.458 -3.864 31.556 1.00 87.25 345 THR A N 1
ATOM 2635 C CA . THR A 1 345 ? -5.735 -2.662 31.996 1.00 87.25 345 THR A CA 1
ATOM 2636 C C . THR A 1 345 ? -6.636 -1.430 31.837 1.00 87.25 345 THR A C 1
ATOM 2638 O O . THR A 1 345 ? -7.096 -1.106 30.743 1.00 87.25 345 THR A O 1
ATOM 2641 N N . PHE A 1 346 ? -6.932 -0.733 32.940 1.00 88.69 346 PHE A N 1
ATOM 2642 C CA . PHE A 1 346 ? -7.876 0.397 32.963 1.00 88.69 346 PHE A CA 1
ATOM 2643 C C . PHE A 1 346 ? -7.235 1.692 32.441 1.00 88.69 346 PHE A C 1
ATOM 2645 O O . PHE A 1 346 ? -6.971 2.636 33.181 1.00 88.69 346 PHE A O 1
ATOM 2652 N N . GLN A 1 347 ? -6.918 1.722 31.148 1.00 85.06 347 GLN A N 1
ATOM 2653 C CA . GLN A 1 347 ? -6.182 2.831 30.544 1.00 85.06 347 GLN A CA 1
ATOM 2654 C C . GLN A 1 347 ? -7.073 4.060 30.315 1.00 85.06 347 GLN A C 1
ATOM 2656 O O . GLN A 1 347 ? -8.195 3.954 29.817 1.00 85.06 347 GLN A O 1
ATOM 2661 N N . MET A 1 348 ? -6.536 5.248 30.596 1.00 84.56 348 MET A N 1
ATOM 2662 C CA . MET A 1 348 ? -7.174 6.545 30.343 1.00 84.56 348 MET A CA 1
ATOM 2663 C C . MET A 1 348 ? -6.303 7.404 29.409 1.00 84.56 348 MET A C 1
ATOM 2665 O O . MET A 1 348 ? -5.092 7.205 29.312 1.00 84.56 348 MET A O 1
ATOM 2669 N N . GLY A 1 349 ? -6.899 8.394 28.741 1.00 80.69 349 GLY A N 1
ATOM 2670 C CA . GLY A 1 349 ? -6.174 9.348 27.895 1.00 80.69 349 GLY A CA 1
ATOM 2671 C C . GLY A 1 349 ? -6.069 8.897 26.436 1.00 80.69 349 GLY A C 1
ATOM 2672 O O . GLY A 1 349 ? -7.018 8.353 25.885 1.00 80.69 349 GLY A O 1
ATOM 2673 N N . PHE A 1 350 ? -4.931 9.153 25.778 1.00 72.38 350 PHE A N 1
ATOM 2674 C CA . PHE A 1 350 ? -4.814 9.046 24.312 1.00 72.38 350 PHE A CA 1
ATOM 2675 C C . PHE A 1 350 ? -5.147 7.654 23.738 1.00 72.38 350 PHE A C 1
ATOM 2677 O O . PHE A 1 350 ? -5.767 7.564 22.683 1.00 72.38 350 PHE A O 1
ATOM 2684 N N . ILE A 1 351 ? -4.769 6.585 24.444 1.00 73.94 351 ILE A N 1
ATOM 2685 C CA . ILE A 1 351 ? -5.037 5.185 24.061 1.00 73.94 351 ILE A CA 1
ATOM 2686 C C . ILE A 1 351 ? -6.153 4.529 24.892 1.00 73.94 351 ILE A C 1
ATOM 2688 O O . ILE A 1 351 ? -6.475 3.366 24.672 1.00 73.94 351 ILE A O 1
ATOM 2692 N N . GLY A 1 352 ? -6.741 5.252 25.851 1.00 83.38 352 GLY A N 1
ATOM 2693 C CA . GLY A 1 352 ? -7.548 4.675 26.924 1.00 83.38 352 GLY A CA 1
ATOM 2694 C C . GLY A 1 352 ? -8.945 5.282 27.037 1.00 83.38 352 GLY A C 1
ATOM 2695 O O . GLY A 1 352 ? -9.092 6.457 27.372 1.00 83.38 352 GLY A O 1
ATOM 2696 N N . GLN A 1 353 ? -9.975 4.471 26.779 1.00 89.69 353 GLN A N 1
ATOM 2697 C CA . GLN A 1 353 ? -11.356 4.932 26.572 1.00 89.69 353 GLN A CA 1
ATOM 2698 C C . GLN A 1 353 ? -12.287 4.798 27.794 1.00 89.69 353 GLN A C 1
ATOM 2700 O O . GLN A 1 353 ? -13.492 4.989 27.645 1.00 89.69 353 GLN A O 1
ATOM 2705 N N . GLN A 1 354 ? -11.766 4.526 29.000 1.00 92.69 354 GLN A N 1
ATOM 2706 C CA . GLN A 1 354 ? -12.594 4.313 30.205 1.00 92.69 354 GLN A CA 1
ATOM 2707 C C . GLN A 1 354 ? -13.540 5.497 30.486 1.00 92.69 354 GLN A C 1
ATOM 2709 O O . GLN A 1 354 ? -14.749 5.303 30.579 1.00 92.69 354 GLN A O 1
ATOM 2714 N N . LEU A 1 355 ? -13.024 6.735 30.541 1.00 92.81 355 LEU A N 1
ATOM 2715 C CA . LEU A 1 355 ? -13.838 7.921 30.859 1.00 92.81 355 LEU A CA 1
ATOM 2716 C C . LEU A 1 355 ? -14.858 8.278 29.747 1.00 92.81 355 LEU A C 1
ATOM 2718 O O . LEU A 1 355 ? -16.018 8.530 30.081 1.00 92.81 355 LEU A O 1
ATOM 2722 N N . PRO A 1 356 ? -14.510 8.263 28.438 1.00 93.06 356 PRO A N 1
ATOM 2723 C CA . PRO A 1 356 ? -15.500 8.410 27.364 1.00 93.06 356 PRO A CA 1
ATOM 2724 C C . PRO A 1 356 ? -16.596 7.336 27.380 1.00 93.06 356 PRO A C 1
ATOM 2726 O O . PRO A 1 356 ? -17.773 7.667 27.241 1.00 93.06 356 PRO A O 1
ATOM 2729 N N . ALA A 1 357 ? -16.243 6.067 27.596 1.00 94.25 357 ALA A N 1
ATOM 2730 C CA . ALA A 1 357 ? -17.209 4.972 27.664 1.00 94.25 357 ALA A CA 1
ATOM 2731 C C . ALA A 1 357 ? -18.115 5.067 28.907 1.00 94.25 357 ALA A C 1
ATOM 2733 O O . ALA A 1 357 ? -19.332 4.912 28.797 1.00 94.25 357 ALA A O 1
ATOM 2734 N N . ALA A 1 358 ? -17.561 5.433 30.066 1.00 95.06 358 ALA A N 1
ATOM 2735 C CA . ALA A 1 358 ? -18.324 5.715 31.281 1.00 95.06 358 ALA A CA 1
ATOM 2736 C C . ALA A 1 358 ? -19.318 6.874 31.090 1.00 95.06 358 ALA A C 1
ATOM 2738 O O . ALA A 1 358 ? -20.474 6.771 31.504 1.00 95.06 358 ALA A O 1
ATOM 2739 N N . HIS A 1 359 ? -18.913 7.946 30.395 1.00 94.88 359 HIS A N 1
ATOM 2740 C CA . HIS A 1 359 ? -19.816 9.036 30.014 1.00 94.88 359 HIS A CA 1
ATOM 2741 C C . HIS A 1 359 ? -20.953 8.559 29.097 1.00 94.88 359 HIS A C 1
ATOM 2743 O O . HIS A 1 359 ? -22.097 8.973 29.287 1.00 94.88 359 HIS A O 1
ATOM 2749 N N . LEU A 1 360 ? -20.666 7.688 28.123 1.00 95.69 360 LEU A N 1
ATOM 2750 C CA . LEU A 1 360 ? -21.681 7.127 27.227 1.00 95.69 360 LEU A CA 1
ATOM 2751 C C . LEU A 1 360 ? -22.715 6.286 27.992 1.00 95.69 360 LEU A C 1
ATOM 2753 O O . LEU A 1 360 ? -23.913 6.498 27.790 1.00 95.69 360 LEU A O 1
ATOM 2757 N N . LEU A 1 361 ? -22.271 5.416 28.909 1.00 97.06 361 LEU A N 1
ATOM 2758 C CA . LEU A 1 361 ? -23.157 4.628 29.777 1.00 97.06 361 LEU A CA 1
ATOM 2759 C C . LEU A 1 361 ? -23.993 5.506 30.722 1.00 97.06 361 LEU A C 1
ATOM 2761 O O . LEU A 1 361 ? -25.203 5.310 30.826 1.00 97.06 361 LEU A O 1
ATOM 2765 N N . LEU A 1 362 ? -23.385 6.516 31.357 1.00 96.31 362 LEU A N 1
ATOM 2766 C CA . LEU A 1 362 ? -24.096 7.495 32.190 1.00 96.31 362 LEU A CA 1
ATOM 2767 C C . LEU A 1 362 ? -25.173 8.238 31.403 1.00 96.31 362 LEU A C 1
ATOM 2769 O O . LEU A 1 362 ? -26.324 8.315 31.834 1.00 96.31 362 LEU A O 1
ATOM 2773 N N . ARG A 1 363 ? -24.801 8.785 30.241 1.00 96.12 363 ARG A N 1
ATOM 2774 C CA . ARG A 1 363 ? -25.704 9.549 29.381 1.00 96.12 363 ARG A CA 1
ATOM 2775 C C . ARG A 1 363 ? -26.893 8.701 28.947 1.00 96.12 363 ARG A C 1
ATOM 2777 O O . ARG A 1 363 ? -28.024 9.170 29.046 1.00 96.12 363 ARG A O 1
ATOM 2784 N N . ASP A 1 364 ? -26.656 7.485 28.462 1.00 97.12 364 ASP A N 1
ATOM 2785 C CA . ASP A 1 364 ? -27.750 6.653 27.967 1.00 97.12 364 ASP A CA 1
ATOM 2786 C C . ASP A 1 364 ? -28.598 6.050 29.092 1.00 97.12 364 ASP A C 1
ATOM 2788 O O . ASP A 1 364 ? -29.824 6.033 28.983 1.00 97.12 364 ASP A O 1
ATOM 2792 N N . GLY A 1 365 ? -27.984 5.667 30.215 1.00 97.00 365 GLY A N 1
ATOM 2793 C CA . GLY A 1 365 ? -28.697 5.215 31.409 1.00 97.00 365 GLY A CA 1
ATOM 2794 C C . GLY A 1 365 ? -29.675 6.265 31.945 1.00 97.00 365 GLY A C 1
ATOM 2795 O O . GLY A 1 365 ? -30.822 5.937 32.246 1.00 97.00 365 GLY A O 1
ATOM 2796 N N . TYR A 1 366 ? -29.289 7.548 31.972 1.00 97.38 366 TYR A N 1
ATOM 2797 C CA . TYR A 1 366 ? -30.218 8.632 32.324 1.00 97.38 366 TYR A CA 1
ATOM 2798 C C . TYR A 1 366 ? -31.285 8.902 31.249 1.00 97.38 366 TYR A C 1
ATOM 2800 O O . TYR A 1 366 ? -32.419 9.219 31.602 1.00 97.38 366 TYR A O 1
ATOM 2808 N N . LEU A 1 367 ? -30.959 8.787 29.956 1.00 96.44 367 LEU A N 1
ATOM 2809 C CA . LEU A 1 367 ? -31.917 9.032 28.864 1.00 96.44 367 LEU A CA 1
ATOM 2810 C C . LEU A 1 367 ? -32.942 7.901 28.679 1.00 96.44 367 LEU A C 1
ATOM 2812 O O . LEU A 1 367 ? -34.045 8.161 28.202 1.00 96.44 367 LEU A O 1
ATOM 2816 N N . THR A 1 368 ? -32.589 6.665 29.038 1.00 95.69 368 THR A N 1
ATOM 2817 C CA . THR A 1 368 ? -33.443 5.471 28.883 1.00 95.69 368 THR A CA 1
ATOM 2818 C C . THR A 1 368 ? -34.043 4.963 30.196 1.00 95.69 368 THR A C 1
ATOM 2820 O O . THR A 1 368 ? -34.928 4.112 30.168 1.00 95.69 368 THR A O 1
ATOM 2823 N N . GLY A 1 369 ? -33.585 5.468 31.346 1.00 96.19 369 GLY A N 1
ATOM 2824 C CA . GLY A 1 369 ? -33.975 4.977 32.673 1.00 96.19 369 GLY A CA 1
ATOM 2825 C C . GLY A 1 369 ? -33.245 3.701 33.117 1.00 96.19 369 GLY A C 1
ATOM 2826 O O . GLY A 1 369 ? -33.578 3.145 34.162 1.00 96.19 369 GLY A O 1
ATOM 2827 N N . GLN A 1 370 ? -32.250 3.235 32.355 1.00 95.25 370 GLN A N 1
ATOM 2828 C CA . GLN A 1 370 ? -31.435 2.064 32.685 1.00 95.25 370 GLN A CA 1
ATOM 2829 C C . GLN A 1 370 ? -30.422 2.390 33.794 1.00 95.25 370 GLN A C 1
ATOM 2831 O O . GLN A 1 370 ? -29.291 2.816 33.538 1.00 95.25 370 GLN A O 1
ATOM 2836 N N . SER A 1 371 ? -30.838 2.194 35.050 1.00 95.69 371 SER A N 1
ATOM 2837 C CA . SER A 1 371 ? -30.019 2.516 36.225 1.00 95.69 371 SER A CA 1
ATOM 2838 C C . SER A 1 371 ? -28.709 1.731 36.270 1.00 95.69 371 SER A C 1
ATOM 2840 O O . SER A 1 371 ? -27.692 2.304 36.626 1.00 95.69 371 SER A O 1
ATOM 2842 N N . ASN A 1 372 ? -28.686 0.473 35.823 1.00 95.31 372 ASN A N 1
ATOM 2843 C CA . ASN A 1 372 ? -27.473 -0.348 35.736 1.00 95.31 372 ASN A CA 1
ATOM 2844 C C . ASN A 1 372 ? -26.365 0.307 34.888 1.00 95.31 372 ASN A C 1
ATOM 2846 O O . ASN A 1 372 ? -25.210 0.321 35.310 1.00 95.31 372 ASN A O 1
ATOM 2850 N N . LEU A 1 373 ? -26.708 0.889 33.732 1.00 96.31 373 LEU A N 1
ATOM 2851 C CA . LEU A 1 373 ? -25.742 1.595 32.882 1.00 96.31 373 LEU A CA 1
ATOM 2852 C C . LEU A 1 373 ? -25.294 2.906 33.542 1.00 96.31 373 LEU A C 1
ATOM 2854 O O . LEU A 1 373 ? -24.101 3.211 33.578 1.00 96.31 373 LEU A O 1
ATOM 2858 N N . ALA A 1 374 ? -26.239 3.650 34.126 1.00 96.75 374 ALA A N 1
ATOM 2859 C CA . ALA A 1 374 ? -25.937 4.890 34.833 1.00 96.75 374 ALA A CA 1
ATOM 2860 C C . ALA A 1 374 ? -25.033 4.661 36.057 1.00 96.75 374 ALA A C 1
ATOM 2862 O O . ALA A 1 374 ? -24.113 5.439 36.293 1.00 96.75 374 ALA A O 1
ATOM 2863 N N . ASP A 1 375 ? -25.273 3.597 36.818 1.00 96.50 375 ASP A N 1
ATOM 2864 C CA . ASP A 1 375 ? -24.530 3.244 38.025 1.00 96.50 375 ASP A CA 1
ATOM 2865 C C . ASP A 1 375 ? -23.150 2.670 37.682 1.00 96.50 375 ASP A C 1
ATOM 2867 O O . ASP A 1 375 ? -22.171 3.058 38.317 1.00 96.50 375 ASP A O 1
ATOM 2871 N N . MET A 1 376 ? -23.032 1.832 36.642 1.00 96.19 376 MET A N 1
ATOM 2872 C CA . MET A 1 376 ? -21.731 1.368 36.141 1.00 96.19 376 MET A CA 1
ATOM 2873 C C . MET A 1 376 ? -20.876 2.547 35.663 1.00 96.19 376 MET A C 1
ATOM 2875 O O . MET A 1 376 ? -19.751 2.717 36.126 1.00 96.19 376 MET A O 1
ATOM 2879 N N . GLY A 1 377 ? -21.426 3.422 34.816 1.00 95.94 377 GLY A N 1
ATOM 2880 C CA . GLY A 1 377 ? -20.711 4.613 34.358 1.00 95.94 377 GLY A CA 1
ATOM 2881 C C . GLY A 1 377 ? -20.320 5.559 35.503 1.00 95.94 377 GLY A C 1
ATOM 2882 O O . GLY A 1 377 ? -19.230 6.119 35.463 1.00 95.94 377 GLY A O 1
ATOM 2883 N N . ARG A 1 378 ? -21.143 5.699 36.557 1.00 96.38 378 ARG A N 1
ATOM 2884 C CA . ARG A 1 378 ? -20.775 6.478 37.759 1.00 96.38 378 ARG A CA 1
ATOM 2885 C C . ARG A 1 378 ? -19.575 5.859 38.476 1.00 96.38 378 ARG A C 1
ATOM 2887 O O . ARG A 1 378 ? -18.573 6.535 38.664 1.00 96.38 378 ARG A O 1
ATOM 2894 N N . ARG A 1 379 ? -19.627 4.551 38.747 1.00 95.50 379 ARG A N 1
ATOM 2895 C CA . ARG A 1 379 ? -18.562 3.803 39.439 1.00 95.50 379 ARG A CA 1
ATOM 2896 C C . ARG A 1 379 ? -17.210 3.847 38.716 1.00 95.50 379 ARG A C 1
ATOM 2898 O O . ARG A 1 379 ? -16.189 3.810 39.386 1.00 95.50 379 ARG A O 1
ATOM 2905 N N . ILE A 1 380 ? -17.201 3.952 37.384 1.00 94.25 380 ILE A N 1
ATOM 2906 C CA . ILE A 1 380 ? -15.974 4.099 36.572 1.00 94.25 380 ILE A CA 1
ATOM 2907 C C . ILE A 1 380 ? -15.417 5.540 36.611 1.00 94.25 380 ILE A C 1
ATOM 2909 O O . ILE A 1 380 ? -14.231 5.737 36.369 1.00 94.25 380 ILE A O 1
ATOM 2913 N N . LEU A 1 381 ? -16.241 6.554 36.912 1.00 91.19 381 LEU A N 1
ATOM 2914 C CA . LEU A 1 381 ? -15.782 7.936 37.138 1.00 91.19 381 LEU A CA 1
ATOM 2915 C C . LEU A 1 381 ? -15.396 8.220 38.601 1.00 91.19 381 LEU A C 1
ATOM 2917 O O . LEU A 1 381 ? -14.671 9.180 38.852 1.00 91.19 381 LEU A O 1
ATOM 2921 N N . ASP A 1 382 ? -15.886 7.413 39.545 1.00 88.88 382 ASP A N 1
ATOM 2922 C CA . ASP A 1 382 ? -15.571 7.495 40.979 1.00 88.88 382 ASP A CA 1
ATOM 2923 C C . ASP A 1 382 ? -14.260 6.746 41.358 1.00 88.88 382 ASP A C 1
ATOM 2925 O O . ASP A 1 382 ? -13.924 6.672 42.544 1.00 88.88 382 ASP A O 1
ATOM 2929 N N . PHE A 1 383 ? -13.539 6.189 40.369 1.00 77.06 383 PHE A N 1
ATOM 2930 C CA . PHE A 1 383 ? -12.277 5.432 40.486 1.00 77.06 383 PHE A CA 1
ATOM 2931 C C . PHE A 1 383 ? -11.062 6.227 39.968 1.00 77.06 383 PHE A C 1
ATOM 2933 O O . PHE A 1 383 ? -10.099 6.372 40.758 1.00 77.06 383 PHE A O 1
#

Mean predicted aligned error: 10.83 Å